Protein AF-A0A6P1XZ75-F1 (afdb_monomer_lite)

Secondary structure (DSSP, 8-state):
-HHHHHHHHHHHHHHHHHHHHHHHHHHHHHT--SSTTEEEEEEETTS-SHHHHHHHHHTT----B-TTHHHHHHTTT-TTSSSSS-PPPHHHHHTTTEETTTTEEEEEEE---HHHHHHHHHHHHHTT---EE--SSSS-HHHHHHHHHHHHHHHHH-SSHHHHHHHHHHHHHHHHH---TTHHHHHHHHHHHHHHHHHHH--SSBPPHHHHHHHHHH-THHHHHHHHHHHHHHHT-HHHHHHHHHHHHHHHHHHHHHHHHHHHHHHHHHHT-SS-----B-SSTT----SS-HHHHHHHHHHHHHHHHHHHHHHHHS-SB-S-TT-SEEEEEEESSSSPBPSSHHHHHHHHHT--TTEEP-HHHHHHHHHHHHHGGGS-TTSPPPPP-TT-EEEEEEEEE-TTS-EEEEEEEEEE-SHHHHHHHTT-GGGGG-HHHHHHHTTSSB--EEEEEEEPP-S-HHHHHHHHHHHTHHHHHHHHHHHH-

Structure (mmCIF, N/CA/C/O backbone):
data_AF-A0A6P1XZ75-F1
#
_entry.id   AF-A0A6P1XZ75-F1
#
loop_
_atom_site.group_PDB
_atom_site.id
_atom_site.type_symbol
_atom_site.label_atom_id
_atom_site.label_alt_id
_atom_site.label_comp_id
_atom_site.label_asym_id
_atom_site.label_entity_id
_atom_site.label_seq_id
_atom_site.pdbx_PDB_ins_code
_atom_site.Cartn_x
_atom_site.Cartn_y
_atom_site.Cartn_z
_atom_site.occupancy
_atom_site.B_iso_or_equiv
_atom_site.auth_seq_id
_atom_site.auth_comp_id
_atom_site.auth_asym_id
_atom_site.auth_atom_id
_atom_site.pdbx_PDB_model_num
ATOM 1 N N . MET A 1 1 ? -27.919 34.553 24.570 1.00 44.66 1 MET A N 1
ATOM 2 C CA . MET A 1 1 ? -27.771 33.078 24.657 1.00 44.66 1 MET A CA 1
ATOM 3 C C . MET A 1 1 ? -28.286 32.321 23.423 1.00 44.66 1 MET A C 1
ATOM 5 O O . MET A 1 1 ? -27.503 31.561 22.878 1.00 44.66 1 MET A O 1
ATOM 9 N N . LYS A 1 2 ? -29.507 32.551 22.892 1.00 48.97 2 LYS A N 1
ATOM 10 C CA . LYS A 1 2 ? -30.018 31.821 21.696 1.00 48.97 2 LYS A CA 1
ATOM 11 C C . LYS A 1 2 ? -29.125 31.904 20.434 1.00 48.97 2 LYS A C 1
ATOM 13 O O . LYS A 1 2 ? -28.911 30.888 19.786 1.00 48.97 2 LYS A O 1
ATOM 18 N N . ARG A 1 3 ? -28.552 33.077 20.114 1.00 49.22 3 ARG A N 1
ATOM 19 C CA . ARG A 1 3 ? -27.633 33.248 18.961 1.00 49.22 3 ARG A CA 1
ATOM 20 C C . ARG A 1 3 ? -26.282 32.530 19.130 1.00 49.22 3 ARG A C 1
ATOM 22 O O . ARG A 1 3 ? -25.754 32.018 18.151 1.00 49.22 3 ARG A O 1
ATOM 29 N N . LEU A 1 4 ? -25.757 32.454 20.359 1.00 57.62 4 LEU A N 1
ATOM 30 C CA . LEU A 1 4 ? -24.490 31.771 20.662 1.00 57.62 4 LEU A CA 1
ATOM 31 C C . LEU A 1 4 ? -24.623 30.251 20.453 1.00 57.62 4 LEU A C 1
ATOM 33 O O . LEU A 1 4 ? -23.743 29.629 19.869 1.00 57.62 4 LEU A O 1
ATOM 37 N N . ASN A 1 5 ? -25.768 29.677 20.843 1.00 66.62 5 ASN A N 1
ATOM 38 C CA . ASN A 1 5 ? -26.056 28.253 20.649 1.00 66.62 5 ASN A CA 1
ATOM 39 C C . ASN A 1 5 ? -26.207 27.886 19.162 1.00 66.62 5 ASN A C 1
ATOM 41 O O . ASN A 1 5 ? -25.733 26.833 18.749 1.00 66.62 5 ASN A O 1
ATOM 45 N N . GLY A 1 6 ? -26.811 28.762 18.347 1.00 69.06 6 G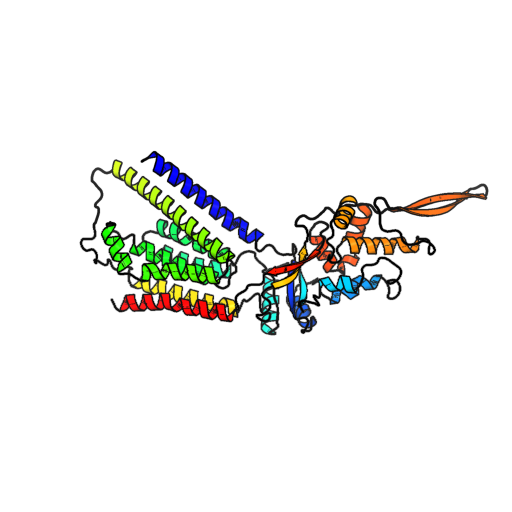LY A N 1
ATOM 46 C CA . GLY A 1 6 ? -26.928 28.549 16.898 1.00 69.06 6 GLY A CA 1
ATOM 47 C C . GLY A 1 6 ? -25.577 28.558 16.173 1.00 69.06 6 GLY A C 1
ATOM 48 O O . GLY A 1 6 ? -25.324 27.698 15.332 1.00 69.06 6 GLY A O 1
ATOM 49 N N . PHE A 1 7 ? -24.679 29.479 16.542 1.00 77.50 7 PHE A N 1
ATOM 50 C CA . PHE A 1 7 ? -23.319 29.525 15.993 1.00 77.50 7 PHE A CA 1
ATOM 51 C C . PHE A 1 7 ? -22.495 28.288 16.382 1.00 77.50 7 PHE A C 1
ATOM 53 O O . PHE A 1 7 ? -21.857 27.685 15.523 1.00 77.50 7 PHE A O 1
ATOM 60 N N . LEU A 1 8 ? -22.552 27.866 17.652 1.00 79.62 8 LEU A N 1
ATOM 61 C CA . LEU A 1 8 ? -21.865 26.658 18.125 1.00 79.62 8 LEU A CA 1
ATOM 62 C C . LEU A 1 8 ? -22.378 25.388 17.433 1.00 79.62 8 LEU A C 1
ATOM 64 O O . LEU A 1 8 ? -21.584 24.513 17.098 1.00 79.62 8 LEU A O 1
ATOM 68 N N . TYR A 1 9 ? -23.685 25.305 17.166 1.00 78.38 9 TYR A N 1
ATOM 69 C CA . TYR A 1 9 ? -24.267 24.205 16.400 1.00 78.38 9 TYR A CA 1
ATOM 70 C C . TYR A 1 9 ? -23.703 24.151 14.974 1.00 78.38 9 TYR A C 1
ATOM 72 O O . TYR A 1 9 ? -23.174 23.117 14.565 1.00 78.38 9 TYR A O 1
ATOM 80 N N . PHE A 1 10 ? -23.736 25.273 14.246 1.00 80.25 10 PHE A N 1
ATOM 81 C CA . PHE A 1 10 ? -23.188 25.353 12.889 1.00 80.25 10 PHE A CA 1
ATOM 82 C C . PHE A 1 10 ? -21.690 25.023 12.854 1.00 80.25 10 PHE A C 1
ATOM 84 O O . PHE A 1 10 ? -21.253 24.233 12.020 1.00 80.25 10 PHE A O 1
ATOM 91 N N . LEU A 1 11 ? -20.914 25.560 13.801 1.00 85.94 11 LEU A N 1
ATOM 92 C CA . LEU A 1 11 ? -19.486 25.283 13.922 1.00 85.94 11 LEU A CA 1
ATOM 93 C C . LEU A 1 11 ? -19.217 23.794 14.186 1.00 85.94 11 LEU A C 1
ATOM 95 O O . LEU A 1 11 ? -18.340 23.215 13.551 1.00 85.94 11 LEU A O 1
ATOM 99 N N . SER A 1 12 ? -19.985 23.156 15.076 1.00 85.12 12 SER A N 1
ATOM 100 C CA . SER A 1 12 ? -19.838 21.724 15.365 1.00 85.12 12 SER A CA 1
ATOM 101 C C . SER A 1 12 ? -20.138 20.850 14.143 1.00 85.12 12 SER A C 1
ATOM 103 O O . SER A 1 12 ? -19.368 19.941 13.841 1.00 85.12 12 SER A O 1
ATOM 105 N N . ALA A 1 13 ? -21.193 21.170 13.387 1.00 85.12 13 ALA A N 1
ATOM 106 C CA . ALA A 1 13 ? -21.538 20.463 12.159 1.00 85.12 13 ALA A CA 1
ATOM 107 C C . ALA A 1 13 ? -20.470 20.670 11.070 1.00 85.12 13 ALA A C 1
ATOM 109 O O . ALA A 1 13 ? -20.054 19.711 10.421 1.00 85.12 13 ALA A O 1
ATOM 110 N N . PHE A 1 14 ? -19.963 21.898 10.915 1.00 87.19 14 PHE A N 1
ATOM 111 C CA . PHE A 1 14 ? -18.882 22.206 9.979 1.00 87.19 14 PHE A CA 1
ATOM 112 C C . PHE A 1 14 ? -17.605 21.422 10.311 1.00 87.19 14 PHE A C 1
ATOM 114 O O . PHE A 1 14 ? -17.053 20.754 9.439 1.00 87.19 14 PHE A O 1
ATOM 121 N N . ILE A 1 15 ? -17.186 21.413 11.582 1.00 89.00 15 ILE A N 1
ATOM 122 C CA . ILE A 1 15 ? -16.032 20.628 12.043 1.00 89.00 15 ILE A CA 1
ATOM 123 C C . ILE A 1 15 ? -16.245 19.132 11.767 1.00 89.00 15 ILE A C 1
ATOM 125 O O . ILE A 1 15 ? -15.349 18.486 11.226 1.00 89.00 15 ILE A O 1
ATOM 129 N N . ALA A 1 16 ? -17.428 18.586 12.066 1.00 87.06 16 ALA A N 1
ATOM 130 C CA . ALA A 1 16 ? -17.729 17.176 11.823 1.00 87.06 16 ALA A CA 1
ATOM 131 C C . ALA A 1 16 ? -17.631 16.809 10.331 1.00 87.06 16 ALA A C 1
ATOM 133 O O . ALA A 1 16 ? -16.977 15.829 9.971 1.00 87.06 16 ALA A O 1
ATOM 134 N N . THR A 1 17 ? -18.223 17.622 9.448 1.00 87.50 17 THR A N 1
ATOM 135 C CA . THR A 1 17 ? -18.143 17.403 7.992 1.00 87.50 17 THR A CA 1
ATOM 136 C C . THR A 1 17 ? -16.714 17.523 7.462 1.00 87.50 17 THR A C 1
ATOM 138 O O . THR A 1 17 ? -16.280 16.675 6.683 1.00 87.50 17 THR A O 1
ATOM 141 N N . GLY A 1 18 ? -15.952 18.515 7.935 1.00 88.69 18 GLY A N 1
ATOM 142 C CA . GLY A 1 18 ? -14.547 18.687 7.581 1.00 88.69 18 GLY A CA 1
ATOM 143 C C . GLY A 1 18 ? -13.712 17.469 7.965 1.00 88.69 18 GLY A C 1
ATOM 144 O O . GLY A 1 18 ? -13.001 16.929 7.124 1.00 88.69 18 GLY A O 1
ATOM 145 N N . ILE A 1 19 ? -13.847 16.974 9.199 1.00 89.56 19 ILE A N 1
ATOM 146 C CA . ILE A 1 19 ? -13.094 15.802 9.669 1.00 89.56 19 ILE A CA 1
ATOM 147 C C . ILE A 1 19 ? -13.485 14.527 8.900 1.00 89.56 19 ILE A C 1
ATOM 149 O O . ILE A 1 19 ? -12.605 13.736 8.562 1.00 89.56 19 ILE A O 1
ATOM 153 N N . LEU A 1 20 ? -14.766 14.332 8.562 1.00 87.75 20 LEU A N 1
ATOM 154 C CA . LEU A 1 20 ? -15.197 13.209 7.716 1.00 87.75 20 LEU A CA 1
ATOM 155 C C . LEU A 1 20 ? -14.524 13.234 6.336 1.00 87.75 20 LEU A C 1
ATOM 157 O O . LEU A 1 20 ? -14.057 12.197 5.865 1.00 87.75 20 LEU A O 1
ATOM 161 N N . LEU A 1 21 ? -14.400 14.411 5.713 1.00 88.00 21 LEU A N 1
ATOM 162 C CA . LEU A 1 21 ? -13.656 14.557 4.458 1.00 88.00 21 LEU A CA 1
ATOM 163 C C . LEU A 1 21 ? -12.169 14.215 4.633 1.00 88.00 21 LEU A C 1
ATOM 165 O O . LEU A 1 21 ? -11.584 13.581 3.752 1.00 88.00 21 LEU A O 1
ATOM 169 N N . LEU A 1 22 ? -11.558 14.564 5.774 1.00 86.69 22 LEU A N 1
ATOM 170 C CA . LEU A 1 22 ? -10.172 14.178 6.060 1.00 86.69 22 LEU A CA 1
ATOM 171 C C . LEU A 1 22 ? -10.022 12.654 6.176 1.00 86.69 22 LEU A C 1
ATOM 173 O O . LEU A 1 22 ? -9.070 12.114 5.616 1.00 86.69 22 LEU A O 1
ATOM 177 N N . PHE A 1 23 ? -10.966 11.946 6.810 1.00 86.00 23 PHE A N 1
ATOM 178 C CA . PHE A 1 23 ? -10.953 10.476 6.866 1.00 86.00 23 PHE A CA 1
ATOM 179 C C . PHE A 1 23 ? -11.045 9.820 5.479 1.00 86.00 23 PHE A C 1
ATOM 181 O O . PHE A 1 23 ? -10.470 8.756 5.271 1.00 86.00 23 PHE A O 1
ATOM 188 N N . ILE A 1 24 ? -11.705 10.457 4.509 1.00 83.44 24 ILE A N 1
ATOM 189 C CA . ILE A 1 24 ? -11.775 9.946 3.132 1.00 83.44 24 ILE A CA 1
ATOM 190 C C . ILE A 1 24 ? -10.464 10.223 2.382 1.00 83.44 24 ILE A C 1
ATOM 192 O O . ILE A 1 24 ? -9.893 9.318 1.776 1.00 83.44 24 ILE A O 1
ATOM 196 N N . ILE A 1 25 ? -9.967 11.463 2.432 1.00 83.94 25 ILE A N 1
ATOM 197 C CA . ILE A 1 25 ? -8.866 11.930 1.574 1.00 83.94 25 ILE A CA 1
ATOM 198 C C . ILE A 1 25 ? -7.489 11.496 2.095 1.00 83.94 25 ILE A C 1
ATOM 200 O O . ILE A 1 25 ? -6.602 11.178 1.301 1.00 83.94 25 ILE A O 1
ATOM 204 N N . PHE A 1 26 ? -7.265 11.503 3.412 1.00 81.69 26 PHE A N 1
ATOM 205 C CA . PHE A 1 26 ? -5.927 11.278 3.967 1.00 81.69 26 PHE A CA 1
ATOM 206 C C . PHE A 1 26 ? -5.398 9.856 3.724 1.00 81.69 26 PHE A C 1
ATOM 208 O O . PHE A 1 26 ? -4.270 9.750 3.241 1.00 81.69 26 PHE A O 1
ATOM 215 N N . PRO A 1 27 ? -6.151 8.765 3.970 1.00 78.56 27 PRO A N 1
ATOM 216 C CA . PRO A 1 27 ? -5.656 7.409 3.711 1.00 78.56 27 PRO A CA 1
ATOM 217 C C . PRO A 1 27 ? -5.260 7.189 2.248 1.00 78.56 27 PRO A C 1
ATOM 219 O O . PRO A 1 27 ? -4.249 6.545 1.975 1.00 78.56 27 PRO A O 1
ATOM 222 N N . LEU A 1 28 ? -5.996 7.799 1.311 1.00 72.88 28 LEU A N 1
ATOM 223 C CA . LEU A 1 28 ? -5.685 7.758 -0.121 1.00 72.88 28 LEU A CA 1
ATOM 224 C C . LEU A 1 28 ? -4.349 8.432 -0.456 1.00 72.88 28 LEU A C 1
ATOM 226 O O . LEU A 1 28 ? -3.687 8.020 -1.400 1.00 72.88 28 LEU A O 1
ATOM 230 N N . ARG A 1 29 ? -3.941 9.454 0.307 1.00 73.38 29 ARG A N 1
ATOM 231 C CA . ARG A 1 29 ? -2.666 10.162 0.108 1.00 73.38 29 ARG A CA 1
ATOM 232 C C . ARG A 1 29 ? -1.499 9.521 0.853 1.00 73.38 29 ARG A C 1
ATOM 234 O O . ARG A 1 29 ? -0.406 9.459 0.305 1.00 73.38 29 ARG A O 1
ATOM 241 N N . PHE A 1 30 ? -1.711 9.087 2.095 1.00 71.06 30 PHE A N 1
ATOM 242 C CA . PHE A 1 30 ? -0.652 8.535 2.950 1.00 71.06 30 PHE A CA 1
ATOM 243 C C . PHE A 1 30 ? -0.270 7.101 2.587 1.00 71.06 30 PHE A C 1
ATOM 245 O O . PHE A 1 30 ? 0.862 6.697 2.829 1.00 71.06 30 PHE A O 1
ATOM 252 N N . TYR A 1 31 ? -1.201 6.345 2.007 1.00 73.19 31 TYR A N 1
ATOM 253 C CA . TYR A 1 31 ? -0.984 4.960 1.601 1.00 73.19 31 TYR A CA 1
ATOM 254 C C . TYR A 1 31 ? -1.151 4.761 0.092 1.00 73.19 31 TYR A C 1
ATOM 256 O O . TY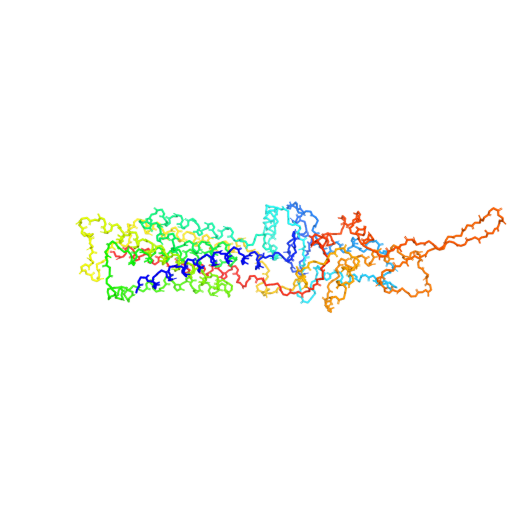R A 1 31 ? -1.504 3.662 -0.344 1.00 73.19 31 TYR A O 1
ATOM 264 N N . ALA A 1 32 ? -0.937 5.824 -0.691 1.00 76.19 32 ALA A N 1
ATOM 265 C CA . ALA A 1 32 ? -0.820 5.710 -2.136 1.00 76.19 32 ALA A CA 1
ATOM 266 C C . ALA A 1 32 ? 0.359 4.784 -2.470 1.00 76.19 32 ALA A C 1
ATOM 268 O O . ALA A 1 32 ? 1.399 4.886 -1.812 1.00 76.19 32 ALA A O 1
ATOM 269 N N . PRO A 1 33 ? 0.208 3.886 -3.457 1.00 84.25 33 PRO A N 1
ATOM 270 C CA . PRO A 1 33 ? 1.321 3.061 -3.883 1.00 84.25 33 PRO A CA 1
ATOM 271 C C . PRO A 1 33 ? 2.429 3.933 -4.469 1.00 84.25 33 PRO A C 1
ATOM 273 O O . PRO A 1 33 ? 2.142 4.965 -5.081 1.00 84.25 33 PRO A O 1
ATOM 276 N N . VAL A 1 34 ? 3.679 3.497 -4.320 1.00 86.19 34 VAL A N 1
ATOM 277 C CA . VAL A 1 34 ? 4.833 4.196 -4.909 1.00 86.19 34 VAL A CA 1
ATOM 278 C C . VAL A 1 34 ? 4.699 4.286 -6.432 1.00 86.19 34 VAL A C 1
ATOM 280 O O . VAL A 1 34 ? 4.957 5.337 -7.013 1.00 86.19 34 VAL A O 1
ATOM 283 N N . TRP A 1 35 ? 4.255 3.196 -7.063 1.00 89.88 35 TRP A N 1
ATOM 284 C CA . TRP A 1 35 ? 4.067 3.089 -8.508 1.00 89.88 35 TRP A CA 1
ATOM 285 C C . TRP A 1 35 ? 2.603 2.779 -8.823 1.00 89.88 35 TRP A C 1
ATOM 287 O O . TRP A 1 35 ? 2.024 1.816 -8.308 1.00 89.88 35 TRP A O 1
ATOM 297 N N . ALA A 1 36 ? 1.969 3.582 -9.680 1.00 87.69 36 ALA A N 1
ATOM 298 C CA . ALA A 1 36 ? 0.579 3.359 -10.060 1.00 87.69 36 ALA A CA 1
ATOM 299 C C . ALA A 1 36 ? 0.443 2.003 -10.771 1.00 87.69 36 ALA A C 1
ATOM 301 O O . ALA A 1 36 ? 1.184 1.715 -11.707 1.00 87.69 36 ALA A O 1
ATOM 302 N N . GLY A 1 37 ? -0.489 1.161 -10.311 1.00 87.88 37 GLY A N 1
ATOM 303 C CA . GLY A 1 37 ? -0.723 -0.176 -10.874 1.00 87.88 37 GLY A CA 1
ATOM 304 C C . GLY A 1 37 ? 0.290 -1.256 -10.474 1.00 87.88 37 GLY A C 1
ATOM 305 O O . GLY A 1 37 ? 0.116 -2.403 -10.875 1.00 87.88 37 GLY A O 1
ATOM 306 N N . TYR A 1 38 ? 1.298 -0.935 -9.658 1.00 91.38 38 TYR A N 1
ATOM 307 C CA . TYR A 1 38 ? 2.317 -1.887 -9.205 1.00 91.38 38 TYR A CA 1
ATOM 308 C C . TYR A 1 38 ? 2.460 -1.860 -7.682 1.00 91.38 38 TYR A C 1
ATOM 310 O O . TYR A 1 38 ? 2.008 -0.926 -7.014 1.00 91.38 38 TYR A O 1
ATOM 318 N N . ARG A 1 39 ? 3.026 -2.923 -7.115 1.00 91.38 39 ARG A N 1
ATOM 319 C CA . ARG A 1 39 ? 3.365 -3.019 -5.693 1.00 91.38 39 ARG A CA 1
ATOM 320 C C . ARG A 1 39 ? 4.803 -3.462 -5.525 1.00 91.38 39 ARG A C 1
ATOM 322 O O . ARG A 1 39 ? 5.260 -4.348 -6.243 1.00 91.38 39 ARG A O 1
ATOM 329 N N . ILE A 1 40 ? 5.490 -2.851 -4.571 1.00 91.62 40 ILE A N 1
ATOM 330 C CA . ILE A 1 40 ? 6.870 -3.200 -4.245 1.00 91.62 40 ILE A CA 1
ATOM 331 C C . ILE A 1 40 ? 6.874 -4.365 -3.254 1.00 91.62 40 ILE A C 1
ATOM 333 O O . ILE A 1 40 ? 6.225 -4.309 -2.205 1.00 91.62 40 ILE A O 1
ATOM 337 N N . ALA A 1 41 ? 7.636 -5.406 -3.573 1.00 91.69 41 ALA A N 1
ATOM 338 C CA . ALA A 1 41 ? 8.097 -6.392 -2.609 1.00 91.69 41 ALA A CA 1
ATOM 339 C C . ALA A 1 41 ? 9.599 -6.192 -2.389 1.00 91.69 41 ALA A C 1
ATOM 341 O O . ALA A 1 41 ? 10.349 -6.079 -3.354 1.00 91.69 41 ALA A O 1
ATOM 342 N N . ALA A 1 42 ? 10.028 -6.116 -1.132 1.00 90.88 42 ALA A N 1
ATOM 343 C CA . ALA A 1 42 ? 11.437 -6.013 -0.772 1.00 90.88 42 ALA A CA 1
ATOM 344 C C . ALA A 1 42 ? 11.883 -7.273 -0.030 1.00 90.88 42 ALA A C 1
ATOM 346 O O . ALA A 1 42 ? 11.169 -7.771 0.844 1.00 90.88 42 ALA A O 1
ATOM 347 N N . VAL A 1 43 ? 13.059 -7.770 -0.384 1.00 90.75 43 VAL A N 1
ATOM 348 C CA . VAL A 1 43 ? 13.627 -9.043 0.071 1.00 90.75 43 VAL A CA 1
ATOM 349 C C . VAL A 1 43 ? 15.085 -8.805 0.481 1.00 90.75 43 VAL A C 1
ATOM 351 O O . VAL A 1 43 ? 15.719 -7.925 -0.096 1.00 90.75 43 VAL A O 1
ATOM 354 N N . PRO A 1 44 ? 15.646 -9.502 1.481 1.00 88.38 44 PRO A N 1
ATOM 355 C CA . PRO A 1 44 ? 17.070 -9.390 1.795 1.00 88.38 44 PRO A CA 1
ATOM 356 C C . PRO A 1 44 ? 17.960 -9.792 0.608 1.00 88.38 44 PRO A C 1
ATOM 358 O O . PRO A 1 44 ? 17.711 -10.809 -0.027 1.00 88.38 44 PRO A O 1
ATOM 361 N N . CYS A 1 45 ? 19.048 -9.057 0.357 1.00 85.94 45 CYS A N 1
ATOM 362 C CA . CYS A 1 45 ? 20.047 -9.429 -0.658 1.00 85.94 45 CYS A CA 1
ATOM 363 C C . CYS A 1 45 ? 20.738 -10.776 -0.387 1.00 85.94 45 CYS A C 1
ATOM 365 O O . CYS A 1 45 ? 21.387 -11.308 -1.284 1.00 85.94 45 CYS A O 1
ATOM 367 N N . SER A 1 46 ? 20.664 -11.283 0.848 1.00 84.00 46 SER A N 1
ATOM 368 C CA . SER A 1 46 ? 21.197 -12.591 1.240 1.00 84.00 46 SER A CA 1
ATOM 369 C C . SER A 1 46 ? 20.386 -13.764 0.705 1.00 84.00 46 SER A C 1
ATOM 371 O O . SER A 1 46 ? 20.901 -14.879 0.680 1.00 84.00 46 SER A O 1
ATOM 373 N N . ASP A 1 47 ? 19.124 -13.531 0.354 1.00 84.44 47 ASP A N 1
ATOM 374 C CA . ASP A 1 47 ? 18.211 -14.582 -0.061 1.00 84.44 47 ASP A CA 1
ATOM 375 C C . ASP A 1 47 ? 18.251 -14.730 -1.586 1.00 84.44 47 ASP A C 1
ATOM 377 O O . ASP A 1 47 ? 18.359 -13.744 -2.319 1.00 84.44 47 ASP A O 1
ATOM 381 N N . ASP A 1 48 ? 18.105 -15.962 -2.073 1.00 86.50 48 ASP A N 1
ATOM 382 C CA . ASP A 1 48 ? 17.923 -16.208 -3.502 1.00 86.50 48 ASP A CA 1
ATOM 383 C C . ASP A 1 48 ? 16.587 -15.608 -3.968 1.00 86.50 48 ASP A C 1
ATOM 385 O O . ASP A 1 48 ? 15.556 -15.768 -3.311 1.00 86.50 48 ASP A O 1
ATOM 389 N N . ILE A 1 49 ? 16.581 -14.932 -5.122 1.00 86.94 49 ILE A N 1
ATOM 390 C CA . ILE A 1 49 ? 15.385 -14.250 -5.651 1.00 86.94 49 ILE A CA 1
ATOM 391 C C . ILE A 1 49 ? 14.404 -15.215 -6.352 1.00 86.94 49 ILE A C 1
ATOM 393 O O . ILE A 1 49 ? 13.207 -14.940 -6.461 1.00 86.94 49 ILE A O 1
ATOM 397 N N . GLU A 1 50 ? 14.884 -16.376 -6.805 1.00 88.69 50 GLU A N 1
ATOM 398 C CA . GLU A 1 50 ? 14.117 -17.375 -7.568 1.00 88.69 50 GLU A CA 1
ATOM 399 C C . GLU A 1 50 ? 12.880 -17.930 -6.819 1.00 88.69 50 GLU A C 1
ATOM 401 O O . GLU A 1 50 ? 11.793 -17.970 -7.409 1.00 88.69 50 GLU A O 1
ATOM 406 N N . PRO A 1 51 ? 12.945 -18.261 -5.512 1.00 88.69 51 PRO A N 1
ATOM 407 C CA . PRO A 1 51 ? 11.771 -18.635 -4.717 1.00 88.69 51 PRO A CA 1
ATOM 408 C C . PRO A 1 51 ? 10.672 -17.563 -4.666 1.00 88.69 51 PRO A C 1
ATOM 410 O O . PRO A 1 51 ? 9.489 -17.892 -4.556 1.00 88.69 51 PRO A O 1
ATOM 413 N N . TYR A 1 52 ? 11.043 -16.282 -4.744 1.00 90.31 52 TYR A N 1
ATOM 414 C CA . TYR A 1 52 ? 10.097 -15.166 -4.705 1.00 90.31 52 TYR A CA 1
ATOM 415 C C . TYR A 1 52 ? 9.421 -14.959 -6.062 1.00 90.31 52 TYR A C 1
ATOM 417 O O . TYR A 1 52 ? 8.212 -14.737 -6.118 1.00 90.31 52 TYR A O 1
ATOM 425 N N . VAL A 1 53 ? 10.177 -15.079 -7.156 1.00 90.31 53 VAL A N 1
ATOM 426 C CA . VAL A 1 53 ? 9.631 -14.993 -8.520 1.00 90.31 53 VAL A CA 1
ATOM 427 C C . VAL A 1 53 ? 8.715 -16.183 -8.808 1.00 90.31 53 VAL A C 1
ATOM 429 O O . VAL A 1 53 ? 7.577 -15.982 -9.227 1.00 90.31 53 VAL A O 1
ATOM 432 N N . SER A 1 54 ? 9.140 -17.404 -8.473 1.00 89.50 54 SER A N 1
ATOM 433 C CA . SER A 1 54 ? 8.307 -18.607 -8.616 1.00 89.50 54 SER A CA 1
ATOM 434 C C . SER A 1 54 ? 7.021 -18.531 -7.788 1.00 89.50 54 SER A C 1
ATOM 436 O O . SER A 1 54 ? 5.950 -18.858 -8.289 1.00 89.50 54 SER A O 1
ATOM 438 N N . ALA A 1 55 ? 7.071 -18.013 -6.554 1.00 90.69 55 ALA A N 1
ATOM 439 C CA . ALA A 1 55 ? 5.864 -17.792 -5.753 1.00 90.69 55 ALA A CA 1
ATOM 440 C C . ALA A 1 55 ? 4.888 -16.791 -6.406 1.00 90.69 55 ALA A C 1
ATOM 442 O O . ALA A 1 55 ? 3.670 -16.932 -6.269 1.00 90.69 55 ALA A O 1
ATOM 443 N N . ALA A 1 56 ? 5.398 -15.774 -7.110 1.00 90.19 56 ALA A N 1
ATOM 444 C CA . ALA A 1 56 ? 4.563 -14.824 -7.843 1.00 90.19 56 ALA A CA 1
ATOM 445 C C . ALA A 1 56 ? 3.903 -15.482 -9.065 1.00 90.19 56 ALA A C 1
ATOM 447 O O . ALA A 1 56 ? 2.710 -15.274 -9.305 1.00 90.19 56 ALA A O 1
ATOM 448 N N . GLU A 1 57 ? 4.644 -16.320 -9.788 1.00 89.56 57 GLU A N 1
ATOM 449 C CA . GLU A 1 57 ? 4.134 -17.095 -10.922 1.00 89.56 57 GLU A CA 1
ATOM 450 C C . GLU A 1 57 ? 3.082 -18.128 -10.490 1.00 89.56 57 GLU A C 1
ATOM 452 O O . GLU A 1 57 ? 2.007 -18.181 -11.088 1.00 89.56 57 GLU A O 1
ATOM 457 N N . GLU A 1 58 ? 3.323 -18.864 -9.398 1.00 90.75 58 GLU A N 1
ATOM 458 C CA . GLU A 1 58 ? 2.359 -19.780 -8.762 1.00 90.75 58 GLU A CA 1
ATOM 459 C C . GLU A 1 58 ? 1.051 -19.059 -8.389 1.00 90.75 58 GLU A C 1
ATOM 461 O O . GLU A 1 58 ? -0.045 -19.594 -8.560 1.00 90.75 58 GLU A O 1
ATOM 466 N N . ALA A 1 59 ? 1.147 -17.814 -7.913 1.00 89.88 59 ALA A N 1
ATOM 467 C CA . ALA A 1 59 ? -0.005 -16.969 -7.599 1.00 89.88 59 ALA A CA 1
ATOM 468 C C . ALA A 1 59 ? -0.692 -16.368 -8.847 1.00 89.88 59 ALA A C 1
ATOM 470 O O . ALA A 1 59 ? -1.680 -15.632 -8.730 1.00 89.88 59 ALA A O 1
ATOM 471 N N . GLY A 1 60 ? -0.181 -16.655 -10.049 1.00 88.88 60 GLY A N 1
ATOM 472 C CA . GLY A 1 60 ? -0.699 -16.168 -11.324 1.00 88.88 60 GLY A CA 1
ATOM 473 C C . GLY A 1 60 ? -0.397 -14.691 -11.595 1.00 88.88 60 GLY A C 1
ATOM 474 O O . GLY A 1 60 ? -1.163 -14.036 -12.318 1.00 88.88 60 GLY A O 1
ATOM 475 N N . ILE A 1 61 ? 0.658 -14.139 -10.987 1.00 89.94 61 ILE A N 1
ATOM 476 C CA . ILE A 1 61 ? 1.152 -12.778 -11.227 1.00 89.94 61 ILE A CA 1
ATOM 477 C C . ILE A 1 61 ? 2.221 -12.845 -12.323 1.00 89.94 61 ILE A C 1
ATOM 479 O O . ILE A 1 61 ? 3.373 -13.180 -12.078 1.00 89.94 61 ILE A O 1
ATOM 483 N N . SER A 1 62 ? 1.834 -12.511 -13.553 1.00 86.56 62 SER A N 1
ATOM 484 C CA . SER A 1 62 ? 2.738 -12.461 -14.706 1.00 86.56 62 SER A CA 1
ATOM 485 C C . SER A 1 62 ? 3.365 -11.077 -14.879 1.00 86.56 62 SER A C 1
ATOM 487 O O . SER A 1 62 ? 2.673 -10.075 -14.698 1.00 86.56 62 SER A O 1
ATOM 489 N N . GLY A 1 63 ? 4.613 -11.013 -15.352 1.00 84.50 63 GLY A N 1
ATOM 490 C CA . GLY A 1 63 ? 5.274 -9.749 -15.708 1.00 84.50 63 GLY A CA 1
ATOM 491 C C . GLY A 1 63 ? 5.907 -9.015 -14.526 1.00 84.50 63 GLY A C 1
ATOM 492 O O . GLY A 1 63 ? 5.938 -7.787 -14.518 1.00 84.50 63 GLY A O 1
ATOM 493 N N . VAL A 1 64 ? 6.381 -9.760 -13.527 1.00 90.38 64 VAL A N 1
ATOM 494 C CA . VAL A 1 64 ? 7.151 -9.218 -12.403 1.00 90.38 64 VAL A CA 1
ATOM 495 C C . VAL A 1 64 ? 8.458 -8.620 -12.922 1.00 90.38 64 VAL A C 1
ATOM 497 O O . VAL A 1 64 ? 9.182 -9.281 -13.665 1.00 90.38 64 VAL A O 1
ATOM 500 N N . ALA A 1 65 ? 8.767 -7.380 -12.537 1.00 91.50 65 ALA A N 1
ATOM 501 C CA . ALA A 1 65 ? 10.087 -6.813 -12.799 1.00 91.50 65 ALA A CA 1
ATOM 502 C C . ALA A 1 65 ? 11.030 -7.189 -11.652 1.00 91.50 65 ALA A C 1
ATOM 504 O O . ALA A 1 65 ? 10.754 -6.879 -10.491 1.00 91.50 65 ALA A O 1
ATOM 505 N N . SER A 1 66 ? 12.119 -7.872 -11.992 1.00 91.31 66 SER A N 1
ATOM 506 C CA . SER A 1 66 ? 13.150 -8.356 -11.070 1.00 91.31 66 SER A CA 1
ATOM 507 C C . SER A 1 66 ? 14.529 -8.284 -11.728 1.00 91.31 66 SER A C 1
ATOM 509 O O . SER A 1 66 ? 14.636 -8.002 -12.926 1.00 91.31 66 SER A O 1
ATOM 511 N N . GLU A 1 67 ? 15.585 -8.599 -10.979 1.00 88.94 67 GLU A N 1
ATOM 512 C CA . GLU A 1 67 ? 16.962 -8.631 -11.491 1.00 88.94 67 GLU A CA 1
ATOM 513 C C . GLU A 1 67 ? 17.130 -9.562 -12.712 1.00 88.94 67 GLU A C 1
ATOM 515 O O . GLU A 1 67 ? 17.900 -9.259 -13.621 1.00 88.94 67 GLU A O 1
ATOM 520 N N . PHE A 1 68 ? 16.320 -10.622 -12.836 1.00 86.19 68 PHE A N 1
ATOM 521 C CA . PHE A 1 68 ? 16.320 -11.488 -14.025 1.00 86.19 68 PHE A CA 1
ATOM 522 C C . PHE A 1 68 ? 15.950 -10.759 -15.324 1.00 86.19 68 PHE A C 1
ATOM 524 O O . PHE A 1 68 ? 16.319 -11.207 -16.406 1.00 86.19 68 PHE A O 1
ATOM 531 N N . SER A 1 69 ? 15.250 -9.624 -15.244 1.00 84.81 69 SER A N 1
ATOM 532 C CA . SER A 1 69 ? 14.876 -8.837 -16.423 1.00 84.81 69 SER A CA 1
ATOM 533 C C . SER A 1 69 ? 16.020 -7.997 -17.005 1.00 84.81 69 SER A C 1
ATOM 535 O O . SER A 1 69 ? 15.920 -7.534 -18.143 1.00 84.81 69 SER A O 1
ATOM 537 N N . VAL A 1 70 ? 17.133 -7.848 -16.275 1.00 86.75 70 VAL A N 1
ATOM 538 C CA . VAL A 1 70 ? 18.306 -7.081 -16.723 1.00 86.75 70 VAL A CA 1
ATOM 539 C C . VAL A 1 70 ? 18.907 -7.700 -17.988 1.00 86.75 70 VAL A C 1
ATOM 541 O O . VAL A 1 70 ? 19.193 -6.992 -18.951 1.00 86.75 70 VAL A O 1
ATOM 544 N N . SER A 1 71 ? 19.028 -9.028 -18.046 1.00 85.19 71 SER A N 1
ATOM 545 C CA . SER A 1 71 ? 19.571 -9.724 -19.220 1.00 85.19 71 SER A CA 1
ATOM 546 C C . SER A 1 71 ? 18.730 -9.472 -20.478 1.00 85.19 71 SER A C 1
ATOM 548 O O . SER A 1 71 ? 19.283 -9.186 -21.540 1.00 85.19 71 SER A O 1
ATOM 550 N N . ASN A 1 72 ? 17.398 -9.471 -20.356 1.00 85.94 72 ASN A N 1
ATOM 551 C CA . ASN A 1 72 ? 16.491 -9.163 -21.462 1.00 85.94 72 ASN A CA 1
ATOM 552 C C . ASN A 1 72 ? 16.720 -7.743 -21.992 1.00 85.94 72 ASN A C 1
ATOM 554 O O . ASN A 1 72 ? 16.761 -7.546 -23.209 1.00 85.94 72 ASN A O 1
ATOM 558 N N . ARG A 1 73 ? 16.934 -6.769 -21.097 1.00 84.25 73 ARG A N 1
ATOM 559 C CA . ARG A 1 73 ? 17.172 -5.366 -21.457 1.00 84.25 73 ARG A CA 1
ATOM 560 C C . ARG A 1 73 ? 18.445 -5.149 -22.276 1.00 84.25 73 ARG A C 1
ATOM 562 O O . ARG A 1 73 ? 18.434 -4.324 -23.195 1.00 84.25 73 ARG A O 1
ATOM 569 N N . PHE A 1 74 ? 19.509 -5.885 -21.963 1.00 82.25 74 PHE A N 1
ATOM 570 C CA . PHE A 1 74 ? 20.826 -5.738 -22.599 1.00 82.25 74 PHE A CA 1
ATOM 571 C C . PHE A 1 74 ? 21.120 -6.781 -23.684 1.00 82.25 74 PHE A C 1
ATOM 573 O O . PHE A 1 74 ? 22.066 -6.608 -24.451 1.00 82.25 74 PHE A O 1
ATOM 580 N N . SER A 1 75 ? 20.274 -7.806 -23.834 1.00 77.94 75 SER A N 1
ATOM 581 C CA . SER A 1 75 ? 20.378 -8.816 -24.902 1.00 77.94 75 SER A CA 1
ATOM 582 C C . SER A 1 75 ? 20.470 -8.207 -26.309 1.00 77.94 75 SER A C 1
ATOM 584 O O . SER A 1 75 ? 21.121 -8.760 -27.193 1.00 77.94 75 SER A O 1
ATOM 586 N N . LEU A 1 76 ? 19.864 -7.031 -26.505 1.00 63.41 76 LEU A N 1
ATOM 587 C CA . LEU A 1 76 ? 19.848 -6.309 -27.773 1.00 63.41 76 LEU A CA 1
ATOM 588 C C . LEU A 1 76 ? 21.178 -5.625 -28.113 1.00 63.41 76 LEU A C 1
ATOM 590 O O . LEU A 1 76 ? 21.509 -5.467 -29.287 1.00 63.41 76 LEU A O 1
ATOM 594 N N . LEU A 1 77 ? 21.916 -5.173 -27.101 1.00 61.16 77 LEU A N 1
ATOM 595 C CA . LEU A 1 77 ? 23.044 -4.260 -27.293 1.00 61.16 77 LEU A CA 1
ATOM 596 C C . LEU A 1 77 ? 24.322 -4.982 -27.750 1.00 61.16 77 LEU A C 1
ATOM 598 O O . LEU A 1 77 ? 25.237 -4.338 -28.262 1.00 61.16 77 LEU A O 1
ATOM 602 N N . GLY A 1 78 ? 24.348 -6.319 -27.684 1.00 55.28 78 GLY A N 1
ATOM 603 C CA . GLY A 1 78 ? 25.494 -7.144 -28.062 1.00 55.28 78 GLY A CA 1
ATOM 604 C C . GLY A 1 78 ? 26.669 -6.958 -27.095 1.00 55.28 78 GLY A C 1
ATOM 605 O O . GLY A 1 78 ? 27.000 -5.851 -26.682 1.00 55.28 78 GLY A O 1
ATOM 606 N N . THR A 1 79 ? 27.347 -8.039 -26.725 1.00 50.84 79 THR A N 1
ATOM 607 C CA . THR A 1 79 ? 28.342 -8.069 -25.634 1.00 50.84 79 THR A CA 1
ATOM 608 C C . THR A 1 79 ? 29.602 -7.207 -25.839 1.00 50.84 79 THR A C 1
ATOM 610 O O . THR A 1 79 ? 30.428 -7.148 -24.941 1.00 50.84 79 THR A O 1
ATOM 613 N N . GLY A 1 80 ? 29.752 -6.483 -26.957 1.00 50.81 80 GLY A N 1
ATOM 614 C CA . GLY A 1 80 ? 30.966 -5.715 -27.285 1.00 50.81 80 GLY A CA 1
ATOM 615 C C . GLY A 1 80 ? 30.775 -4.248 -27.691 1.00 50.81 80 GLY A C 1
ATOM 616 O O . GLY A 1 80 ? 31.738 -3.633 -28.139 1.00 50.81 80 GLY A O 1
ATOM 617 N N . ARG A 1 81 ? 29.567 -3.667 -27.593 1.00 52.44 81 ARG A N 1
ATOM 618 C CA . ARG A 1 81 ? 29.301 -2.272 -28.028 1.00 52.44 81 ARG A CA 1
ATOM 619 C C . ARG A 1 81 ? 29.138 -1.259 -26.888 1.00 52.44 81 ARG A C 1
ATOM 621 O O . ARG A 1 81 ? 28.913 -0.087 -27.159 1.00 52.44 81 ARG A O 1
ATOM 628 N N . HIS A 1 82 ? 29.263 -1.682 -25.633 1.00 51.84 82 HIS A N 1
ATOM 629 C CA . HIS A 1 82 ? 28.908 -0.862 -24.469 1.00 51.84 82 HIS A CA 1
ATOM 630 C C . HIS A 1 82 ? 29.943 0.224 -24.128 1.00 51.84 82 HIS A C 1
ATOM 632 O O . HIS A 1 82 ? 29.569 1.274 -23.627 1.00 51.84 82 HIS A O 1
ATOM 638 N N . GLU A 1 83 ? 31.227 0.020 -24.436 1.00 53.00 83 GLU A N 1
ATOM 639 C CA . GLU A 1 83 ? 32.294 0.914 -23.948 1.00 53.00 83 GLU A CA 1
ATOM 640 C C . GLU A 1 83 ? 32.498 2.189 -24.788 1.00 53.00 83 GLU A C 1
ATOM 642 O O . GLU A 1 83 ? 33.117 3.141 -24.321 1.00 53.00 83 GLU A O 1
ATOM 647 N N . ARG A 1 84 ? 31.994 2.231 -26.031 1.00 53.72 84 ARG A N 1
ATOM 648 C CA . ARG A 1 84 ? 32.203 3.366 -26.960 1.00 53.72 84 ARG A CA 1
ATOM 649 C C . ARG A 1 84 ? 31.018 4.322 -27.093 1.00 53.72 84 ARG A C 1
ATOM 651 O O . ARG A 1 84 ? 31.157 5.351 -27.747 1.00 53.72 84 ARG A O 1
ATOM 658 N N . PHE A 1 85 ? 29.864 3.990 -26.526 1.00 63.31 85 PHE A N 1
ATOM 659 C CA . PHE A 1 85 ? 28.604 4.689 -26.784 1.00 63.31 85 PHE A CA 1
ATOM 660 C C . PHE A 1 85 ? 27.940 5.085 -25.460 1.00 63.31 85 PHE A C 1
ATOM 662 O O . PHE A 1 85 ? 28.144 4.393 -24.464 1.00 63.31 85 PHE A O 1
ATOM 669 N N . PRO A 1 86 ? 27.130 6.160 -25.423 1.00 68.31 86 PRO A N 1
ATOM 670 C CA . PRO A 1 86 ? 26.465 6.639 -24.208 1.00 68.31 86 PRO A CA 1
ATOM 671 C C . PRO A 1 86 ? 25.263 5.757 -23.818 1.00 68.31 86 PRO A C 1
ATOM 673 O O . PRO A 1 86 ? 24.205 6.264 -23.460 1.00 68.31 86 PRO A O 1
ATOM 676 N N . PHE A 1 87 ? 25.401 4.433 -23.931 1.00 80.75 87 PHE A N 1
ATOM 677 C CA . PHE A 1 87 ? 24.361 3.505 -23.517 1.00 80.75 87 PHE A CA 1
ATOM 678 C C . PHE A 1 87 ? 24.222 3.498 -21.999 1.00 80.75 87 PHE A C 1
ATOM 680 O O . PHE A 1 87 ? 25.185 3.718 -21.259 1.00 80.75 87 PHE A O 1
ATOM 687 N N . THR A 1 88 ? 23.014 3.197 -21.531 1.00 83.81 88 THR A N 1
ATOM 688 C CA . THR A 1 88 ? 22.768 2.973 -20.108 1.00 83.81 88 THR A CA 1
ATOM 689 C C . THR A 1 88 ? 23.708 1.893 -19.574 1.00 83.81 88 THR A C 1
ATOM 691 O O . THR A 1 88 ? 23.730 0.772 -20.075 1.00 83.81 88 THR A O 1
ATOM 694 N N . ASP A 1 89 ? 24.466 2.220 -18.531 1.00 84.88 89 ASP A N 1
ATOM 695 C CA . ASP A 1 89 ? 25.335 1.253 -17.868 1.00 84.88 89 ASP A CA 1
ATOM 696 C C . ASP A 1 89 ? 24.519 0.162 -17.150 1.00 84.88 89 ASP A C 1
ATOM 698 O O . ASP A 1 89 ? 23.525 0.450 -16.471 1.00 84.88 89 ASP A O 1
ATOM 702 N N . ILE A 1 90 ? 24.972 -1.090 -17.266 1.00 86.56 90 ILE A N 1
ATOM 703 C CA . ILE A 1 90 ? 24.323 -2.257 -16.654 1.00 86.56 90 ILE A CA 1
ATOM 704 C C . ILE A 1 90 ? 24.304 -2.096 -15.133 1.00 86.56 90 ILE A C 1
ATOM 706 O O . ILE A 1 90 ? 23.258 -2.297 -14.516 1.00 86.56 90 ILE A O 1
ATOM 710 N N . GLY A 1 91 ? 25.421 -1.663 -14.538 1.00 85.75 91 GLY A N 1
ATOM 711 C CA . GLY A 1 91 ? 25.537 -1.442 -13.097 1.00 85.75 91 GLY A CA 1
ATOM 712 C C . GLY A 1 91 ? 24.625 -0.326 -12.584 1.00 85.75 91 GLY A C 1
ATOM 713 O O . GLY A 1 91 ? 24.117 -0.397 -11.469 1.00 85.75 91 GLY A O 1
ATOM 714 N N . ARG A 1 92 ? 24.350 0.704 -13.394 1.00 86.81 92 ARG A N 1
ATOM 715 C CA . ARG A 1 92 ? 23.340 1.720 -13.050 1.00 86.81 92 ARG A CA 1
ATOM 716 C C . ARG A 1 92 ? 21.911 1.199 -13.186 1.00 86.81 92 ARG A C 1
ATOM 718 O O . ARG A 1 92 ? 21.059 1.625 -12.412 1.00 86.81 92 ARG A O 1
ATOM 725 N N . TYR A 1 93 ? 21.629 0.309 -14.137 1.00 89.44 93 TYR A N 1
ATOM 726 C CA . TYR A 1 93 ? 20.291 -0.263 -14.321 1.00 89.44 93 TYR A CA 1
ATOM 727 C C . TYR A 1 93 ? 19.937 -1.289 -13.234 1.00 89.44 93 TYR A C 1
ATOM 729 O O . TYR A 1 93 ? 18.813 -1.281 -12.735 1.00 89.44 93 TYR A O 1
ATOM 737 N N . THR A 1 94 ? 20.893 -2.116 -12.794 1.00 90.19 94 THR A N 1
ATOM 738 C CA . THR A 1 94 ? 20.689 -3.093 -11.703 1.00 90.19 94 THR A CA 1
ATOM 739 C C . THR A 1 94 ? 20.291 -2.435 -10.384 1.00 90.19 94 THR A C 1
ATOM 741 O O . THR A 1 94 ? 19.562 -3.042 -9.599 1.00 90.19 94 THR A O 1
ATOM 744 N N . ARG A 1 95 ? 20.653 -1.161 -10.176 1.00 91.12 95 ARG A N 1
ATOM 745 C CA . ARG A 1 95 ? 20.208 -0.358 -9.028 1.00 91.12 95 ARG A CA 1
ATOM 746 C C . ARG A 1 95 ? 18.693 -0.197 -8.925 1.00 91.12 95 ARG A C 1
ATOM 748 O O . ARG A 1 95 ? 18.233 0.237 -7.885 1.00 91.12 95 ARG A O 1
ATOM 755 N N . TRP A 1 96 ? 17.893 -0.526 -9.938 1.00 92.38 96 TRP A N 1
ATOM 756 C CA . TRP A 1 96 ? 16.437 -0.624 -9.760 1.00 92.38 96 TRP A CA 1
ATOM 757 C C . TRP A 1 96 ? 16.011 -1.801 -8.887 1.00 92.38 96 TRP A C 1
ATOM 759 O O . TRP A 1 96 ? 14.980 -1.736 -8.225 1.00 92.38 96 TRP A O 1
ATOM 769 N N . PHE A 1 97 ? 16.787 -2.879 -8.901 1.00 92.19 97 PHE A N 1
ATOM 770 C CA . PHE A 1 97 ? 16.435 -4.141 -8.260 1.00 92.19 97 PHE A CA 1
ATOM 771 C C . PHE A 1 97 ? 17.278 -4.426 -7.029 1.00 92.19 97 PHE A C 1
ATOM 773 O O . PHE A 1 97 ? 16.878 -5.266 -6.234 1.00 92.19 97 PHE A O 1
ATOM 780 N N . ARG A 1 98 ? 18.414 -3.747 -6.856 1.00 89.31 98 ARG A N 1
ATOM 781 C CA . ARG A 1 98 ? 19.357 -4.008 -5.772 1.00 89.31 98 ARG A CA 1
ATOM 782 C C . ARG A 1 98 ? 19.849 -2.708 -5.150 1.00 89.31 98 ARG A C 1
ATOM 784 O O . ARG A 1 98 ? 20.344 -1.829 -5.855 1.00 89.31 98 ARG A O 1
ATOM 791 N N . ASP A 1 99 ? 19.709 -2.617 -3.834 1.00 85.50 99 ASP A N 1
ATOM 792 C CA . ASP A 1 99 ? 20.327 -1.594 -2.997 1.00 85.50 99 ASP A CA 1
ATOM 793 C C . ASP A 1 99 ? 21.515 -2.227 -2.269 1.00 85.50 99 ASP A C 1
ATOM 795 O O . ASP A 1 99 ? 21.346 -2.959 -1.288 1.00 85.50 99 ASP A O 1
ATOM 799 N N . ASP A 1 100 ? 22.716 -1.983 -2.792 1.00 73.94 100 ASP A N 1
ATOM 800 C CA . ASP A 1 100 ? 23.954 -2.542 -2.247 1.00 73.94 100 ASP A CA 1
ATOM 801 C C . ASP A 1 100 ? 24.303 -1.950 -0.871 1.00 73.94 100 ASP A C 1
ATOM 803 O O . ASP A 1 100 ? 24.878 -2.653 -0.039 1.00 73.94 100 ASP A O 1
ATOM 807 N N . ASP A 1 101 ? 23.895 -0.707 -0.592 1.00 76.88 101 ASP A N 1
ATOM 808 C CA . ASP A 1 101 ? 24.146 -0.041 0.692 1.00 76.88 101 ASP A CA 1
ATOM 809 C C . ASP A 1 101 ? 23.143 -0.496 1.766 1.00 76.88 101 ASP A C 1
ATOM 811 O O . ASP A 1 101 ? 23.494 -0.669 2.936 1.00 76.88 101 ASP A O 1
ATOM 815 N N . GLY A 1 102 ? 21.880 -0.695 1.375 1.00 74.38 102 GLY A N 1
ATOM 816 C CA . GLY A 1 102 ? 20.806 -1.138 2.267 1.00 74.38 102 GLY A CA 1
ATOM 817 C C . GLY A 1 102 ? 20.703 -2.654 2.449 1.00 74.38 102 GLY A C 1
ATOM 818 O O . GLY A 1 102 ? 20.100 -3.099 3.427 1.00 74.38 102 GLY A O 1
ATOM 819 N N . GLY A 1 103 ? 21.278 -3.450 1.544 1.00 84.69 103 GLY A N 1
ATOM 820 C CA . GLY A 1 103 ? 21.233 -4.913 1.591 1.00 84.69 103 GLY A CA 1
ATOM 821 C C . GLY A 1 103 ? 19.864 -5.506 1.239 1.00 84.69 103 GLY A C 1
ATOM 822 O O . GLY A 1 103 ? 19.526 -6.585 1.733 1.00 84.69 103 GLY A O 1
ATOM 823 N N . TYR A 1 104 ? 19.078 -4.822 0.400 1.00 88.62 104 TYR A N 1
ATOM 824 C CA . TYR A 1 104 ? 17.760 -5.282 -0.049 1.00 88.62 104 TYR A CA 1
ATOM 825 C C . TYR A 1 104 ? 17.652 -5.362 -1.572 1.00 88.62 104 TYR A C 1
ATOM 827 O O . TYR A 1 104 ? 18.217 -4.553 -2.305 1.00 88.62 104 TYR A O 1
ATOM 835 N N . GLN A 1 105 ? 16.851 -6.319 -2.030 1.00 90.50 105 GLN A N 1
ATOM 836 C CA . GLN A 1 105 ? 16.415 -6.466 -3.409 1.00 90.50 105 GLN A CA 1
ATOM 837 C C . GLN A 1 105 ? 14.938 -6.089 -3.546 1.00 90.50 105 GLN A C 1
ATOM 839 O O . GLN A 1 105 ? 14.132 -6.348 -2.648 1.00 90.50 105 GLN A O 1
ATOM 844 N N . TYR A 1 106 ? 14.575 -5.501 -4.682 1.00 92.50 106 TYR A N 1
ATOM 845 C CA . TYR A 1 106 ? 13.233 -5.016 -4.988 1.00 92.50 106 TYR A CA 1
ATOM 846 C C . TYR A 1 106 ? 12.626 -5.777 -6.163 1.00 92.50 106 TYR A C 1
ATOM 848 O O . TYR A 1 106 ? 13.221 -5.891 -7.234 1.00 92.50 106 TYR A O 1
ATOM 856 N N . LEU A 1 107 ? 11.396 -6.250 -5.970 1.00 93.44 107 LEU A N 1
ATOM 857 C CA . LEU A 1 107 ? 10.545 -6.796 -7.018 1.00 93.44 107 LEU A CA 1
ATOM 858 C C . LEU A 1 107 ? 9.331 -5.891 -7.217 1.00 93.44 107 LEU A C 1
ATOM 860 O O . LEU A 1 107 ? 8.688 -5.466 -6.252 1.00 93.44 107 LEU A O 1
ATOM 864 N N . TYR A 1 108 ? 8.976 -5.649 -8.475 1.00 94.31 108 TYR A N 1
ATOM 865 C CA . TYR A 1 108 ? 7.797 -4.866 -8.837 1.00 94.31 108 TYR A CA 1
ATOM 866 C C . TYR A 1 108 ? 6.706 -5.784 -9.370 1.00 94.31 108 TYR A C 1
ATOM 868 O O . TYR A 1 108 ? 6.829 -6.379 -10.442 1.00 94.31 108 TYR A O 1
ATOM 876 N N . LEU A 1 109 ? 5.625 -5.895 -8.604 1.00 93.06 109 LEU A N 1
ATOM 877 C CA . LEU A 1 109 ? 4.514 -6.804 -8.857 1.00 93.06 109 LEU A CA 1
ATOM 878 C C . LEU A 1 109 ? 3.356 -6.047 -9.524 1.00 93.06 109 LEU A C 1
ATOM 880 O O . LEU A 1 109 ? 2.811 -5.124 -8.907 1.00 93.06 109 LEU A O 1
ATOM 884 N N . PRO A 1 110 ? 2.921 -6.431 -10.737 1.00 92.00 110 PRO A N 1
ATOM 885 C CA . PRO A 1 110 ? 1.714 -5.882 -11.347 1.00 92.00 110 PRO A CA 1
ATOM 886 C C . PRO A 1 110 ? 0.476 -6.162 -10.485 1.00 92.00 110 PRO A C 1
ATOM 888 O O . PRO A 1 110 ? 0.140 -7.313 -10.188 1.00 92.00 110 PRO A O 1
ATOM 891 N N . TYR A 1 111 ? -0.244 -5.111 -10.100 1.00 88.88 111 TYR A N 1
ATOM 892 C CA . TYR A 1 111 ? -1.442 -5.236 -9.276 1.00 88.88 111 TYR A CA 1
ATOM 893 C C . TYR A 1 111 ? -2.680 -5.460 -10.150 1.00 88.88 111 TYR A C 1
ATOM 895 O O . TYR A 1 111 ? -3.273 -4.517 -10.669 1.00 88.88 111 TYR A O 1
ATOM 903 N N . THR A 1 112 ? -3.080 -6.726 -10.302 1.00 85.81 112 THR A N 1
ATOM 904 C CA . THR A 1 112 ? -4.254 -7.119 -11.109 1.00 85.81 112 THR A CA 1
ATOM 905 C C . THR A 1 112 ? -5.464 -7.517 -10.266 1.00 85.81 112 THR A C 1
ATOM 907 O O . THR A 1 112 ? -6.593 -7.173 -10.601 1.00 85.81 112 THR A O 1
ATOM 910 N N . SER A 1 113 ? -5.253 -8.247 -9.168 1.00 88.06 113 SER A N 1
ATOM 911 C CA . SER A 1 113 ? -6.325 -8.746 -8.302 1.00 88.06 113 SER A CA 1
ATOM 912 C C . SER A 1 113 ? -5.842 -8.921 -6.868 1.00 88.06 113 SER A C 1
ATOM 914 O O . SER A 1 113 ? -4.721 -9.375 -6.628 1.00 88.06 113 SER A O 1
ATOM 916 N N . ILE A 1 114 ? -6.723 -8.630 -5.906 1.00 85.56 114 ILE A N 1
ATOM 917 C CA . ILE A 1 114 ? -6.416 -8.789 -4.483 1.00 85.56 114 ILE A CA 1
ATOM 918 C C . ILE A 1 114 ? -6.238 -10.257 -4.081 1.00 85.56 114 ILE A C 1
ATOM 920 O O . ILE A 1 114 ? -5.433 -10.558 -3.206 1.00 85.56 114 ILE A O 1
ATOM 924 N N . PHE A 1 115 ? -6.941 -11.180 -4.747 1.00 87.00 115 PHE A N 1
ATOM 925 C CA . PHE A 1 115 ? -6.846 -12.612 -4.461 1.00 87.00 115 PHE A CA 1
ATOM 926 C C . PHE A 1 115 ? -5.487 -13.176 -4.865 1.00 87.00 115 PHE A C 1
ATOM 928 O O . PHE A 1 115 ? -4.883 -13.910 -4.090 1.00 87.00 115 PHE A O 1
ATOM 935 N N . LYS A 1 116 ? -4.967 -12.769 -6.031 1.00 89.56 116 LYS A N 1
ATOM 936 C CA . LYS A 1 116 ? -3.609 -13.129 -6.465 1.00 89.56 116 LYS A CA 1
ATOM 937 C C . LYS A 1 116 ? -2.564 -12.591 -5.490 1.00 89.56 116 LYS A C 1
ATOM 939 O O . LYS A 1 116 ? -1.653 -13.308 -5.097 1.00 89.56 116 LYS A O 1
ATOM 944 N N . TYR A 1 117 ? -2.754 -11.356 -5.025 1.00 87.81 117 TYR A N 1
ATOM 945 C CA . TYR A 1 117 ? -1.869 -10.734 -4.044 1.00 87.81 117 TYR A CA 1
ATOM 946 C C . TYR A 1 117 ? -1.862 -11.455 -2.688 1.00 87.81 117 TYR A C 1
ATOM 948 O O . TYR A 1 117 ? -0.808 -11.661 -2.093 1.00 87.81 117 TYR A O 1
ATOM 956 N N . LEU A 1 118 ? -3.036 -11.875 -2.207 1.00 87.25 118 LEU A N 1
ATOM 957 C CA . LEU A 1 118 ? -3.160 -12.680 -0.992 1.00 87.25 118 LEU A CA 1
ATOM 958 C C . LEU A 1 118 ? -2.570 -14.082 -1.181 1.00 87.25 118 LEU A C 1
ATOM 960 O O . LEU A 1 118 ? -1.882 -14.566 -0.289 1.00 87.25 118 LEU A O 1
ATOM 964 N N . SER A 1 119 ? -2.787 -14.714 -2.337 1.00 89.75 119 SER A N 1
ATOM 965 C CA . SER A 1 119 ? -2.184 -16.009 -2.674 1.00 89.75 119 SER A CA 1
ATOM 966 C C . SER A 1 119 ? -0.658 -15.936 -2.640 1.00 89.75 119 SER A C 1
ATOM 968 O O . SER A 1 119 ? -0.013 -16.784 -2.029 1.00 89.75 119 SER A O 1
ATOM 970 N N . PHE A 1 120 ? -0.084 -14.879 -3.221 1.00 91.31 120 PHE A N 1
ATOM 971 C CA . PHE A 1 120 ? 1.349 -14.605 -3.161 1.00 91.31 120 PHE A CA 1
ATOM 972 C C . PHE A 1 120 ? 1.838 -14.433 -1.717 1.00 91.31 120 PHE A C 1
ATOM 974 O O . PHE A 1 120 ? 2.793 -15.090 -1.304 1.00 91.31 120 PHE A O 1
ATOM 981 N N . TYR A 1 121 ? 1.133 -13.626 -0.915 1.00 89.06 121 TYR A N 1
ATOM 982 C CA . TYR A 1 121 ? 1.439 -13.443 0.507 1.00 89.06 121 TYR A CA 1
ATOM 983 C C . TYR A 1 121 ? 1.467 -14.772 1.275 1.00 89.06 121 TYR A C 1
ATOM 985 O O . TYR A 1 121 ? 2.407 -15.039 2.025 1.00 89.06 121 TYR A O 1
ATOM 993 N N . PHE A 1 122 ? 0.446 -15.613 1.094 1.00 87.62 122 PHE A N 1
ATOM 994 C CA . PHE A 1 122 ? 0.359 -16.900 1.779 1.00 87.62 122 PHE A CA 1
ATOM 995 C C . PHE A 1 122 ? 1.407 -17.904 1.293 1.00 87.62 122 PHE A C 1
ATOM 997 O O . PHE A 1 122 ? 1.912 -18.662 2.120 1.00 87.62 122 PHE A O 1
ATOM 1004 N N . SER A 1 123 ? 1.783 -17.884 0.008 1.00 89.62 123 SER A N 1
ATOM 1005 C CA . SER A 1 123 ? 2.884 -18.711 -0.510 1.00 89.62 123 SER A CA 1
ATOM 1006 C C . SER A 1 123 ? 4.208 -18.343 0.169 1.00 89.62 123 SER A C 1
ATOM 1008 O O . SER A 1 123 ? 4.869 -19.209 0.747 1.00 89.62 123 SER A O 1
ATOM 1010 N N . LEU A 1 124 ? 4.545 -17.048 0.233 1.00 88.06 124 LEU A N 1
ATOM 1011 C CA . LEU A 1 124 ? 5.747 -16.581 0.936 1.00 88.06 124 LEU A CA 1
ATOM 1012 C C . LEU A 1 124 ? 5.709 -16.894 2.437 1.00 88.06 124 LEU A C 1
ATOM 1014 O O . LEU A 1 124 ? 6.717 -17.298 3.021 1.00 88.06 124 LEU A O 1
ATOM 1018 N N . TYR A 1 125 ? 4.542 -16.739 3.067 1.00 85.44 125 TYR A N 1
ATOM 1019 C CA . TYR A 1 125 ? 4.363 -17.070 4.477 1.00 85.44 125 TYR A CA 1
ATOM 1020 C C . TYR A 1 125 ? 4.572 -18.564 4.754 1.00 85.44 125 TYR A C 1
ATOM 1022 O O . TYR A 1 125 ? 5.284 -18.914 5.696 1.00 85.44 125 TYR A O 1
ATOM 1030 N N . GLY A 1 126 ? 4.003 -19.440 3.922 1.00 83.88 126 GLY A N 1
ATOM 1031 C CA . GLY A 1 126 ? 4.180 -20.889 4.023 1.00 83.88 126 GLY A CA 1
ATOM 1032 C C . GLY A 1 126 ? 5.642 -21.313 3.868 1.00 83.88 126 GLY A C 1
ATOM 1033 O O . GLY A 1 126 ? 6.115 -22.163 4.621 1.00 83.88 126 GLY A O 1
ATOM 1034 N N . LYS A 1 127 ? 6.380 -20.649 2.968 1.00 85.06 127 LYS A N 1
ATOM 1035 C CA . LYS A 1 127 ? 7.820 -20.859 2.736 1.00 85.06 127 LYS A CA 1
ATOM 1036 C C . LYS A 1 127 ? 8.720 -20.249 3.832 1.00 85.06 127 LYS A C 1
ATOM 1038 O O . LYS A 1 127 ? 9.932 -20.416 3.772 1.00 85.06 127 LYS A O 1
ATOM 1043 N N . ARG A 1 128 ? 8.151 -19.580 4.851 1.00 83.50 128 ARG A N 1
ATOM 1044 C CA . ARG A 1 128 ? 8.871 -18.869 5.936 1.00 83.50 128 ARG A CA 1
ATOM 1045 C C . ARG A 1 128 ? 9.901 -17.848 5.428 1.00 83.50 128 ARG A C 1
ATOM 1047 O O . ARG A 1 128 ? 10.897 -17.595 6.097 1.00 83.50 128 ARG A O 1
ATOM 1054 N N . ALA A 1 129 ? 9.636 -17.255 4.268 1.00 84.88 129 ALA A N 1
ATOM 1055 C CA . ALA A 1 129 ? 10.526 -16.300 3.623 1.00 84.88 129 ALA A CA 1
ATOM 1056 C C . ALA A 1 129 ? 10.537 -14.936 4.341 1.00 84.88 129 ALA A C 1
ATOM 1058 O O . ALA A 1 129 ? 9.540 -14.531 4.957 1.00 84.88 129 ALA A O 1
ATOM 1059 N N . HIS A 1 130 ? 11.647 -14.204 4.229 1.00 87.62 130 HIS A N 1
ATOM 1060 C CA . HIS A 1 130 ? 11.774 -12.845 4.748 1.00 87.62 130 HIS A CA 1
ATOM 1061 C C . HIS A 1 130 ? 11.376 -11.837 3.675 1.00 87.62 130 HIS A C 1
ATOM 1063 O O . HIS A 1 130 ? 12.019 -11.718 2.641 1.00 87.62 130 HIS A O 1
ATOM 1069 N N . PHE A 1 131 ? 10.309 -11.079 3.919 1.00 88.50 131 PHE A N 1
ATOM 1070 C CA . PHE A 1 131 ? 9.833 -10.116 2.933 1.00 88.50 131 PHE A CA 1
ATOM 1071 C C . PHE A 1 131 ? 9.148 -8.911 3.566 1.00 88.50 131 PHE A C 1
ATOM 1073 O O . PHE A 1 131 ? 8.538 -8.984 4.637 1.00 88.50 131 PHE A O 1
ATOM 1080 N N . PHE A 1 132 ? 9.197 -7.802 2.846 1.00 88.50 132 PHE A N 1
ATOM 1081 C CA . PHE A 1 132 ? 8.278 -6.689 2.990 1.00 88.50 132 PHE A CA 1
ATOM 1082 C C . PHE A 1 132 ? 7.402 -6.619 1.745 1.00 88.50 132 PHE A C 1
ATOM 1084 O O . PHE A 1 132 ? 7.888 -6.756 0.627 1.00 88.50 132 PHE A O 1
ATOM 1091 N N . LEU A 1 133 ? 6.108 -6.398 1.946 1.00 88.12 133 LEU A N 1
ATOM 1092 C CA . LEU A 1 133 ? 5.132 -6.313 0.874 1.00 88.12 133 LEU A CA 1
ATOM 1093 C C . LEU A 1 133 ? 4.321 -5.026 1.030 1.00 88.12 133 LEU A C 1
ATOM 1095 O O . LEU A 1 133 ? 3.676 -4.806 2.058 1.00 88.12 133 LEU A O 1
ATOM 1099 N N . GLU A 1 134 ? 4.334 -4.174 0.008 1.00 87.31 134 GLU A N 1
ATOM 1100 C CA . GLU A 1 134 ? 3.555 -2.939 0.004 1.00 87.31 134 GLU A CA 1
ATOM 1101 C C . GLU A 1 134 ? 2.054 -3.242 0.155 1.00 87.31 134 GLU A C 1
ATOM 1103 O O . GLU A 1 134 ? 1.533 -4.259 -0.302 1.00 87.31 134 GLU A O 1
ATOM 1108 N N . ALA A 1 135 ? 1.300 -2.388 0.837 1.00 79.25 135 ALA A N 1
ATOM 1109 C CA . ALA A 1 135 ? -0.101 -2.693 1.097 1.00 79.25 135 ALA A CA 1
ATOM 1110 C C . ALA A 1 135 ? -0.969 -2.580 -0.178 1.00 79.25 135 ALA A C 1
ATOM 1112 O O . ALA A 1 135 ? -0.932 -1.581 -0.894 1.00 79.25 135 ALA A O 1
ATOM 1113 N N . ALA A 1 136 ? -1.820 -3.582 -0.427 1.00 75.88 136 ALA A N 1
ATOM 1114 C CA . ALA A 1 136 ? -2.706 -3.614 -1.597 1.00 75.88 136 ALA A CA 1
ATOM 1115 C C . ALA A 1 136 ? -3.782 -2.511 -1.580 1.00 75.88 136 ALA A C 1
ATOM 1117 O O . ALA A 1 136 ? -3.972 -1.823 -2.585 1.00 75.88 136 ALA A O 1
ATOM 1118 N N . ILE A 1 137 ? -4.459 -2.329 -0.440 1.00 72.62 137 ILE A N 1
ATOM 1119 C CA . ILE A 1 137 ? -5.551 -1.359 -0.247 1.00 72.62 137 ILE A CA 1
ATOM 1120 C C . ILE A 1 137 ? -5.064 -0.226 0.666 1.00 72.62 137 ILE A C 1
ATOM 1122 O O . ILE A 1 137 ? -4.397 -0.531 1.653 1.00 72.62 1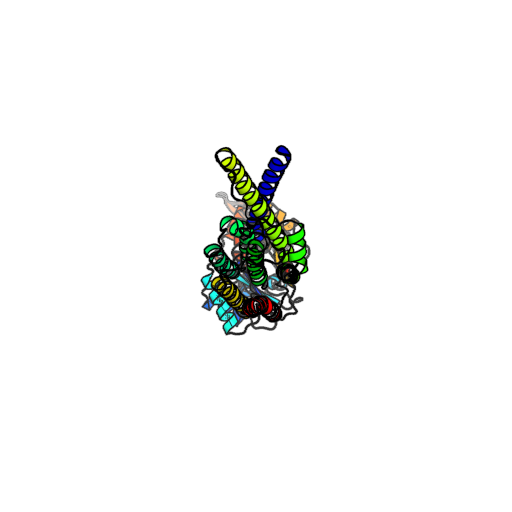37 ILE A O 1
ATOM 1126 N N . PRO A 1 138 ? -5.398 1.056 0.420 1.00 69.44 138 PRO A N 1
ATOM 1127 C CA . PRO A 1 138 ? -5.075 2.176 1.318 1.00 69.44 138 PRO A CA 1
ATOM 1128 C C . PRO A 1 138 ? -5.788 2.126 2.683 1.00 69.44 138 PRO A C 1
ATOM 1130 O O . PRO A 1 138 ? -5.329 2.764 3.624 1.00 69.44 138 PRO A O 1
ATOM 1133 N N . TYR A 1 139 ? -6.852 1.334 2.810 1.00 76.38 139 TYR A N 1
ATOM 1134 C CA . TYR A 1 139 ? -7.625 1.118 4.036 1.00 76.38 139 TYR A CA 1
ATOM 1135 C C . TYR A 1 139 ? -7.304 -0.241 4.673 1.00 76.38 139 TYR A C 1
ATOM 1137 O O . TYR A 1 139 ? -6.774 -1.138 4.013 1.00 76.38 139 TYR A O 1
ATOM 1145 N N . SER A 1 140 ? -7.661 -0.410 5.944 1.00 83.00 140 SER A N 1
ATOM 1146 C CA . SER A 1 140 ? -7.500 -1.648 6.717 1.00 83.00 140 SER A CA 1
ATOM 1147 C C . SER A 1 140 ? -8.857 -2.340 6.952 1.00 83.00 140 SER A C 1
ATOM 1149 O O . SER A 1 140 ? -9.444 -2.244 8.032 1.00 83.00 140 SER A O 1
ATOM 1151 N N . PRO A 1 141 ? -9.389 -3.081 5.956 1.00 83.25 141 PRO A N 1
ATOM 1152 C CA . PRO A 1 141 ? -10.749 -3.622 6.016 1.00 83.25 141 PRO A CA 1
ATOM 1153 C C . PRO A 1 141 ? -10.959 -4.603 7.173 1.00 83.25 141 PRO A C 1
ATOM 1155 O O . PRO A 1 141 ? -12.015 -4.591 7.791 1.00 83.25 141 PRO A O 1
ATOM 1158 N N . ILE A 1 142 ? -9.951 -5.418 7.502 1.00 85.94 142 ILE A N 1
ATOM 1159 C CA . ILE A 1 142 ? -10.034 -6.398 8.595 1.00 85.94 142 ILE A CA 1
ATOM 1160 C C . ILE A 1 142 ? -10.203 -5.682 9.944 1.00 85.94 142 ILE A C 1
ATOM 1162 O O . ILE A 1 142 ? -11.062 -6.050 10.742 1.00 85.94 142 ILE A O 1
ATOM 1166 N N . GLN A 1 143 ? -9.418 -4.629 10.186 1.00 88.50 143 GLN A N 1
ATOM 1167 C CA . GLN A 1 143 ? -9.464 -3.857 11.432 1.00 88.50 143 GLN A CA 1
ATOM 1168 C C . GLN A 1 143 ? -10.787 -3.095 11.563 1.00 88.50 143 GLN A C 1
ATOM 1170 O O . GLN A 1 143 ? -11.421 -3.133 12.618 1.00 88.50 143 GLN A O 1
ATOM 1175 N N . GLY A 1 144 ? -11.241 -2.474 10.471 1.00 89.19 144 GLY A N 1
ATOM 1176 C CA . GLY A 1 144 ? -12.544 -1.819 10.409 1.00 89.19 144 GLY A CA 1
ATOM 1177 C C . GLY A 1 144 ? -13.716 -2.781 10.619 1.00 89.19 144 GLY A C 1
ATOM 1178 O O . GLY A 1 144 ? -14.651 -2.444 11.341 1.00 89.19 144 GLY A O 1
ATOM 1179 N N . LEU A 1 145 ? -13.652 -4.001 10.070 1.00 92.12 145 LEU A N 1
ATOM 1180 C CA . LEU A 1 145 ? -14.685 -5.025 10.260 1.00 92.12 145 LEU A CA 1
ATOM 1181 C C . LEU A 1 145 ? -14.808 -5.442 11.733 1.00 92.12 145 LEU A C 1
ATOM 1183 O O . LEU A 1 145 ? -15.922 -5.517 12.244 1.00 92.12 145 LEU A O 1
ATOM 1187 N N . LEU A 1 146 ? -13.687 -5.655 12.434 1.00 92.62 146 LEU A N 1
ATOM 1188 C CA . LEU A 1 146 ? -13.705 -5.966 13.871 1.00 92.62 146 LEU A CA 1
ATOM 1189 C C . LEU A 1 146 ? -14.368 -4.849 14.686 1.00 92.62 146 LEU A C 1
ATOM 1191 O O . LEU A 1 146 ? -15.222 -5.122 15.531 1.00 92.62 146 LEU A O 1
ATOM 1195 N N . ALA A 1 147 ? -14.015 -3.591 14.406 1.00 93.31 147 ALA A N 1
ATOM 1196 C CA . ALA A 1 147 ? -14.632 -2.437 15.054 1.00 93.31 147 ALA A CA 1
ATOM 1197 C C . ALA A 1 147 ? -16.134 -2.330 14.731 1.00 93.31 147 ALA A C 1
ATOM 1199 O O . ALA A 1 147 ? -16.935 -2.029 15.615 1.00 93.31 147 ALA A O 1
ATOM 1200 N N . LEU A 1 148 ? -16.532 -2.626 13.489 1.00 94.12 148 LEU A N 1
ATOM 1201 C CA . LEU A 1 148 ? -17.924 -2.594 13.039 1.00 94.12 148 LEU A CA 1
ATOM 1202 C C . LEU A 1 148 ? -18.779 -3.667 13.722 1.00 94.12 148 LEU A C 1
ATOM 1204 O O . LEU A 1 148 ? -19.903 -3.366 14.119 1.00 94.12 148 LEU A O 1
ATOM 1208 N N . ILE A 1 149 ? -18.251 -4.882 13.916 1.00 94.25 149 ILE A N 1
ATOM 1209 C CA . ILE A 1 149 ? -18.937 -5.958 14.653 1.00 94.25 149 ILE A CA 1
ATOM 1210 C C . ILE A 1 149 ? -19.261 -5.499 16.078 1.00 94.25 149 ILE A C 1
ATOM 1212 O O . ILE A 1 149 ? -20.408 -5.611 16.516 1.00 94.25 149 ILE A O 1
ATOM 1216 N N . LEU A 1 150 ? -18.276 -4.932 16.786 1.00 92.69 150 LEU A N 1
ATOM 1217 C CA . LEU A 1 150 ? -18.496 -4.418 18.137 1.00 92.69 150 LEU A CA 1
ATOM 1218 C C . LEU A 1 150 ? -19.496 -3.257 18.146 1.00 92.69 150 LEU A C 1
ATOM 1220 O O . LEU A 1 150 ? -20.408 -3.230 18.967 1.00 92.69 150 LEU A O 1
ATOM 1224 N N . PHE A 1 151 ? -19.339 -2.307 17.226 1.00 92.69 151 PHE A N 1
ATOM 1225 C CA . PHE A 1 151 ? -20.210 -1.143 17.104 1.00 92.69 151 PHE A CA 1
ATOM 1226 C C . PHE A 1 151 ? -21.672 -1.538 16.865 1.00 92.69 151 PHE A C 1
ATOM 1228 O O . PHE A 1 151 ? -22.560 -1.054 17.567 1.00 92.69 151 PHE A O 1
ATOM 1235 N N . ALA A 1 152 ? -21.924 -2.451 15.923 1.00 91.81 152 ALA A N 1
ATOM 1236 C CA . ALA A 1 152 ? -23.261 -2.952 15.620 1.00 91.81 152 ALA A CA 1
ATOM 1237 C C . ALA A 1 152 ? -23.882 -3.667 16.825 1.00 91.81 152 ALA A C 1
ATOM 1239 O O . ALA A 1 152 ? -25.049 -3.428 17.144 1.00 91.81 152 ALA A O 1
ATOM 1240 N N . TYR A 1 153 ? -23.088 -4.485 17.527 1.00 90.00 153 TYR A N 1
ATOM 1241 C CA . TYR A 1 153 ? -23.532 -5.138 18.752 1.00 90.00 153 TYR A CA 1
ATOM 1242 C C . TYR A 1 153 ? -23.920 -4.105 19.813 1.00 90.00 153 TYR A C 1
ATOM 1244 O O . TYR A 1 153 ? -25.060 -4.115 20.265 1.00 90.00 153 TYR A O 1
ATOM 1252 N N . CYS A 1 154 ? -23.028 -3.158 20.134 1.00 86.19 154 CYS A N 1
ATOM 1253 C CA . CYS A 1 154 ? -23.255 -2.126 21.146 1.00 86.19 154 CYS A CA 1
ATOM 1254 C C . CYS A 1 154 ? -24.466 -1.224 20.838 1.00 86.19 154 CYS A C 1
ATOM 1256 O O . CYS A 1 154 ? -25.225 -0.910 21.757 1.00 86.19 154 CYS A O 1
ATOM 1258 N N . ILE A 1 155 ? -24.697 -0.848 19.570 1.00 86.50 155 ILE A N 1
ATOM 1259 C CA . ILE A 1 155 ? -25.899 -0.096 19.154 1.00 86.50 155 ILE A CA 1
ATOM 1260 C C . ILE A 1 155 ? -27.170 -0.890 19.426 1.00 86.50 155 ILE A C 1
ATOM 1262 O O . ILE A 1 155 ? -28.158 -0.315 19.883 1.00 86.50 155 ILE A O 1
ATOM 1266 N N . ALA A 1 156 ? -27.172 -2.186 19.103 1.00 84.38 156 ALA A N 1
ATOM 1267 C CA . ALA A 1 156 ? -28.377 -3.002 19.142 1.00 84.38 156 ALA A CA 1
ATOM 1268 C C . ALA A 1 156 ? -28.984 -3.065 20.549 1.00 84.38 156 ALA A C 1
ATOM 1270 O O . ALA A 1 156 ? -30.203 -2.941 20.680 1.00 84.38 156 ALA A O 1
ATOM 1271 N N . GLY A 1 157 ? -28.158 -3.191 21.591 1.00 74.88 157 GLY A N 1
ATOM 1272 C CA . GLY A 1 157 ? -28.636 -3.180 22.976 1.00 74.88 157 GLY A CA 1
ATOM 1273 C C . GLY A 1 157 ? -28.517 -1.842 23.710 1.00 74.88 157 GLY A C 1
ATOM 1274 O O . GLY A 1 157 ? -28.933 -1.766 24.863 1.00 74.88 157 GLY A O 1
ATOM 1275 N N . SER A 1 158 ? -28.024 -0.773 23.073 1.00 76.50 158 SER A N 1
ATOM 1276 C CA . SER A 1 158 ? -28.088 0.570 23.664 1.00 76.50 158 SER A CA 1
ATOM 1277 C C . SER A 1 158 ? -29.525 1.104 23.652 1.00 76.50 158 SER A C 1
ATOM 1279 O O . SER A 1 158 ? -30.195 1.122 22.615 1.00 76.50 158 SER A O 1
ATOM 1281 N N . ARG A 1 159 ? -29.996 1.620 24.797 1.00 73.44 159 ARG A N 1
ATOM 1282 C CA . ARG A 1 159 ? -31.298 2.311 24.891 1.00 73.44 159 ARG A CA 1
ATOM 1283 C C . ARG A 1 159 ? -31.307 3.633 24.111 1.00 73.44 159 ARG A C 1
ATOM 1285 O O . ARG A 1 159 ? -32.327 3.998 23.533 1.00 73.44 159 ARG A O 1
ATOM 1292 N N . LYS A 1 160 ? -30.168 4.335 24.054 1.00 76.94 160 LYS A N 1
ATOM 1293 C CA . LYS A 1 160 ? -30.002 5.649 23.406 1.00 76.94 160 LYS A CA 1
ATOM 1294 C C . LYS A 1 160 ? -29.184 5.529 22.117 1.00 76.94 160 LYS A C 1
ATOM 1296 O O . LYS A 1 160 ? -28.097 6.090 21.986 1.00 76.94 160 LYS A O 1
ATOM 1301 N N . LYS A 1 161 ? -29.746 4.813 21.137 1.00 83.88 161 LYS A N 1
ATOM 1302 C CA . LYS A 1 161 ? -29.087 4.456 19.863 1.00 83.88 161 LYS A CA 1
ATOM 1303 C C . LYS A 1 161 ? -28.428 5.640 19.145 1.00 83.88 161 LYS A C 1
ATOM 1305 O O . LYS A 1 161 ? -27.306 5.508 18.671 1.00 83.88 161 LYS A O 1
ATOM 1310 N N . LEU A 1 162 ? -29.098 6.796 19.090 1.00 84.75 162 LEU A N 1
ATOM 1311 C CA . LEU A 1 162 ? -28.592 7.994 18.401 1.00 84.75 162 LEU A CA 1
ATOM 1312 C C . LEU A 1 162 ? -27.347 8.591 19.071 1.00 84.75 162 LEU A C 1
ATOM 1314 O O . LEU A 1 162 ? -26.410 8.979 18.378 1.00 84.75 162 LEU A O 1
ATOM 1318 N N . LEU A 1 163 ? -27.319 8.645 20.404 1.00 84.81 163 LEU A N 1
ATOM 1319 C CA . LEU A 1 163 ? -26.187 9.209 21.144 1.00 84.81 163 LEU A CA 1
ATOM 1320 C C . LEU A 1 163 ? -24.992 8.258 21.130 1.00 84.81 163 LEU A C 1
ATOM 1322 O O . LEU A 1 163 ? -23.863 8.703 20.936 1.00 84.81 163 LEU A O 1
ATOM 1326 N N . PHE A 1 164 ? -25.239 6.946 21.211 1.00 87.56 164 PHE A N 1
ATOM 1327 C CA . PHE A 1 164 ? -24.184 5.954 21.009 1.00 87.56 164 PHE A CA 1
ATOM 1328 C C . PHE A 1 164 ? -23.600 6.004 19.597 1.00 87.56 164 PHE A C 1
ATOM 1330 O O . PHE A 1 164 ? -22.380 6.034 19.438 1.00 87.56 164 PHE A O 1
ATOM 1337 N N . PHE A 1 165 ? -24.450 6.084 18.571 1.00 89.12 165 PHE A N 1
ATOM 1338 C CA . PHE A 1 165 ? -24.000 6.241 17.190 1.00 89.12 165 PHE A CA 1
ATOM 1339 C C . PHE A 1 165 ? -23.110 7.483 17.026 1.00 89.12 165 PHE A C 1
ATOM 1341 O O . PHE A 1 165 ? -22.028 7.397 16.442 1.00 89.12 165 PHE A O 1
ATOM 1348 N N . ALA A 1 166 ? -23.528 8.618 17.593 1.00 89.00 166 ALA A N 1
ATOM 1349 C CA . ALA A 1 166 ? -22.768 9.864 17.563 1.00 89.00 166 ALA A CA 1
ATOM 1350 C C . ALA A 1 166 ? -21.395 9.746 18.242 1.00 89.00 166 ALA A C 1
ATOM 1352 O O . ALA A 1 166 ? -20.400 10.224 17.705 1.00 89.00 166 ALA A O 1
ATOM 1353 N N . ALA A 1 167 ? -21.334 9.076 19.395 1.00 89.56 167 ALA A N 1
ATOM 1354 C CA . ALA A 1 167 ? -20.104 8.940 20.164 1.00 89.56 167 ALA A CA 1
ATOM 1355 C C . ALA A 1 167 ? -19.112 7.935 19.556 1.00 89.56 167 ALA A C 1
ATOM 1357 O O . ALA A 1 167 ? -17.904 8.162 19.610 1.00 89.56 167 ALA A O 1
ATOM 1358 N N . ALA A 1 168 ? -19.598 6.816 19.008 1.00 92.12 168 ALA A N 1
ATOM 1359 C CA . ALA A 1 168 ? -18.751 5.673 18.660 1.00 92.12 168 ALA A CA 1
ATOM 1360 C C . ALA A 1 168 ? -18.415 5.543 17.160 1.00 92.12 168 ALA A C 1
ATOM 1362 O O . ALA A 1 168 ? -17.416 4.910 16.816 1.00 92.12 168 ALA A O 1
ATOM 1363 N N . SER A 1 169 ? -19.198 6.146 16.256 1.00 91.50 169 SER A N 1
ATOM 1364 C CA . SER A 1 169 ? -19.014 5.998 14.796 1.00 91.50 169 SER A CA 1
ATOM 1365 C C . SER A 1 169 ? -17.659 6.503 14.279 1.00 91.50 169 SER A C 1
ATOM 1367 O O . SER A 1 169 ? -17.094 5.929 13.344 1.00 91.50 169 SER A O 1
ATOM 1369 N N . SER A 1 170 ? -17.088 7.532 14.908 1.00 93.31 170 SER A N 1
ATOM 1370 C CA . SER A 1 170 ? -15.779 8.072 14.526 1.00 93.31 170 SER A CA 1
ATOM 1371 C C . SER A 1 170 ? -14.633 7.083 14.761 1.00 93.31 170 SER A C 1
ATOM 1373 O O . SER A 1 170 ? -13.680 7.054 13.982 1.00 93.31 170 SER A O 1
ATOM 1375 N N . PHE A 1 171 ? -14.733 6.223 15.780 1.00 94.00 171 PHE A N 1
ATOM 1376 C CA . PHE A 1 171 ? -13.725 5.198 16.066 1.00 94.00 171 PHE A CA 1
ATOM 1377 C C . PHE A 1 171 ? -13.772 4.035 15.070 1.00 94.00 171 PHE A C 1
ATOM 1379 O O . PHE A 1 171 ? -12.740 3.432 14.779 1.00 94.00 171 PHE A O 1
ATOM 1386 N N . VAL A 1 172 ? -14.938 3.768 14.474 1.00 93.31 172 VAL A N 1
ATOM 1387 C CA . VAL A 1 172 ? -15.048 2.843 13.336 1.00 93.31 172 VAL A CA 1
ATOM 1388 C C . VAL A 1 172 ? -14.327 3.430 12.119 1.00 93.31 172 VAL A C 1
ATOM 1390 O O . VAL A 1 172 ? -13.521 2.741 11.497 1.00 93.31 172 VAL A O 1
ATOM 1393 N N . CYS A 1 173 ? -14.535 4.719 11.821 1.00 91.38 173 CYS A N 1
ATOM 1394 C CA . CYS A 1 173 ? -13.829 5.408 10.731 1.00 91.38 173 CYS A CA 1
ATOM 1395 C C . CYS A 1 173 ? -12.307 5.380 10.939 1.00 91.38 173 CYS A C 1
ATOM 1397 O O . CYS A 1 173 ? -11.559 5.061 10.016 1.00 91.38 173 CYS A O 1
ATOM 1399 N N . TYR A 1 174 ? -11.853 5.637 12.167 1.00 92.50 174 TYR A N 1
ATOM 1400 C CA . TYR A 1 174 ? -10.452 5.514 12.567 1.00 92.50 174 TYR A CA 1
ATOM 1401 C C . TYR A 1 174 ? -9.879 4.119 12.259 1.00 92.50 174 TYR A C 1
ATOM 1403 O O . TYR A 1 174 ? -8.813 4.023 11.649 1.00 92.50 174 TYR A O 1
ATOM 1411 N N . ALA A 1 175 ? -10.603 3.049 12.611 1.00 91.31 175 ALA A N 1
ATOM 1412 C CA . ALA A 1 175 ? -10.151 1.672 12.408 1.00 91.31 175 ALA A CA 1
ATOM 1413 C C . ALA A 1 175 ? -9.981 1.302 10.928 1.00 91.31 175 ALA A C 1
ATOM 1415 O O . ALA A 1 175 ? -9.093 0.521 10.612 1.00 91.31 175 ALA A O 1
ATOM 1416 N N . PHE A 1 176 ? -10.795 1.867 10.028 1.00 89.06 176 PHE A N 1
ATOM 1417 C CA . PHE A 1 176 ? -10.653 1.672 8.578 1.00 89.06 176 PHE A CA 1
ATOM 1418 C C . PHE A 1 176 ? -9.482 2.456 7.972 1.00 89.06 176 PHE A C 1
ATOM 1420 O O . PHE A 1 176 ? -8.923 2.043 6.954 1.00 89.06 176 PHE A O 1
ATOM 1427 N N . CYS A 1 177 ? -9.143 3.609 8.548 1.00 87.44 177 CYS A N 1
ATOM 1428 C CA . CYS A 1 177 ? -8.224 4.570 7.937 1.00 87.44 177 CYS A CA 1
ATOM 1429 C C . CYS A 1 177 ? -6.748 4.322 8.269 1.00 87.44 177 CYS A C 1
ATOM 1431 O O . CYS A 1 177 ? -5.877 4.840 7.572 1.00 87.44 177 CYS A O 1
ATOM 1433 N N . ILE A 1 178 ? -6.448 3.563 9.325 1.00 85.69 178 ILE A N 1
ATOM 1434 C CA . ILE A 1 178 ? -5.090 3.428 9.864 1.00 85.69 178 ILE A CA 1
ATOM 1435 C C . ILE A 1 178 ? -4.655 1.976 9.833 1.00 85.69 178 ILE A C 1
ATOM 1437 O O . ILE A 1 178 ? -5.273 1.128 10.466 1.00 85.69 178 ILE A O 1
ATOM 1441 N N . LYS A 1 179 ? -3.513 1.718 9.193 1.00 79.00 179 LYS A N 1
ATOM 1442 C CA . LYS A 1 179 ? -2.925 0.374 9.051 1.00 79.00 179 LYS A CA 1
ATOM 1443 C C . LYS A 1 179 ? -2.006 -0.054 10.197 1.00 79.00 179 LYS A C 1
ATOM 1445 O O . LYS A 1 179 ? -1.294 -1.046 10.077 1.00 79.00 179 LYS A O 1
ATOM 1450 N N . SER A 1 180 ? -1.960 0.712 11.283 1.00 81.69 180 SER A N 1
ATOM 1451 C CA . SER A 1 180 ? -1.163 0.351 12.459 1.00 81.69 180 SER A CA 1
ATOM 1452 C C . SER A 1 180 ? -1.673 -0.964 13.046 1.00 81.69 180 SER A C 1
ATOM 1454 O O . SER A 1 180 ? -2.879 -1.172 13.118 1.00 81.69 180 SER A O 1
ATOM 1456 N N . SER A 1 181 ? -0.783 -1.843 13.503 1.00 81.81 181 SER A N 1
ATOM 1457 C CA . SER A 1 181 ? -1.164 -3.104 14.160 1.00 81.81 181 SER A CA 1
ATOM 1458 C C . SER A 1 181 ? -2.038 -2.883 15.401 1.00 81.81 181 SER A C 1
ATOM 1460 O O . SER A 1 181 ? -2.849 -3.738 15.741 1.00 81.81 181 SER A O 1
ATOM 1462 N N . LEU A 1 182 ? -1.902 -1.722 16.049 1.00 87.31 182 LEU A N 1
ATOM 1463 C CA . LEU A 1 182 ? -2.619 -1.348 17.268 1.00 87.31 182 LEU A CA 1
ATOM 1464 C C . LEU A 1 182 ? -3.972 -0.657 17.010 1.00 87.31 182 LEU A C 1
ATOM 1466 O O . LEU A 1 182 ? -4.734 -0.474 17.959 1.00 87.31 182 LEU A O 1
ATOM 1470 N N . SER A 1 183 ? -4.295 -0.277 15.766 1.00 89.19 183 SER A N 1
ATOM 1471 C CA . SER A 1 183 ? -5.476 0.552 15.456 1.00 89.19 183 SER A CA 1
ATOM 1472 C C . SER A 1 183 ? -6.814 -0.145 15.740 1.00 89.19 183 SER A C 1
ATOM 1474 O O . SER A 1 183 ? -7.788 0.492 16.136 1.00 89.19 183 SER A O 1
ATOM 1476 N N . SER A 1 184 ? -6.890 -1.465 15.576 1.00 90.12 184 SER A N 1
ATOM 1477 C CA . SER A 1 184 ? -8.089 -2.225 15.939 1.00 90.12 184 SER A CA 1
ATOM 1478 C C . SER A 1 184 ? -8.283 -2.261 17.452 1.00 90.12 184 SER A C 1
ATOM 1480 O O . SER A 1 184 ? -9.402 -2.082 17.923 1.00 90.12 184 SER A O 1
ATOM 1482 N N . ALA A 1 185 ? -7.211 -2.427 18.230 1.00 90.94 185 ALA A N 1
ATOM 1483 C CA . ALA A 1 185 ? -7.295 -2.441 19.687 1.00 90.94 185 ALA A CA 1
ATOM 1484 C C . ALA A 1 185 ? -7.692 -1.070 20.253 1.00 90.94 185 ALA A C 1
ATOM 1486 O O . ALA A 1 185 ? -8.579 -0.996 21.104 1.00 90.94 185 ALA A O 1
ATOM 1487 N N . THR A 1 186 ? -7.105 0.017 19.739 1.00 92.31 186 THR A N 1
ATOM 1488 C CA . THR A 1 186 ? -7.484 1.386 20.123 1.00 92.31 186 THR A CA 1
ATOM 1489 C C . THR A 1 186 ? -8.959 1.648 19.814 1.00 92.31 186 THR A C 1
ATOM 1491 O O . THR A 1 186 ? -9.686 2.114 20.688 1.00 92.31 186 THR A O 1
ATOM 1494 N N . ALA A 1 187 ? -9.438 1.280 18.621 1.00 93.38 187 ALA A N 1
ATOM 1495 C CA . ALA A 1 187 ? -10.834 1.462 18.231 1.00 93.38 187 ALA A CA 1
ATOM 1496 C C . ALA A 1 187 ? -11.808 0.641 19.089 1.00 93.38 187 ALA A C 1
ATOM 1498 O O . ALA A 1 187 ? -12.809 1.182 19.559 1.00 93.38 187 ALA A O 1
ATOM 1499 N N . LEU A 1 188 ? -11.518 -0.643 19.328 1.00 93.44 188 LEU A N 1
ATOM 1500 C CA . LEU A 1 188 ? -12.357 -1.521 20.152 1.00 93.44 188 LEU A CA 1
ATOM 1501 C C . LEU A 1 188 ? -12.468 -0.997 21.590 1.00 93.44 188 LEU A C 1
ATOM 1503 O O . LEU A 1 188 ? -13.572 -0.922 22.134 1.00 93.44 188 LEU A O 1
ATOM 1507 N N . LEU A 1 189 ? -11.346 -0.579 22.187 1.00 91.62 189 LEU A N 1
ATOM 1508 C CA . LEU A 1 189 ? -11.337 0.040 23.513 1.00 91.62 189 LEU A CA 1
ATOM 1509 C C . LEU A 1 189 ? -12.111 1.358 23.519 1.00 91.62 189 LEU A C 1
ATOM 1511 O O . LEU A 1 189 ? -12.894 1.586 24.431 1.00 91.62 189 LEU A O 1
ATOM 1515 N N . SER A 1 190 ? -11.961 2.208 22.503 1.00 92.56 190 SER A N 1
ATOM 1516 C CA . SER A 1 190 ? -12.695 3.473 22.417 1.00 92.56 190 SER A CA 1
ATOM 1517 C C . SER A 1 190 ? -14.203 3.300 22.262 1.00 92.56 190 SER A C 1
ATOM 1519 O O . SER A 1 190 ? -14.960 4.041 22.885 1.00 92.56 190 SER A O 1
ATOM 1521 N N . ILE A 1 191 ? -14.655 2.314 21.482 1.00 92.12 191 ILE A N 1
ATOM 1522 C CA . ILE A 1 191 ? -16.081 1.979 21.349 1.00 92.12 191 ILE A CA 1
ATOM 1523 C C . ILE A 1 191 ? -16.628 1.482 22.693 1.00 92.12 191 ILE A C 1
ATOM 1525 O O . ILE A 1 191 ? -17.699 1.920 23.118 1.00 92.12 191 ILE A O 1
ATOM 1529 N N . LEU A 1 192 ? -15.873 0.631 23.400 1.00 88.94 192 LEU A N 1
ATOM 1530 C CA . LEU A 1 192 ? -16.228 0.189 24.750 1.00 88.94 192 LEU A CA 1
ATOM 1531 C C . LEU A 1 192 ? -16.278 1.365 25.737 1.00 88.94 192 LEU A C 1
ATOM 1533 O O . LEU A 1 192 ? -17.204 1.456 26.540 1.00 88.94 192 LEU A O 1
ATOM 1537 N N . THR A 1 193 ? -15.325 2.294 25.651 1.00 88.75 193 THR A N 1
ATOM 1538 C CA . THR A 1 193 ? -15.295 3.504 26.478 1.00 88.75 193 THR A CA 1
ATOM 1539 C C . THR A 1 193 ? -16.490 4.402 26.209 1.00 88.75 193 THR A C 1
ATOM 1541 O O . THR A 1 193 ? -17.104 4.875 27.161 1.00 88.75 193 THR A O 1
ATOM 1544 N N . ALA A 1 194 ? -16.866 4.596 24.944 1.00 88.31 194 ALA A N 1
ATOM 1545 C CA . ALA A 1 194 ? -18.049 5.364 24.572 1.00 88.31 194 ALA A CA 1
ATOM 1546 C C . ALA A 1 194 ? -19.337 4.719 25.108 1.00 88.31 194 ALA A C 1
ATOM 1548 O O . ALA A 1 194 ? -20.185 5.427 25.651 1.00 88.31 194 ALA A O 1
ATOM 1549 N N . ALA A 1 195 ? -19.459 3.387 25.019 1.00 84.31 195 ALA A N 1
ATOM 1550 C CA . ALA A 1 195 ? -20.580 2.649 25.604 1.00 84.31 195 ALA A CA 1
ATOM 1551 C C . ALA A 1 195 ? -20.655 2.880 27.121 1.00 84.31 195 ALA A C 1
ATOM 1553 O O . ALA A 1 195 ? -21.684 3.306 27.641 1.00 84.31 195 ALA A O 1
ATOM 1554 N N . TYR A 1 196 ? -19.527 2.685 27.809 1.00 79.31 196 TYR A N 1
ATOM 1555 C CA . TYR A 1 196 ? -19.429 2.837 29.257 1.00 79.31 196 TYR A CA 1
ATOM 1556 C C . TYR A 1 196 ? -19.717 4.272 29.724 1.00 79.31 196 TYR A C 1
ATOM 1558 O O . TYR A 1 196 ? -20.423 4.476 30.710 1.00 79.31 196 TYR A O 1
ATOM 1566 N N . TRP A 1 197 ? -19.196 5.282 29.022 1.00 80.62 197 TRP A N 1
ATOM 1567 C CA . TRP A 1 197 ? -19.395 6.691 29.366 1.00 80.62 197 TRP A CA 1
ATOM 1568 C C . TRP A 1 197 ? -20.835 7.148 29.160 1.00 80.62 197 TRP A C 1
ATOM 1570 O O . TRP A 1 197 ? -21.382 7.802 30.046 1.00 80.62 197 TRP A O 1
ATOM 1580 N N . LEU A 1 198 ? -21.457 6.807 28.029 1.00 77.38 198 LEU A N 1
ATOM 1581 C CA . LEU A 1 198 ? -22.840 7.200 27.758 1.00 77.38 198 LEU A CA 1
ATOM 1582 C C . LEU A 1 198 ? -23.808 6.601 28.774 1.00 77.38 198 LEU A C 1
ATOM 1584 O O . LEU A 1 198 ? -24.687 7.298 29.269 1.00 77.38 198 LEU A O 1
ATOM 1588 N N . GLU A 1 199 ? -23.618 5.344 29.159 1.00 71.44 199 GLU A N 1
ATOM 1589 C CA . GLU A 1 199 ? -24.480 4.726 30.167 1.00 71.44 199 GLU A CA 1
ATOM 1590 C C . GLU A 1 199 ? -24.208 5.259 31.579 1.00 71.44 199 GLU A C 1
ATOM 1592 O O . GLU A 1 199 ? -25.138 5.452 32.361 1.00 71.44 199 GLU A O 1
ATOM 1597 N N . ALA A 1 200 ? -22.954 5.570 31.919 1.00 67.62 200 ALA A N 1
ATOM 1598 C CA . ALA A 1 200 ? -22.627 6.064 33.253 1.00 67.62 200 ALA A CA 1
ATOM 1599 C C . ALA A 1 200 ? -22.984 7.548 33.478 1.00 67.62 200 ALA A C 1
ATOM 1601 O O . ALA A 1 200 ? -23.275 7.946 34.614 1.00 67.62 200 ALA A O 1
ATOM 1602 N N . LEU A 1 201 ? -22.946 8.368 32.424 1.00 63.81 201 LEU A N 1
ATOM 1603 C CA . LEU A 1 201 ? -23.247 9.803 32.479 1.00 63.81 201 LEU A CA 1
ATOM 1604 C C . LEU A 1 201 ? -24.721 10.107 32.192 1.00 63.81 201 LEU A C 1
ATOM 1606 O O . LEU A 1 201 ? -25.229 11.119 32.669 1.00 63.81 201 LEU A O 1
ATOM 1610 N N . GLU A 1 202 ? -25.416 9.247 31.449 1.00 58.84 202 GLU A N 1
ATOM 1611 C CA . GLU A 1 202 ? -26.714 9.566 30.859 1.00 58.84 202 GLU A CA 1
ATOM 1612 C C . GLU A 1 202 ? -27.825 8.589 31.286 1.00 58.84 202 GLU A C 1
ATOM 1614 O O . GLU A 1 202 ? -28.555 8.032 30.461 1.00 58.84 202 GLU A O 1
ATOM 1619 N N . ASN A 1 203 ? -27.989 8.411 32.599 1.00 59.78 203 ASN A N 1
ATOM 1620 C CA . ASN A 1 203 ? -29.107 7.659 33.175 1.00 59.78 203 ASN A CA 1
ATOM 1621 C C . ASN A 1 203 ? -30.457 8.383 32.991 1.00 59.78 203 ASN A C 1
ATOM 1623 O O . ASN A 1 203 ? -30.507 9.588 32.759 1.00 59.78 203 ASN A O 1
ATOM 1627 N N . GLU A 1 204 ? -31.568 7.654 33.156 1.00 55.72 204 GLU A N 1
ATOM 1628 C CA . GLU A 1 204 ? -32.942 8.211 33.191 1.00 55.72 204 GLU A CA 1
ATOM 1629 C C . GLU A 1 204 ? -33.133 9.277 34.293 1.00 55.72 204 GLU A C 1
ATOM 1631 O O . GLU A 1 204 ? -34.106 10.026 34.286 1.00 55.72 204 GLU A O 1
ATOM 1636 N N . LEU A 1 205 ? -32.177 9.367 35.224 1.00 58.25 205 LEU A N 1
ATOM 1637 C CA . LEU A 1 205 ? -32.131 10.335 36.309 1.00 58.25 205 LEU A CA 1
ATOM 1638 C C . LEU A 1 205 ? -31.247 11.526 35.929 1.00 58.25 205 LEU A C 1
ATOM 1640 O O . LEU A 1 205 ? -30.074 11.350 35.597 1.00 58.25 205 LEU A O 1
ATOM 1644 N N . THR A 1 206 ? -31.758 12.747 36.070 1.00 61.84 206 THR A N 1
ATOM 1645 C CA . THR A 1 206 ? -30.954 13.963 35.895 1.00 61.84 206 THR A CA 1
ATOM 1646 C C . THR A 1 206 ? -29.951 14.104 37.045 1.00 61.84 206 THR A C 1
ATOM 1648 O O . THR A 1 206 ? -30.343 14.220 38.209 1.00 61.84 206 THR A O 1
ATOM 1651 N N . ILE A 1 207 ? -28.652 14.084 36.724 1.00 63.62 207 ILE A N 1
ATOM 1652 C CA . ILE A 1 207 ? -27.540 14.125 37.690 1.00 63.62 207 ILE A CA 1
ATOM 1653 C C . ILE A 1 207 ? -27.054 15.569 37.860 1.00 63.62 207 ILE A C 1
ATOM 1655 O O . ILE A 1 207 ? -26.781 16.260 36.879 1.00 63.62 207 ILE A O 1
ATOM 1659 N N . GLN A 1 208 ? -26.889 16.031 39.102 1.00 67.00 208 GLN A N 1
ATOM 1660 C CA . GLN A 1 208 ? -26.293 17.346 39.369 1.00 67.00 208 GLN A CA 1
ATOM 1661 C C . GLN A 1 208 ? -24.763 17.328 39.203 1.00 67.00 208 GLN A C 1
ATOM 1663 O O . GLN A 1 208 ? -24.102 16.340 39.518 1.00 67.00 208 GLN A O 1
ATOM 1668 N N . TRP A 1 209 ? -24.163 18.460 38.811 1.00 66.88 209 TRP A N 1
ATOM 1669 C CA . TRP A 1 209 ? -22.708 18.591 38.594 1.00 66.88 209 TRP A CA 1
ATOM 1670 C C . TRP A 1 209 ? -21.847 18.143 39.790 1.00 66.88 209 TRP A C 1
ATOM 1672 O O . TRP A 1 209 ? -20.808 17.507 39.615 1.00 66.88 209 TRP A O 1
ATOM 1682 N N . LYS A 1 210 ? -22.293 18.418 41.024 1.00 70.19 210 LYS A N 1
ATOM 1683 C CA . LYS A 1 210 ? -21.601 17.971 42.248 1.00 70.19 210 LYS A CA 1
ATOM 1684 C C . LYS A 1 210 ? -21.561 16.441 42.358 1.00 70.19 210 LYS A C 1
ATOM 1686 O O . LYS A 1 210 ? -20.501 15.880 42.619 1.00 70.19 210 LYS A O 1
ATOM 1691 N N . GLN A 1 211 ? -22.680 15.777 42.067 1.00 68.19 211 GLN A N 1
ATOM 1692 C CA . GLN A 1 211 ? -22.788 14.315 42.069 1.00 68.19 211 GLN A CA 1
ATOM 1693 C C . GLN A 1 211 ? -21.955 13.688 40.941 1.00 68.19 211 GLN A C 1
ATOM 1695 O O . GLN A 1 211 ? -21.352 12.635 41.130 1.00 68.19 211 GLN A O 1
ATOM 1700 N N . LEU A 1 212 ? -21.859 14.351 39.784 1.00 70.00 212 LEU A N 1
ATOM 1701 C CA . LEU A 1 212 ? -20.992 13.926 38.682 1.00 70.00 212 LEU A CA 1
ATOM 1702 C C . LEU A 1 212 ? -19.512 13.918 39.096 1.00 70.00 212 LEU A C 1
ATOM 1704 O O . LEU A 1 212 ? -18.806 12.933 38.884 1.00 70.00 212 LEU A O 1
ATOM 1708 N N . LYS A 1 213 ? -19.052 15.003 39.734 1.00 72.62 213 LYS A N 1
ATOM 1709 C CA . LYS A 1 213 ? -17.668 15.139 40.210 1.00 72.62 213 LYS A CA 1
ATOM 1710 C C . LYS A 1 213 ? -17.321 14.067 41.243 1.00 72.62 213 LYS A C 1
ATOM 1712 O O . LYS A 1 213 ? -16.242 13.480 41.182 1.00 72.62 213 LYS A O 1
ATOM 1717 N N . GLU A 1 214 ? -18.239 13.782 42.164 1.00 70.19 214 GLU A N 1
ATOM 1718 C CA . GLU A 1 214 ? -18.069 12.703 43.139 1.00 70.19 214 GLU A CA 1
ATOM 1719 C C . GLU A 1 214 ? -18.042 11.324 42.476 1.00 70.19 214 GLU A C 1
ATOM 1721 O O . GLU A 1 214 ? -17.192 10.508 42.830 1.00 70.19 214 GLU A O 1
ATOM 1726 N N . ARG A 1 215 ? -18.888 11.069 41.471 1.00 69.62 215 ARG A N 1
ATOM 1727 C CA . ARG A 1 215 ? -18.873 9.807 40.715 1.00 69.62 215 ARG A CA 1
ATOM 1728 C C . ARG A 1 215 ? -17.554 9.576 39.986 1.00 69.62 215 ARG A C 1
ATOM 1730 O O . ARG A 1 215 ? -17.018 8.478 40.078 1.00 69.62 215 ARG A O 1
ATOM 1737 N N . ILE A 1 216 ? -17.010 10.597 39.322 1.00 71.12 216 ILE A N 1
ATOM 1738 C CA . ILE A 1 216 ? -15.713 10.496 38.633 1.00 71.12 216 ILE A CA 1
ATOM 1739 C C . ILE A 1 216 ? -14.593 10.226 39.647 1.00 71.12 216 ILE A C 1
ATOM 1741 O O . ILE A 1 216 ? -13.761 9.353 39.422 1.00 71.12 216 ILE A O 1
ATOM 1745 N N . LYS A 1 217 ? -14.600 10.917 40.797 1.00 71.75 217 LYS A N 1
ATOM 1746 C CA . LYS A 1 217 ? -13.583 10.732 41.847 1.00 71.75 217 LYS A CA 1
ATOM 1747 C C . LYS A 1 217 ? -13.575 9.309 42.423 1.00 71.75 217 LYS A C 1
ATOM 1749 O O . LYS A 1 217 ? -12.507 8.792 42.728 1.00 71.75 217 LYS A O 1
ATOM 1754 N N . HIS A 1 218 ? -14.743 8.684 42.571 1.00 68.81 218 HIS A N 1
ATOM 1755 C CA . HIS A 1 218 ? -14.866 7.340 43.150 1.00 68.81 218 HIS A CA 1
ATOM 1756 C C . HIS A 1 218 ? -14.819 6.212 42.106 1.00 68.81 218 HIS A C 1
ATOM 1758 O O . HIS A 1 218 ? -14.741 5.043 42.481 1.00 68.81 218 HIS A O 1
ATOM 1764 N N . ASN A 1 219 ? -14.859 6.529 40.807 1.00 70.75 219 ASN A N 1
ATOM 1765 C CA . ASN A 1 219 ? -14.824 5.548 39.727 1.00 70.75 219 ASN A CA 1
ATOM 1766 C C . ASN A 1 219 ? -13.566 5.718 38.872 1.00 70.75 219 ASN A C 1
ATOM 1768 O O . ASN A 1 219 ? -13.594 6.307 37.792 1.00 70.75 219 ASN A O 1
ATOM 1772 N N . ILE A 1 220 ? -12.462 5.143 39.349 1.00 71.94 220 ILE A N 1
ATOM 1773 C CA . ILE A 1 220 ? -11.154 5.180 38.682 1.00 71.94 220 ILE A CA 1
ATOM 1774 C C . ILE A 1 220 ? -11.243 4.673 37.223 1.00 71.94 220 ILE A C 1
ATOM 1776 O O . ILE A 1 220 ? -10.533 5.173 36.351 1.00 71.94 220 ILE A O 1
ATOM 1780 N N . PHE A 1 221 ? -12.172 3.763 36.902 1.00 71.12 221 PHE A N 1
ATOM 1781 C CA . PHE A 1 221 ? -12.361 3.261 35.534 1.00 71.12 221 PHE A CA 1
ATOM 1782 C C . PHE A 1 221 ? -12.840 4.325 34.546 1.00 71.12 221 PHE A C 1
ATOM 1784 O O . PHE A 1 221 ? -12.497 4.231 33.372 1.00 71.12 221 PHE A O 1
ATOM 1791 N N . MET A 1 222 ? -13.557 5.367 34.988 1.00 73.81 222 MET A N 1
ATOM 1792 C CA . MET A 1 222 ? -13.894 6.489 34.101 1.00 73.81 222 MET A CA 1
ATOM 1793 C C . MET A 1 222 ? -12.652 7.219 33.579 1.00 73.81 222 MET A C 1
ATOM 1795 O O . MET A 1 222 ? -12.717 7.789 32.494 1.00 73.81 222 MET A O 1
ATOM 1799 N N . LEU A 1 223 ? -11.536 7.176 34.315 1.00 77.19 223 LEU A N 1
ATOM 1800 C CA . LEU A 1 223 ? -10.256 7.768 33.917 1.00 77.19 223 LEU A CA 1
ATOM 1801 C C . LEU A 1 223 ? -9.363 6.773 33.162 1.00 77.19 223 LEU A C 1
ATOM 1803 O O . LEU A 1 223 ? -8.730 7.148 32.179 1.00 77.19 223 LEU A O 1
ATOM 1807 N N . ILE A 1 224 ? -9.334 5.504 33.582 1.00 78.62 224 ILE A N 1
ATOM 1808 C CA . ILE A 1 224 ? -8.477 4.476 32.965 1.00 78.62 224 ILE A CA 1
ATOM 1809 C C . ILE A 1 224 ? -8.932 4.130 31.538 1.00 78.62 224 ILE A C 1
ATOM 1811 O O . ILE A 1 224 ? -8.106 4.048 30.628 1.00 78.62 224 ILE A O 1
ATOM 1815 N N . LEU A 1 225 ? -10.236 3.932 31.328 1.00 81.25 225 LEU A N 1
ATOM 1816 C CA . LEU A 1 225 ? -10.788 3.447 30.058 1.00 81.25 225 LEU A CA 1
ATOM 1817 C C . LEU A 1 225 ? -10.548 4.386 28.853 1.00 81.25 225 LEU A C 1
ATOM 1819 O O . LEU A 1 225 ? -10.300 3.869 27.769 1.00 81.25 225 LEU A O 1
ATOM 1823 N N . PRO A 1 226 ? -10.567 5.731 28.979 1.00 84.56 226 PRO A N 1
ATOM 1824 C CA . PRO A 1 226 ? -10.128 6.632 27.904 1.00 84.56 226 PRO A CA 1
ATOM 1825 C C . PRO A 1 226 ? -8.601 6.808 27.818 1.00 84.56 226 PRO A C 1
ATOM 1827 O O . PRO A 1 226 ? -8.090 7.113 26.741 1.00 84.56 226 PRO A O 1
ATOM 1830 N N . ALA A 1 227 ? -7.853 6.598 28.908 1.00 86.50 227 ALA A N 1
ATOM 1831 C CA . ALA A 1 227 ? -6.392 6.711 28.895 1.00 86.50 227 ALA A CA 1
ATOM 1832 C C . ALA A 1 227 ? -5.721 5.561 28.121 1.00 86.50 227 ALA A C 1
ATOM 1834 O O . ALA A 1 227 ? -4.750 5.783 27.399 1.00 86.50 227 ALA A O 1
ATOM 1835 N N . ALA A 1 228 ? -6.262 4.343 28.214 1.00 87.88 228 ALA A N 1
ATOM 1836 C CA . ALA A 1 228 ? -5.758 3.170 27.497 1.00 87.88 228 ALA A CA 1
ATOM 1837 C C . ALA A 1 228 ? -5.759 3.307 25.951 1.00 87.88 228 ALA A C 1
ATOM 1839 O O . ALA A 1 228 ? -4.704 3.087 25.344 1.00 87.88 228 ALA A O 1
ATOM 1840 N N . PRO A 1 229 ? -6.866 3.693 25.276 1.00 90.06 229 PRO A N 1
ATOM 1841 C CA . PRO A 1 229 ? -6.876 3.918 23.830 1.00 90.06 229 PRO A CA 1
ATOM 1842 C C . PRO A 1 229 ? -5.980 5.094 23.413 1.00 90.06 229 PRO A C 1
ATOM 1844 O O . PRO A 1 229 ? -5.352 5.032 22.361 1.00 90.06 229 PRO A O 1
ATOM 1847 N N . LEU A 1 230 ? -5.842 6.133 24.247 1.00 90.88 230 LEU A N 1
ATOM 1848 C CA . LEU A 1 230 ? -4.920 7.243 23.980 1.00 90.88 230 LEU A CA 1
ATOM 1849 C C . LEU A 1 230 ? -3.454 6.777 23.993 1.00 90.88 230 LEU A C 1
ATOM 1851 O O . LEU A 1 230 ? -2.688 7.102 23.087 1.00 90.88 230 LEU A O 1
ATOM 1855 N N . LEU A 1 231 ? -3.068 5.991 25.001 1.00 89.50 231 LEU A N 1
ATOM 1856 C CA . LEU A 1 231 ? -1.706 5.483 25.152 1.00 89.50 231 LEU A CA 1
ATOM 1857 C C . LEU A 1 231 ? -1.354 4.482 24.044 1.00 89.50 231 LEU A C 1
ATOM 1859 O O . LEU A 1 231 ? -0.278 4.558 23.456 1.00 89.50 231 LEU A O 1
ATOM 1863 N N . THR A 1 232 ? -2.285 3.597 23.689 1.00 87.81 232 THR A N 1
ATOM 1864 C CA . THR A 1 232 ? -2.105 2.668 22.561 1.00 87.81 232 THR A CA 1
ATOM 1865 C C . THR A 1 232 ? -2.043 3.397 21.214 1.00 87.81 232 THR A C 1
ATOM 1867 O O . THR A 1 232 ? -1.222 3.034 20.371 1.00 87.81 232 THR A O 1
ATOM 1870 N N . ALA A 1 233 ? -2.809 4.478 21.023 1.00 88.75 233 ALA A N 1
ATOM 1871 C CA . ALA A 1 233 ? -2.721 5.306 19.820 1.00 88.75 233 ALA A CA 1
ATOM 1872 C C . ALA A 1 233 ? -1.370 6.031 19.717 1.00 88.75 233 ALA A C 1
ATOM 1874 O O . ALA A 1 233 ? -0.823 6.105 18.615 1.00 88.75 233 ALA A O 1
ATOM 1875 N N . ALA A 1 234 ? -0.824 6.506 20.845 1.00 88.00 234 ALA A N 1
ATOM 1876 C CA . ALA A 1 234 ? 0.497 7.131 20.930 1.00 88.00 234 ALA A CA 1
ATOM 1877 C C . ALA A 1 234 ? 1.632 6.149 20.605 1.00 88.00 234 ALA A C 1
ATOM 1879 O O . ALA A 1 234 ? 2.517 6.475 19.814 1.00 88.00 234 ALA A O 1
ATOM 1880 N N . ILE A 1 235 ? 1.575 4.927 21.150 1.00 85.50 235 ILE A N 1
ATOM 1881 C CA . ILE A 1 235 ? 2.540 3.861 20.832 1.00 85.50 235 ILE A CA 1
ATOM 1882 C C . ILE A 1 235 ? 2.456 3.474 19.348 1.00 85.50 235 ILE A C 1
ATOM 1884 O O . ILE A 1 235 ? 3.475 3.203 18.719 1.00 85.50 235 ILE A O 1
ATOM 1888 N N . GLY A 1 236 ? 1.256 3.514 18.760 1.00 75.56 236 GLY A N 1
ATOM 1889 C CA . GLY A 1 236 ? 1.028 3.262 17.335 1.00 75.56 236 GLY A CA 1
ATOM 1890 C C . GLY A 1 236 ? 1.644 4.292 16.377 1.00 75.56 236 GLY A C 1
ATOM 1891 O O . GLY A 1 236 ? 1.548 4.101 15.164 1.00 75.56 236 GLY A O 1
ATOM 1892 N N . GLY A 1 237 ? 2.261 5.363 16.890 1.00 83.38 237 GLY A N 1
ATOM 1893 C CA . GLY A 1 237 ? 2.985 6.377 16.125 1.00 83.38 237 GLY A CA 1
ATOM 1894 C C . GLY A 1 237 ? 2.213 7.683 15.916 1.00 83.38 237 GLY A C 1
ATOM 1895 O O . GLY A 1 237 ? 1.011 7.780 16.162 1.00 83.38 237 GLY A O 1
ATOM 1896 N N . VAL A 1 238 ? 2.914 8.705 15.410 1.00 85.81 238 VAL A N 1
ATOM 1897 C CA . VAL A 1 238 ? 2.379 10.075 15.253 1.00 85.81 238 VAL A CA 1
ATOM 1898 C C . VAL A 1 238 ? 1.126 10.105 14.378 1.00 85.81 238 VAL A C 1
ATOM 1900 O O . VAL A 1 238 ? 0.132 10.722 14.749 1.00 85.81 238 VAL A O 1
ATOM 1903 N N . VAL A 1 239 ? 1.136 9.388 13.249 1.00 84.69 239 VAL A N 1
ATOM 1904 C CA . VAL A 1 239 ? -0.022 9.317 12.342 1.00 84.69 239 VAL A CA 1
ATOM 1905 C C . VAL A 1 239 ? -1.231 8.710 13.060 1.00 84.69 239 VAL A C 1
ATOM 1907 O O . VAL A 1 239 ? -2.318 9.279 13.014 1.00 84.69 239 VAL A O 1
ATOM 1910 N N . SER A 1 240 ? -1.033 7.603 13.785 1.00 87.00 240 SER A N 1
ATOM 1911 C CA . SER A 1 240 ? -2.087 6.960 14.577 1.00 87.00 240 SER A CA 1
ATOM 1912 C C . SER A 1 240 ? -2.681 7.919 15.615 1.00 87.00 240 SER A C 1
ATOM 1914 O O . SER A 1 240 ? -3.901 8.044 15.713 1.00 87.00 240 SER A O 1
ATOM 1916 N N . LEU A 1 241 ? -1.835 8.655 16.340 1.00 89.44 241 LEU A N 1
ATOM 1917 C CA . LEU A 1 241 ? -2.271 9.636 17.333 1.00 89.44 241 LEU A CA 1
ATOM 1918 C C . LEU A 1 241 ? -3.047 10.803 16.703 1.00 89.44 241 LEU A C 1
ATOM 1920 O O . LEU A 1 241 ? -4.099 11.179 17.216 1.00 89.44 241 LEU A O 1
ATOM 1924 N N . CYS A 1 242 ? -2.587 11.356 15.578 1.00 89.88 242 CYS A N 1
ATOM 1925 C CA . CYS A 1 242 ? -3.284 12.450 14.895 1.00 89.88 242 CYS A CA 1
ATOM 1926 C C . CYS A 1 242 ? -4.693 12.040 14.448 1.00 89.88 242 CYS A C 1
ATOM 1928 O O . CYS A 1 242 ? -5.657 12.759 14.711 1.00 89.88 242 CYS A O 1
ATOM 1930 N N . PHE A 1 243 ? -4.837 10.869 13.823 1.00 89.75 243 PHE A N 1
ATOM 1931 C CA . PHE A 1 243 ? -6.156 10.366 13.439 1.00 89.75 243 PHE A CA 1
ATOM 1932 C C . PHE A 1 243 ? -7.031 10.021 14.651 1.00 89.75 243 PHE A C 1
ATOM 1934 O O . PHE A 1 243 ? -8.249 10.168 14.578 1.00 89.75 243 PHE A O 1
ATOM 1941 N N . PHE A 1 244 ? -6.441 9.594 15.771 1.00 93.06 244 PHE A N 1
ATOM 1942 C CA . PHE A 1 244 ? -7.182 9.354 17.010 1.00 93.06 244 PHE A CA 1
ATOM 1943 C C . PHE A 1 244 ? -7.765 10.654 17.577 1.00 93.06 244 PHE A C 1
ATOM 1945 O O . PHE A 1 244 ? -8.941 10.707 17.931 1.00 93.06 244 PHE A O 1
ATOM 1952 N N . LEU A 1 245 ? -6.974 11.732 17.596 1.00 93.12 245 LEU A N 1
ATOM 1953 C CA . LEU A 1 245 ? -7.447 13.059 17.997 1.00 93.12 245 LEU A CA 1
ATOM 1954 C C . LEU A 1 245 ? -8.545 13.579 17.059 1.00 93.12 245 LEU A C 1
ATOM 1956 O O . LEU A 1 245 ? -9.539 14.127 17.533 1.00 93.12 245 LEU A O 1
ATOM 1960 N N . LEU A 1 246 ? -8.417 13.354 15.747 1.00 92.50 246 LEU A N 1
ATOM 1961 C CA . LEU A 1 246 ? -9.483 13.653 14.784 1.00 92.50 246 LEU A CA 1
ATOM 1962 C C . LEU A 1 246 ? -10.756 12.845 15.077 1.00 92.50 246 LEU A C 1
ATOM 1964 O O . LEU A 1 246 ? -11.849 13.407 15.053 1.00 92.50 246 LEU A O 1
ATOM 1968 N N . ALA A 1 247 ? -10.638 11.558 15.416 1.00 93.56 247 ALA A N 1
ATOM 1969 C CA . ALA A 1 247 ? -11.778 10.721 15.790 1.00 93.56 247 ALA A CA 1
ATOM 1970 C C . ALA A 1 247 ? -12.466 11.209 17.076 1.00 93.56 247 ALA A C 1
ATOM 1972 O O . ALA A 1 247 ? -13.696 11.211 17.148 1.00 93.56 247 ALA A O 1
ATOM 1973 N N . LEU A 1 248 ? -11.696 11.663 18.070 1.00 93.56 248 LEU A N 1
ATOM 1974 C CA . LEU A 1 248 ? -12.223 12.262 19.300 1.00 93.56 248 LEU A CA 1
ATOM 1975 C C . LEU A 1 248 ? -12.951 13.582 19.031 1.00 93.56 248 LEU A C 1
ATOM 1977 O O . LEU A 1 248 ? -14.057 13.783 19.528 1.00 93.56 248 LEU A O 1
ATOM 1981 N N . LEU A 1 249 ? -12.367 14.464 18.217 1.00 92.69 249 LEU A N 1
ATOM 1982 C CA . LEU A 1 249 ? -13.001 15.722 17.811 1.00 92.69 249 LEU A CA 1
ATOM 1983 C C . LEU A 1 249 ? -14.291 15.472 17.018 1.00 92.69 249 LEU A C 1
ATOM 1985 O O . LEU A 1 249 ? -15.296 16.153 17.233 1.00 92.69 249 LEU A O 1
ATOM 1989 N N . LEU A 1 250 ? -14.291 14.467 16.139 1.00 92.62 250 LEU A N 1
ATOM 1990 C CA . LEU A 1 250 ? -15.480 14.055 15.398 1.00 92.62 250 LEU A CA 1
ATOM 1991 C C . LEU A 1 250 ? -16.557 13.494 16.338 1.00 92.62 250 LEU A C 1
ATOM 1993 O O . LEU A 1 250 ? -17.710 13.899 16.252 1.00 92.62 250 LEU A O 1
ATOM 1997 N N . SER A 1 251 ? -16.177 12.630 17.282 1.00 92.75 251 SER A N 1
ATOM 1998 C CA . SER A 1 251 ? -17.085 12.093 18.304 1.00 92.75 251 SER A CA 1
ATOM 1999 C C . SER A 1 251 ? -17.741 13.219 19.110 1.00 92.75 251 SER A C 1
ATOM 2001 O O . SER A 1 251 ? -18.965 13.300 19.192 1.00 92.75 251 SER A O 1
ATOM 2003 N N . ALA A 1 252 ? -16.939 14.148 19.642 1.00 90.25 252 ALA A N 1
ATOM 2004 C CA . ALA A 1 252 ? -17.427 15.255 20.459 1.00 90.25 252 ALA A CA 1
ATOM 2005 C C . ALA A 1 252 ? -18.331 16.219 19.673 1.00 90.25 252 ALA A C 1
ATOM 2007 O O . ALA A 1 252 ? -19.358 16.658 20.192 1.00 90.25 252 ALA A O 1
ATOM 2008 N N . SER A 1 253 ? -17.977 16.534 18.423 1.00 90.06 253 SER A N 1
ATOM 2009 C CA . SER A 1 253 ? -18.768 17.430 17.569 1.00 90.06 253 SER A CA 1
ATOM 2010 C C . SER A 1 253 ? -20.105 16.812 17.155 1.00 90.06 253 SER A C 1
ATOM 2012 O O . SER A 1 253 ? -21.140 17.469 17.298 1.00 90.06 253 SER A O 1
ATOM 2014 N N . ILE A 1 254 ? -20.122 15.543 16.726 1.00 89.06 254 ILE A N 1
ATOM 2015 C CA . ILE A 1 254 ? -21.371 14.847 16.390 1.00 89.06 254 ILE A CA 1
ATOM 2016 C C . ILE A 1 254 ? -22.233 14.702 17.648 1.00 89.06 254 ILE A C 1
ATOM 2018 O O . ILE A 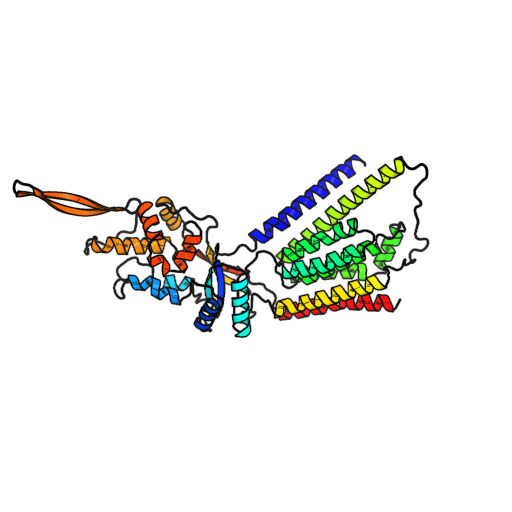1 254 ? -23.412 15.052 17.606 1.00 89.06 254 ILE A O 1
ATOM 2022 N N . LEU A 1 255 ? -21.667 14.272 18.780 1.00 88.50 255 LEU A N 1
ATOM 2023 C CA . LEU A 1 255 ? -22.406 14.126 20.039 1.00 88.50 255 LEU A CA 1
ATOM 2024 C C . LEU A 1 255 ? -23.021 15.459 20.478 1.00 88.50 255 LEU A C 1
ATOM 2026 O O . LEU A 1 255 ? -24.215 15.503 20.770 1.00 88.50 255 LEU A O 1
ATOM 2030 N N . PHE A 1 256 ? -22.261 16.557 20.437 1.00 86.75 256 PHE A N 1
ATOM 2031 C CA . PHE A 1 256 ? -22.778 17.890 20.750 1.00 86.75 256 PHE A CA 1
ATOM 2032 C C . PHE A 1 256 ? -23.924 18.305 19.817 1.00 86.75 256 PHE A C 1
ATOM 2034 O O . PHE A 1 256 ? -24.941 18.820 20.287 1.00 86.75 256 PHE A O 1
ATOM 2041 N N . SER A 1 257 ? -23.793 18.056 18.510 1.00 86.19 257 SER A N 1
ATOM 2042 C CA . SER A 1 257 ? -24.834 18.389 17.531 1.00 86.19 257 SER A CA 1
ATOM 2043 C C . SER A 1 257 ? -26.119 17.582 17.757 1.00 86.19 257 SER A C 1
ATOM 2045 O O . SER A 1 257 ? -27.206 18.158 17.805 1.00 86.19 257 SER A O 1
ATOM 2047 N N . VAL A 1 258 ? -26.004 16.270 17.994 1.00 86.44 258 VAL A N 1
ATOM 2048 C CA . VAL A 1 258 ? -27.142 15.373 18.240 1.00 86.44 258 VAL A CA 1
ATOM 2049 C C . VAL A 1 258 ? -27.807 15.704 19.570 1.00 86.44 258 VAL A C 1
ATOM 2051 O O . VAL A 1 258 ? -29.029 15.811 19.624 1.00 86.44 258 VAL A O 1
ATOM 2054 N N . TYR A 1 259 ? -27.027 15.931 20.627 1.00 84.12 259 TYR A N 1
ATOM 2055 C CA . TYR A 1 259 ? -27.556 16.332 21.928 1.00 84.12 259 TYR A CA 1
ATOM 2056 C C . TYR A 1 259 ? -28.304 17.669 21.840 1.00 84.12 259 TYR A C 1
ATOM 2058 O O . TYR A 1 259 ? -29.437 17.779 22.307 1.00 84.12 259 TYR A O 1
ATOM 2066 N N . SER A 1 260 ? -27.722 18.664 21.164 1.00 82.19 260 SER A N 1
ATOM 2067 C CA . SER A 1 260 ? -28.361 19.968 20.945 1.00 82.19 260 SER A CA 1
ATOM 2068 C C . SER A 1 260 ? -29.655 19.841 20.139 1.00 82.19 260 SER A C 1
ATOM 2070 O O . SER A 1 260 ? -30.654 20.480 20.466 1.00 82.19 260 SER A 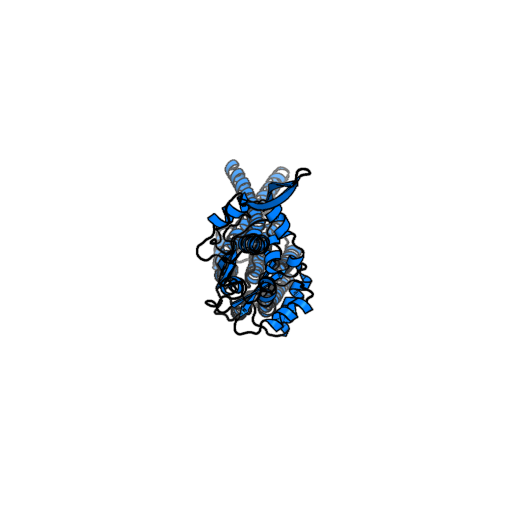O 1
ATOM 2072 N N . PHE A 1 261 ? -29.665 18.991 19.109 1.00 83.38 261 PHE A N 1
ATOM 2073 C CA . PHE A 1 261 ? -30.859 18.712 18.315 1.00 83.38 261 PHE A CA 1
ATOM 2074 C C . PHE A 1 261 ? -31.958 18.038 19.148 1.00 83.38 261 PHE A C 1
ATOM 2076 O O . PHE A 1 261 ? -33.118 18.445 19.081 1.00 83.38 261 PHE A O 1
ATOM 2083 N N . LEU A 1 262 ? -31.605 17.049 19.975 1.00 83.00 262 LEU A N 1
ATOM 2084 C CA . LEU A 1 262 ? -32.548 16.384 20.877 1.00 83.00 262 LEU A CA 1
ATOM 2085 C C . LEU A 1 262 ? -33.119 17.359 21.914 1.00 83.00 262 LEU A C 1
ATOM 2087 O O . LEU A 1 262 ? -34.328 17.367 22.129 1.00 83.00 262 LEU A O 1
ATOM 2091 N N . GLN A 1 263 ? -32.288 18.237 22.479 1.00 81.50 263 GLN A N 1
ATOM 2092 C CA . GLN A 1 263 ? -32.728 19.269 23.419 1.00 81.50 263 GLN A CA 1
ATOM 2093 C C . GLN A 1 263 ? -33.663 20.298 22.757 1.00 81.50 263 GLN A C 1
ATOM 2095 O O . GLN A 1 263 ? -34.660 20.715 23.350 1.00 81.50 263 GLN A O 1
ATOM 2100 N N . LEU A 1 264 ? -33.382 20.704 21.514 1.00 81.94 264 LEU A N 1
ATOM 2101 C CA . LEU A 1 264 ? -34.267 21.580 20.737 1.00 81.94 264 LEU A CA 1
ATOM 2102 C C . LEU A 1 264 ? -35.607 20.903 20.434 1.00 81.94 264 LEU A C 1
ATOM 2104 O O . LEU A 1 264 ? -36.657 21.526 20.566 1.00 81.94 264 LEU A O 1
ATOM 2108 N N . LYS A 1 265 ? -35.583 19.615 20.081 1.00 83.44 265 LYS A N 1
ATOM 2109 C CA . LYS A 1 265 ? -36.798 18.824 19.871 1.00 83.44 265 LYS A CA 1
ATOM 2110 C C . LYS A 1 265 ? -37.630 18.731 21.151 1.00 83.44 265 LYS A C 1
ATOM 2112 O O . LYS A 1 265 ? -38.840 18.926 21.099 1.00 83.44 265 LYS A O 1
ATOM 2117 N N . GLU A 1 266 ? -36.993 18.447 22.284 1.00 81.50 266 GLU A N 1
ATOM 2118 C CA . GLU A 1 266 ? -37.672 18.313 23.572 1.00 81.50 266 GLU A CA 1
ATOM 2119 C C . GLU A 1 266 ? -38.272 19.645 24.031 1.00 81.50 266 GLU A C 1
ATOM 2121 O O . GLU A 1 266 ? -39.449 19.688 24.366 1.00 81.50 266 GLU A O 1
ATOM 2126 N N . THR A 1 267 ? -37.529 20.752 23.931 1.00 81.19 267 THR A N 1
ATOM 2127 C CA . THR A 1 267 ? -38.051 22.094 24.252 1.00 81.19 267 THR A CA 1
ATOM 2128 C C . THR A 1 267 ? -39.198 22.521 23.334 1.00 81.19 267 THR A C 1
ATOM 2130 O O . THR A 1 267 ? -40.151 23.140 23.803 1.00 81.19 267 THR A O 1
ATOM 2133 N N . TYR A 1 268 ? -39.152 22.172 22.045 1.00 80.25 268 TYR A N 1
ATOM 2134 C CA . TYR A 1 268 ? -40.264 22.409 21.123 1.00 80.25 268 TYR A CA 1
ATOM 2135 C C . TYR A 1 268 ? -41.492 21.569 21.498 1.00 80.25 268 TYR A C 1
ATOM 2137 O O . TYR A 1 268 ? -42.600 22.088 21.551 1.00 80.25 268 TYR A O 1
ATOM 2145 N N . TRP A 1 269 ? -41.318 20.288 21.829 1.00 78.56 269 TRP A N 1
ATOM 2146 C CA . TRP A 1 269 ? -42.415 19.435 22.301 1.00 78.56 269 TRP A CA 1
ATOM 2147 C C . TRP A 1 269 ? -42.981 19.868 23.659 1.00 78.56 269 TRP A C 1
ATOM 2149 O O . TRP A 1 269 ? -44.186 19.759 23.874 1.00 78.56 269 TRP A O 1
ATOM 2159 N N . GLU A 1 270 ? -42.150 20.394 24.559 1.00 76.19 270 GLU A N 1
ATOM 2160 C CA . GLU A 1 270 ? -42.590 20.945 25.843 1.00 76.19 270 GLU A CA 1
ATOM 2161 C C . GLU A 1 270 ? -43.493 22.174 25.669 1.00 76.19 270 GLU A C 1
ATOM 2163 O O . GLU A 1 270 ? -44.421 22.338 26.454 1.00 76.19 270 GLU A O 1
ATOM 2168 N N . GLN A 1 271 ? -43.315 22.981 24.613 1.00 77.12 271 GLN A N 1
ATOM 2169 C CA . GLN A 1 271 ? -44.214 24.108 24.310 1.00 77.12 271 GLN A CA 1
ATOM 2170 C C . GLN A 1 271 ? -45.640 23.670 23.949 1.00 77.12 271 GLN A C 1
ATOM 2172 O O . GLN A 1 271 ? -46.578 24.436 24.150 1.00 77.12 271 GLN A O 1
ATOM 2177 N N . TYR A 1 272 ? -45.811 22.446 23.442 1.00 76.25 272 TYR A N 1
ATOM 2178 C CA . TYR A 1 272 ? -47.118 21.879 23.091 1.00 76.25 272 TYR A CA 1
ATOM 2179 C C . TYR A 1 272 ? -47.707 20.980 24.189 1.00 76.25 272 TYR A C 1
ATOM 2181 O O . TYR A 1 272 ? -48.836 20.506 24.054 1.00 76.25 272 TYR A O 1
ATOM 2189 N N . ARG A 1 273 ? -46.974 20.722 25.281 1.00 74.19 273 ARG A N 1
ATOM 2190 C CA . ARG A 1 273 ? -47.463 19.906 26.401 1.00 74.19 273 ARG A CA 1
ATOM 2191 C C . ARG A 1 273 ? -48.279 20.751 27.378 1.00 74.19 273 ARG A C 1
ATOM 2193 O O . ARG A 1 273 ? -47.837 21.798 27.829 1.00 74.19 273 ARG A O 1
ATOM 2200 N N . GLN A 1 274 ? -49.439 20.232 27.777 1.00 71.69 274 GLN A N 1
ATOM 2201 C CA . GLN A 1 274 ? -50.286 20.845 28.811 1.00 71.69 274 GLN A CA 1
ATOM 2202 C C . GLN A 1 274 ? -49.737 20.652 30.236 1.00 71.69 274 GLN A C 1
ATOM 2204 O O . GLN A 1 274 ? -50.059 21.429 31.131 1.00 71.69 274 GLN A O 1
ATOM 2209 N N . HIS A 1 275 ? -48.887 19.641 30.452 1.00 72.81 275 HIS A N 1
ATOM 2210 C CA . HIS A 1 275 ? -48.271 19.348 31.746 1.00 72.81 275 HIS A CA 1
ATOM 2211 C C . HIS A 1 275 ? -46.742 19.263 31.632 1.00 72.81 275 HIS A C 1
ATOM 2213 O O . HIS A 1 275 ? -46.237 18.728 30.637 1.00 72.81 275 HIS A O 1
ATOM 2219 N N . PRO A 1 276 ? -45.995 19.749 32.644 1.00 70.00 276 PRO A N 1
ATOM 2220 C CA . PRO A 1 276 ? -44.541 19.659 32.661 1.00 70.00 276 PRO A CA 1
ATOM 2221 C C . PRO A 1 276 ? -44.078 18.197 32.653 1.00 70.00 276 PRO A C 1
ATOM 2223 O O . PRO A 1 276 ? -44.698 17.321 33.258 1.00 70.00 276 PRO A O 1
ATOM 2226 N N . SER A 1 277 ? -42.978 17.933 31.948 1.00 68.06 277 SER A N 1
ATOM 2227 C CA . SER A 1 277 ? -42.353 16.613 31.885 1.00 68.06 277 SER A CA 1
ATOM 2228 C C . SER A 1 277 ? -41.878 16.173 33.277 1.00 68.06 277 SER A C 1
ATOM 2230 O O . SER A 1 277 ? -41.311 16.959 34.040 1.00 68.06 277 SER A O 1
ATOM 2232 N N . LEU A 1 278 ? -42.119 14.907 33.629 1.00 67.88 278 LEU A N 1
ATOM 2233 C CA . LEU A 1 278 ? -41.684 14.357 34.910 1.00 67.88 278 LEU A CA 1
ATOM 2234 C C . LEU A 1 278 ? -40.163 14.158 34.875 1.00 67.88 278 LEU A C 1
ATOM 2236 O O . LEU A 1 278 ? -39.659 13.292 34.163 1.00 67.88 278 LEU A O 1
ATOM 2240 N N . LYS A 1 279 ? -39.431 14.984 35.630 1.00 67.94 279 LYS A N 1
ATOM 2241 C CA . LYS A 1 279 ? -37.970 14.899 35.771 1.00 67.94 279 LYS A CA 1
ATOM 2242 C C . LYS A 1 279 ? -37.631 14.092 37.016 1.00 67.94 279 LYS A C 1
ATOM 2244 O O . LYS A 1 279 ? -37.863 14.544 38.135 1.00 67.94 279 LYS A O 1
ATOM 2249 N N . LEU A 1 280 ? -37.100 12.891 36.818 1.00 64.44 280 LEU A N 1
ATOM 2250 C CA . LEU A 1 280 ? -36.647 12.035 37.908 1.00 64.44 280 LEU A CA 1
ATOM 2251 C C . LEU A 1 280 ? -35.224 12.448 38.309 1.00 64.44 280 LEU A C 1
ATOM 2253 O O . LEU A 1 280 ? -34.319 12.483 37.478 1.00 64.44 280 LEU A O 1
ATOM 2257 N N . PHE A 1 281 ? -35.015 12.756 39.588 1.00 65.50 281 PHE A N 1
ATOM 2258 C CA . PHE A 1 281 ? -33.700 13.089 40.141 1.00 65.50 281 PHE A CA 1
ATOM 2259 C C . PHE A 1 281 ? -33.179 11.937 40.998 1.00 65.50 281 PHE A C 1
ATOM 2261 O O . PHE A 1 281 ? -33.934 11.300 41.731 1.00 65.50 281 PHE A O 1
ATOM 2268 N N . ALA A 1 282 ? -31.872 11.677 40.934 1.00 62.53 282 ALA A N 1
ATOM 2269 C CA . ALA A 1 282 ? -31.240 10.697 41.808 1.00 62.53 282 ALA A CA 1
ATOM 2270 C C . ALA A 1 282 ? -31.235 11.212 43.260 1.00 62.53 282 ALA A C 1
ATOM 2272 O O . ALA A 1 282 ? -30.571 12.205 43.565 1.00 62.53 282 ALA A O 1
ATOM 2273 N N . MET A 1 283 ? -31.961 10.528 44.152 1.00 61.28 283 MET A N 1
ATOM 2274 C CA . MET A 1 283 ? -32.094 10.901 45.570 1.00 61.28 283 MET A CA 1
ATOM 2275 C C . MET A 1 283 ? -30.795 10.734 46.374 1.00 61.28 283 MET A C 1
ATOM 2277 O O . MET A 1 283 ? -30.620 11.413 47.380 1.00 61.28 283 MET A O 1
ATOM 2281 N N . HIS A 1 284 ? -29.866 9.874 45.934 1.00 58.75 284 HIS A N 1
ATOM 2282 C CA . HIS A 1 284 ? -28.591 9.648 46.620 1.00 58.75 284 HIS A CA 1
ATOM 2283 C C . HIS A 1 284 ? -27.403 9.779 45.647 1.00 58.75 284 HIS A C 1
ATOM 2285 O O . HIS A 1 284 ? -27.444 9.200 44.559 1.00 58.75 284 HIS A O 1
ATOM 2291 N N . PRO A 1 285 ? -26.303 10.474 46.008 1.00 52.75 285 PRO A N 1
ATOM 2292 C CA . PRO A 1 285 ? -25.116 10.600 45.148 1.00 52.75 285 PRO A CA 1
ATOM 2293 C C . PRO A 1 285 ? -24.506 9.234 44.782 1.00 52.75 285 PRO A C 1
ATOM 2295 O O . PRO A 1 285 ? -23.954 9.066 43.691 1.00 52.75 285 PRO A O 1
ATOM 2298 N N . GLN A 1 286 ? -24.683 8.242 45.664 1.00 51.03 286 GLN A N 1
ATOM 2299 C CA . GLN A 1 286 ? -24.241 6.855 45.487 1.00 51.03 286 GLN A CA 1
ATOM 2300 C C . GLN A 1 286 ? -25.332 5.903 44.964 1.00 51.03 286 GLN A C 1
ATOM 2302 O O . GLN A 1 286 ? -25.066 4.709 44.889 1.00 51.03 286 GLN A O 1
ATOM 2307 N N . SER A 1 287 ? -26.544 6.366 44.610 1.00 46.91 287 SER A N 1
ATOM 2308 C CA . SER A 1 287 ? -27.552 5.463 44.032 1.00 46.91 287 SER A CA 1
ATOM 2309 C C . SER A 1 287 ? -27.059 4.971 42.670 1.00 46.91 287 SER A C 1
ATOM 2311 O O . SER A 1 287 ? -27.112 5.694 41.668 1.00 46.91 287 SER A O 1
ATOM 2313 N N . TRP A 1 288 ? -26.525 3.756 42.642 1.00 51.28 288 TRP A N 1
ATOM 2314 C CA . TRP A 1 288 ? -26.175 3.059 41.418 1.00 51.28 288 TRP A CA 1
ATOM 2315 C C . TRP A 1 288 ? -27.468 2.504 40.829 1.00 51.28 288 TRP A C 1
ATOM 2317 O O . TRP A 1 288 ? -27.971 1.480 41.281 1.00 51.28 288 TRP A O 1
ATOM 2327 N N . ALA A 1 289 ? -28.024 3.174 39.819 1.00 46.62 289 ALA A N 1
ATOM 2328 C CA . ALA A 1 289 ? -28.867 2.444 38.880 1.00 46.62 289 ALA A CA 1
ATOM 2329 C C . ALA A 1 289 ? -27.970 1.357 38.271 1.00 46.62 289 ALA A C 1
ATOM 2331 O O . ALA A 1 289 ? -26.847 1.675 37.868 1.00 46.62 289 ALA A O 1
ATOM 2332 N N . GLN A 1 290 ? -28.401 0.089 38.302 1.00 47.66 290 GLN A N 1
ATOM 2333 C CA . GLN A 1 290 ? -27.638 -1.023 37.731 1.00 47.66 290 GLN A CA 1
ATOM 2334 C C . GLN A 1 290 ? -27.179 -0.625 36.329 1.00 47.66 290 GLN A C 1
ATOM 2336 O O . GLN A 1 290 ? -27.995 -0.387 35.442 1.00 47.66 290 GLN A O 1
ATOM 2341 N N . PHE A 1 291 ? -25.859 -0.477 36.190 1.00 48.44 291 PHE A N 1
ATOM 2342 C CA . PHE A 1 291 ? -25.224 0.231 35.079 1.00 48.44 291 PHE A CA 1
ATOM 2343 C C . PHE A 1 291 ? -25.549 -0.392 33.718 1.00 48.44 291 PHE A C 1
ATOM 2345 O O . PHE A 1 291 ? -25.506 0.297 32.710 1.00 48.44 291 PHE A O 1
ATOM 2352 N N . TRP A 1 292 ? -25.891 -1.680 33.705 1.00 49.25 292 TRP A N 1
ATOM 2353 C CA . TRP A 1 292 ? -26.389 -2.428 32.560 1.00 49.25 292 TRP A CA 1
ATOM 2354 C C . TRP A 1 292 ? -27.520 -3.340 33.040 1.00 49.25 292 TRP A C 1
ATOM 2356 O O . TRP A 1 292 ? -27.555 -3.742 34.207 1.00 49.25 292 TRP A O 1
ATOM 2366 N N . ASN A 1 293 ? -28.362 -3.805 32.115 1.00 59.88 293 ASN A N 1
ATOM 2367 C CA . ASN A 1 293 ? -28.940 -5.133 32.298 1.00 59.88 293 ASN A CA 1
ATOM 2368 C C . ASN A 1 293 ? -27.742 -6.094 32.350 1.00 59.88 293 ASN A C 1
ATOM 2370 O O . ASN A 1 293 ? -27.068 -6.255 31.335 1.00 59.88 293 ASN A O 1
ATOM 2374 N N . THR A 1 294 ? -27.399 -6.626 33.526 1.00 63.19 294 THR A N 1
ATOM 2375 C CA . THR A 1 294 ? -26.099 -7.276 33.818 1.00 63.19 294 THR A CA 1
ATOM 2376 C C . THR A 1 294 ? -25.666 -8.275 32.746 1.00 63.19 294 THR A C 1
ATOM 2378 O O . THR A 1 294 ? -24.491 -8.360 32.399 1.00 63.19 294 THR A O 1
ATOM 2381 N N . ARG A 1 295 ? -26.637 -8.961 32.137 1.00 69.50 295 ARG A N 1
ATOM 2382 C CA . ARG A 1 295 ? -26.438 -9.880 31.012 1.00 69.50 295 ARG A CA 1
ATOM 2383 C C . ARG A 1 295 ? -25.809 -9.215 29.787 1.00 69.50 295 ARG A C 1
ATOM 2385 O O . ARG A 1 295 ? -24.861 -9.766 29.246 1.00 69.50 295 ARG A O 1
ATOM 2392 N N . TYR A 1 296 ? -26.291 -8.043 29.381 1.00 71.00 296 TYR A N 1
ATOM 2393 C CA . TYR A 1 296 ? -25.778 -7.322 28.215 1.00 71.00 296 TYR A CA 1
ATOM 2394 C C . TYR A 1 296 ? -24.350 -6.790 28.464 1.00 71.00 296 TYR A C 1
ATOM 2396 O O . TYR A 1 296 ? -23.519 -6.817 27.561 1.00 71.00 296 TYR A O 1
ATOM 2404 N N . ALA A 1 297 ? -24.030 -6.401 29.711 1.00 71.00 297 ALA A N 1
ATOM 2405 C CA . ALA A 1 297 ? -22.694 -5.905 30.118 1.00 71.00 297 ALA A CA 1
ATOM 2406 C C . ALA A 1 297 ? -21.646 -6.963 29.933 1.00 71.00 297 ALA A C 1
ATOM 2408 O O . ALA A 1 297 ? -20.595 -6.749 29.328 1.00 71.00 297 ALA A O 1
ATOM 2409 N N . ILE A 1 298 ? -21.982 -8.128 30.461 1.00 76.31 298 ILE A N 1
ATOM 2410 C CA . ILE A 1 298 ? -21.127 -9.286 30.418 1.00 76.31 298 ILE A CA 1
ATOM 2411 C C . ILE A 1 298 ? -20.966 -9.725 28.963 1.00 76.31 298 ILE A C 1
ATOM 2413 O O . ILE A 1 298 ? -19.845 -9.963 28.534 1.00 76.31 298 ILE A O 1
ATOM 2417 N N . THR A 1 299 ? -22.029 -9.760 28.155 1.00 82.44 299 THR A N 1
ATOM 2418 C CA . THR A 1 299 ? -21.897 -10.188 26.755 1.00 82.44 299 THR A CA 1
ATOM 2419 C C . THR A 1 299 ? -21.100 -9.206 25.900 1.00 82.44 299 THR A C 1
ATOM 2421 O O . THR A 1 299 ? -20.276 -9.647 25.105 1.00 82.44 299 THR A O 1
ATOM 2424 N N . ALA A 1 300 ? -21.271 -7.893 26.073 1.00 81.44 300 ALA A N 1
ATOM 2425 C CA . ALA A 1 300 ? -20.488 -6.902 25.337 1.00 81.44 300 ALA A CA 1
ATOM 2426 C C . ALA A 1 300 ? -19.013 -6.886 25.763 1.00 81.44 300 ALA A C 1
ATOM 2428 O O . ALA A 1 300 ? -18.140 -6.792 24.907 1.00 81.44 300 ALA A O 1
ATOM 2429 N N . THR A 1 301 ? -18.716 -7.019 27.059 1.00 83.06 301 THR A N 1
ATOM 2430 C CA . THR A 1 301 ? -17.329 -7.101 27.562 1.00 83.06 301 THR A CA 1
ATOM 2431 C C . THR A 1 301 ? -16.640 -8.416 27.190 1.00 83.06 301 THR A C 1
ATOM 2433 O O . THR A 1 301 ? -15.446 -8.430 26.899 1.00 83.06 301 THR A O 1
ATOM 2436 N N . VAL A 1 302 ? -17.379 -9.526 27.128 1.00 86.62 302 VAL A N 1
ATOM 2437 C CA . VAL A 1 302 ? -16.869 -10.794 26.585 1.00 86.62 302 VAL A CA 1
ATOM 2438 C C . VAL A 1 302 ? -16.602 -10.656 25.087 1.00 86.62 302 VAL A C 1
ATOM 2440 O O . VAL A 1 302 ? -15.533 -11.048 24.624 1.00 86.62 302 VAL A O 1
ATOM 2443 N N . LEU A 1 303 ? -17.518 -10.040 24.332 1.00 90.06 303 LEU A N 1
ATOM 2444 C CA . LEU A 1 303 ? -17.332 -9.801 22.902 1.00 90.06 303 LEU A CA 1
ATOM 2445 C C . LEU A 1 303 ? -16.115 -8.907 22.628 1.00 90.06 303 LEU A C 1
ATOM 2447 O O . LEU A 1 303 ? -15.329 -9.227 21.738 1.00 90.06 303 LEU A O 1
ATOM 2451 N N . THR A 1 304 ? -15.910 -7.828 23.395 1.00 89.38 304 THR A N 1
ATOM 2452 C CA . THR A 1 304 ? -14.698 -7.002 23.262 1.00 89.38 304 THR A CA 1
ATOM 2453 C C . THR A 1 304 ? -13.439 -7.798 23.561 1.00 89.38 304 THR A C 1
ATOM 2455 O O . THR A 1 304 ? -12.480 -7.687 22.803 1.00 89.38 304 THR A O 1
ATOM 2458 N N . GLY A 1 305 ? -13.445 -8.637 24.601 1.00 89.25 305 GLY A N 1
ATOM 2459 C CA . GLY A 1 305 ? -12.345 -9.553 24.900 1.00 89.25 305 GLY A CA 1
ATOM 2460 C C . GLY A 1 305 ? -12.033 -10.497 23.733 1.00 89.25 305 GLY A C 1
ATOM 2461 O O . GLY A 1 305 ? -10.885 -10.592 23.305 1.00 89.25 305 GLY A O 1
ATOM 2462 N N . CYS A 1 306 ? -13.051 -11.137 23.150 1.00 90.88 306 CYS A N 1
ATOM 2463 C CA . CYS A 1 306 ? -12.881 -12.011 21.987 1.00 90.88 306 CYS A CA 1
ATOM 2464 C C . CYS A 1 306 ? -12.323 -11.256 20.769 1.00 90.88 306 CYS A C 1
ATOM 2466 O O . CYS A 1 306 ? -11.384 -11.729 20.130 1.00 90.88 306 CYS A O 1
ATOM 2468 N N . LEU A 1 307 ? -12.857 -10.071 20.458 1.00 92.75 307 LEU A N 1
ATOM 2469 C CA . LEU A 1 307 ? -12.398 -9.265 19.321 1.00 92.75 307 LEU A CA 1
ATOM 2470 C C . LEU A 1 307 ? -10.979 -8.718 19.528 1.00 92.75 307 LEU A C 1
ATOM 2472 O O . LEU A 1 307 ? -10.208 -8.664 18.572 1.00 92.75 307 LEU A O 1
ATOM 2476 N N . LEU A 1 308 ? -10.603 -8.361 20.760 1.00 90.81 308 LEU A N 1
ATOM 2477 C CA . LEU A 1 308 ? -9.232 -7.972 21.107 1.00 90.81 308 LEU A CA 1
ATOM 2478 C C . LEU A 1 308 ? -8.258 -9.149 20.971 1.00 90.81 308 LEU A C 1
ATOM 2480 O O . LEU A 1 308 ? -7.143 -8.957 20.494 1.00 90.81 308 LEU A O 1
ATOM 2484 N N . LEU A 1 309 ? -8.677 -10.370 21.314 1.00 90.06 309 LEU A N 1
ATOM 2485 C CA . LEU A 1 309 ? -7.865 -11.573 21.117 1.00 90.06 309 LEU A CA 1
ATOM 2486 C C . LEU A 1 309 ? -7.630 -11.830 19.622 1.00 90.06 309 LEU A C 1
ATOM 2488 O O . LEU A 1 309 ? -6.489 -12.008 19.199 1.00 90.06 309 LEU A O 1
ATOM 2492 N N . VAL A 1 310 ? -8.682 -11.750 18.800 1.00 90.38 310 VAL A N 1
ATOM 2493 C CA . VAL A 1 310 ? -8.550 -11.826 17.333 1.00 90.38 310 VAL A CA 1
ATOM 2494 C C . VAL A 1 310 ? -7.636 -10.710 16.814 1.00 90.38 310 VAL A C 1
ATOM 2496 O O . VAL A 1 310 ? -6.736 -10.968 16.016 1.00 90.38 310 VAL A O 1
ATOM 2499 N N . SER A 1 311 ? -7.798 -9.484 17.322 1.00 88.31 311 SER A N 1
ATOM 2500 C CA . SER A 1 311 ? -6.930 -8.346 17.003 1.00 88.31 311 SER A CA 1
ATOM 2501 C C . SER A 1 311 ? -5.464 -8.589 17.370 1.00 88.31 311 SER A C 1
ATOM 2503 O O . SER A 1 311 ? -4.595 -8.093 16.659 1.00 88.31 311 SER A O 1
ATOM 2505 N N . ALA A 1 312 ? -5.168 -9.316 18.450 1.00 87.88 312 ALA A N 1
ATOM 2506 C CA . ALA A 1 312 ? -3.799 -9.635 18.850 1.00 87.88 312 ALA A CA 1
ATOM 2507 C C . ALA A 1 312 ? -3.147 -10.633 17.883 1.00 87.88 312 ALA A C 1
ATOM 2509 O O . ALA A 1 312 ? -1.967 -10.505 17.566 1.00 87.88 312 ALA A O 1
ATOM 2510 N N . ILE A 1 313 ? -3.917 -11.603 17.379 1.00 87.38 313 ILE A N 1
ATOM 2511 C CA . ILE A 1 313 ? -3.422 -12.645 16.467 1.00 87.38 313 ILE A CA 1
ATOM 2512 C C . ILE A 1 313 ? -3.147 -12.088 15.062 1.00 87.38 313 ILE A C 1
ATOM 2514 O O . ILE A 1 313 ? -2.202 -12.526 14.406 1.00 87.38 313 ILE A O 1
ATOM 2518 N N . ILE A 1 314 ? -3.931 -11.107 14.596 1.00 84.75 314 ILE A N 1
ATOM 2519 C CA . ILE A 1 314 ? -3.821 -10.565 13.230 1.00 84.75 314 ILE A CA 1
ATOM 2520 C C . ILE A 1 314 ? -2.390 -10.130 12.866 1.00 84.75 314 ILE A C 1
ATOM 2522 O O . ILE A 1 314 ? -1.915 -10.591 11.831 1.00 84.75 314 ILE A O 1
ATOM 2526 N N . PRO A 1 315 ? -1.662 -9.324 13.666 1.00 78.75 315 PRO A N 1
ATOM 2527 C CA . PRO A 1 315 ? -0.279 -8.955 13.359 1.00 78.75 315 PRO A CA 1
ATOM 2528 C C . PRO A 1 315 ? 0.674 -10.144 13.172 1.00 78.75 315 PRO A C 1
ATOM 2530 O O . PRO A 1 315 ? 1.604 -10.047 12.379 1.00 78.75 315 PRO A O 1
ATOM 2533 N N . LEU A 1 316 ? 0.460 -11.269 13.865 1.00 78.31 316 LEU A N 1
ATOM 2534 C CA . LEU A 1 316 ? 1.319 -12.459 13.753 1.00 78.31 316 LEU A CA 1
ATOM 2535 C C . LEU A 1 316 ? 1.095 -13.215 12.433 1.00 78.31 316 LEU A C 1
ATOM 2537 O O . LEU A 1 316 ? 2.038 -13.749 11.839 1.00 78.31 316 LEU A O 1
ATOM 2541 N N . VAL A 1 317 ? -0.154 -13.244 11.963 1.00 77.56 317 VAL A N 1
ATOM 2542 C CA . VAL A 1 317 ? -0.552 -13.962 10.743 1.00 77.56 317 VAL A CA 1
ATOM 2543 C C . VAL A 1 317 ? -0.404 -13.073 9.505 1.00 77.56 317 VAL A C 1
ATOM 2545 O O . VAL A 1 317 ? 0.192 -13.494 8.519 1.00 77.56 317 VAL A O 1
ATOM 2548 N N . PHE A 1 318 ? -0.867 -11.825 9.584 1.00 75.12 318 PHE A N 1
ATOM 2549 C CA . PHE A 1 318 ? -0.964 -10.852 8.492 1.00 75.12 318 PHE A CA 1
ATOM 2550 C C . PHE A 1 318 ? -0.021 -9.651 8.684 1.00 75.12 318 PHE A C 1
ATOM 2552 O O . PHE A 1 318 ? -0.435 -8.496 8.573 1.00 75.12 318 PHE A O 1
ATOM 2559 N N . SER A 1 319 ? 1.263 -9.896 8.967 1.00 76.25 319 SER A N 1
ATOM 2560 C CA . SER A 1 319 ? 2.269 -8.828 8.900 1.00 76.25 319 SER A CA 1
ATOM 2561 C C . SER A 1 319 ? 2.723 -8.599 7.462 1.00 76.25 319 SER A C 1
ATOM 2563 O O . SER A 1 319 ? 3.229 -9.525 6.827 1.00 76.25 319 SER A O 1
ATOM 2565 N N . THR A 1 320 ? 2.597 -7.367 6.967 1.00 76.69 320 THR A N 1
ATOM 2566 C CA . THR A 1 320 ? 3.183 -6.928 5.688 1.00 76.69 320 THR A CA 1
ATOM 2567 C C . THR A 1 320 ? 4.695 -6.714 5.774 1.00 76.69 320 THR A C 1
ATOM 2569 O O . THR A 1 320 ? 5.348 -6.591 4.745 1.00 76.69 320 THR A O 1
ATOM 2572 N N . ASN A 1 321 ? 5.252 -6.661 6.989 1.00 79.06 321 ASN A N 1
ATOM 2573 C CA . ASN A 1 321 ? 6.685 -6.575 7.237 1.00 79.06 321 ASN A CA 1
ATOM 2574 C C . ASN A 1 321 ? 7.159 -7.803 8.028 1.00 79.06 321 ASN A C 1
ATOM 2576 O O . ASN A 1 321 ? 6.868 -7.938 9.220 1.00 79.06 321 ASN A O 1
ATOM 2580 N N . ARG A 1 322 ? 7.871 -8.703 7.355 1.00 78.81 322 ARG A N 1
ATOM 2581 C CA . ARG A 1 322 ? 8.540 -9.881 7.931 1.00 78.81 322 ARG A CA 1
ATOM 2582 C C . ARG A 1 322 ? 10.060 -9.821 7.744 1.00 78.81 322 ARG A C 1
ATOM 2584 O O . ARG A 1 322 ? 10.743 -10.824 7.961 1.00 78.81 322 ARG A O 1
ATOM 2591 N N . LEU A 1 323 ? 10.580 -8.655 7.359 1.00 75.81 323 LEU A N 1
ATOM 2592 C CA . LEU A 1 323 ? 12.010 -8.376 7.408 1.00 75.81 323 LEU A CA 1
ATOM 2593 C C . LEU A 1 323 ? 12.474 -8.341 8.868 1.00 75.81 323 LEU A C 1
ATOM 2595 O O . LEU A 1 323 ? 11.674 -8.163 9.794 1.00 75.81 323 LEU A O 1
ATOM 2599 N N . SER A 1 324 ? 13.775 -8.529 9.081 1.00 64.69 324 SER A N 1
ATOM 2600 C CA . SER A 1 324 ? 14.359 -8.427 10.416 1.00 64.69 324 SER A CA 1
ATOM 2601 C C . SER A 1 324 ? 14.029 -7.052 11.043 1.00 64.69 324 SER A C 1
ATOM 2603 O O . SER A 1 324 ? 13.964 -6.037 10.343 1.00 64.69 324 SER A O 1
ATOM 2605 N N . PRO A 1 325 ? 13.789 -6.982 12.367 1.00 52.03 325 PRO A N 1
ATOM 2606 C CA . PRO A 1 325 ? 13.238 -5.798 13.041 1.00 52.03 325 PRO A CA 1
ATOM 2607 C C . PRO A 1 325 ? 14.116 -4.530 12.982 1.00 52.03 325 PRO A C 1
ATOM 2609 O O . PRO A 1 325 ? 13.683 -3.479 13.448 1.00 52.03 325 PRO A O 1
ATOM 2612 N N . ALA A 1 326 ? 15.318 -4.598 12.397 1.00 49.00 326 ALA A N 1
ATOM 2613 C CA . ALA A 1 326 ? 16.191 -3.447 12.165 1.00 49.00 326 ALA A CA 1
ATOM 2614 C C . ALA A 1 326 ? 15.740 -2.559 10.982 1.00 49.00 326 ALA A C 1
ATOM 2616 O O . ALA A 1 326 ? 16.129 -1.394 10.902 1.00 49.00 326 ALA A O 1
ATOM 2617 N N . ALA A 1 327 ? 14.883 -3.064 10.087 1.00 58.38 327 ALA A N 1
ATOM 2618 C CA . ALA A 1 327 ? 14.469 -2.384 8.858 1.00 58.38 327 ALA A CA 1
ATOM 2619 C C . ALA A 1 327 ? 13.311 -1.384 9.067 1.00 58.38 327 ALA A C 1
ATOM 2621 O O . ALA A 1 327 ? 12.264 -1.474 8.428 1.00 58.38 327 ALA A O 1
ATOM 2622 N N . ALA A 1 328 ? 13.451 -0.418 9.981 1.00 63.94 328 ALA A N 1
ATOM 2623 C CA . ALA A 1 328 ? 12.420 0.615 10.191 1.00 63.94 328 ALA A CA 1
ATOM 2624 C C . ALA A 1 328 ? 12.260 1.562 8.978 1.00 63.94 328 ALA A C 1
ATOM 2626 O O . ALA A 1 328 ? 11.253 2.264 8.838 1.00 63.94 328 ALA A O 1
ATOM 2627 N N . LYS A 1 329 ? 13.268 1.600 8.102 1.00 76.00 329 LYS A N 1
ATOM 2628 C CA . LYS A 1 329 ? 13.293 2.367 6.857 1.00 76.00 329 LYS A CA 1
ATOM 2629 C C . LYS A 1 329 ? 13.933 1.505 5.774 1.00 76.00 329 LYS A C 1
ATOM 2631 O O . LYS A 1 329 ? 14.997 0.943 6.007 1.00 76.00 329 LYS A O 1
ATOM 2636 N N . LEU A 1 330 ? 13.292 1.436 4.613 1.00 81.69 330 LEU A N 1
ATOM 2637 C CA . LEU A 1 330 ? 13.871 0.867 3.395 1.00 81.69 330 LEU A CA 1
ATOM 2638 C C . LEU A 1 330 ? 14.229 2.014 2.457 1.00 81.69 330 LEU A C 1
ATOM 2640 O O . LEU A 1 330 ? 13.468 2.972 2.367 1.00 81.69 330 LEU A O 1
ATOM 2644 N N . SER A 1 331 ? 15.350 1.944 1.752 1.00 86.31 331 SER A N 1
ATOM 2645 C CA . SER A 1 331 ? 15.636 2.888 0.674 1.00 86.31 331 SER A CA 1
ATOM 2646 C C . SER A 1 331 ? 15.054 2.312 -0.610 1.00 86.31 331 SER A C 1
ATOM 2648 O O . SER A 1 331 ? 15.666 1.462 -1.224 1.00 86.31 331 SER A O 1
ATOM 2650 N N . ALA A 1 332 ? 13.844 2.706 -1.008 1.00 87.56 332 ALA A N 1
ATOM 2651 C CA . ALA A 1 332 ? 13.206 2.143 -2.203 1.00 87.56 332 ALA A CA 1
ATOM 2652 C C . ALA A 1 332 ? 13.286 3.121 -3.387 1.00 87.56 332 ALA A C 1
ATOM 2654 O O . ALA A 1 332 ? 13.226 4.338 -3.165 1.00 87.56 332 ALA A O 1
ATOM 2655 N N . PRO A 1 333 ? 13.337 2.631 -4.640 1.00 90.06 333 PRO A N 1
ATOM 2656 C CA . PRO A 1 333 ? 13.159 3.469 -5.822 1.00 90.06 333 PRO A CA 1
ATOM 2657 C C . PRO A 1 333 ? 11.771 4.118 -5.843 1.00 90.06 333 PRO A C 1
ATOM 2659 O O . PRO A 1 333 ? 10.750 3.431 -5.946 1.00 90.06 333 PRO A O 1
ATOM 2662 N N . GLN A 1 334 ? 11.732 5.449 -5.743 1.00 89.94 334 GLN A N 1
ATOM 2663 C CA . GLN A 1 334 ? 10.503 6.247 -5.747 1.00 89.94 334 GLN A CA 1
ATOM 2664 C C . GLN A 1 334 ? 10.585 7.383 -6.772 1.00 89.94 334 GLN A C 1
ATOM 2666 O O . GLN A 1 334 ? 11.665 7.894 -7.079 1.00 89.94 334 GLN A O 1
ATOM 2671 N N . SER A 1 335 ? 9.426 7.833 -7.260 1.00 87.38 335 SER A N 1
ATOM 2672 C CA . SER A 1 335 ? 9.333 8.985 -8.158 1.00 87.38 335 SER A CA 1
ATOM 2673 C C . SER A 1 335 ? 9.837 10.269 -7.483 1.00 87.38 335 SER A C 1
ATOM 2675 O O . SER A 1 335 ? 9.423 10.616 -6.368 1.00 87.38 335 SER A O 1
ATOM 2677 N N . VAL A 1 336 ? 10.697 11.014 -8.174 1.00 85.00 336 VAL A N 1
ATOM 2678 C CA . VAL A 1 336 ? 11.247 12.292 -7.702 1.00 85.00 336 VAL A CA 1
ATOM 2679 C C . VAL A 1 336 ? 10.173 13.376 -7.745 1.00 85.00 336 VAL A C 1
ATOM 2681 O O . VAL A 1 336 ? 9.975 14.082 -6.748 1.00 85.00 336 VAL A O 1
ATOM 2684 N N . SER A 1 337 ? 9.455 13.449 -8.868 1.00 76.94 337 SER A N 1
ATOM 2685 C CA . SER A 1 337 ? 8.294 14.303 -9.110 1.00 76.94 337 SER A CA 1
ATOM 2686 C C . SER A 1 337 ? 6.993 13.513 -8.944 1.00 76.94 337 SER A C 1
ATOM 2688 O O . SER A 1 337 ? 6.929 12.321 -9.223 1.00 76.94 337 SER A O 1
ATOM 2690 N N . ARG A 1 338 ? 5.931 14.180 -8.473 1.00 67.81 338 ARG A N 1
ATOM 2691 C CA . ARG A 1 338 ? 4.595 13.565 -8.344 1.00 67.81 338 ARG A CA 1
ATOM 2692 C C . ARG A 1 338 ? 3.764 13.631 -9.621 1.00 67.81 338 ARG A C 1
ATOM 2694 O O . ARG A 1 338 ? 2.780 12.909 -9.728 1.00 67.81 338 ARG A O 1
ATOM 2701 N N . GLN A 1 339 ? 4.096 14.543 -10.532 1.00 82.62 339 GLN A N 1
ATOM 2702 C CA . GLN A 1 339 ? 3.340 14.744 -11.763 1.00 82.62 339 GLN A CA 1
ATOM 2703 C C . GLN A 1 339 ? 4.124 14.168 -12.943 1.00 82.62 339 GLN A C 1
ATOM 2705 O O . GLN A 1 339 ? 5.272 14.575 -13.143 1.00 82.62 339 GLN A O 1
ATOM 2710 N N . PRO A 1 340 ? 3.527 13.231 -13.698 1.00 86.38 340 PRO A N 1
ATOM 2711 C CA . PRO A 1 340 ? 4.148 12.691 -14.894 1.00 86.38 340 PRO A CA 1
ATOM 2712 C C . PRO A 1 340 ? 4.207 13.761 -15.985 1.00 86.38 340 PRO A C 1
ATOM 2714 O O . PRO A 1 340 ? 3.247 14.503 -16.203 1.00 86.38 340 PRO A O 1
ATOM 2717 N N . ILE A 1 341 ? 5.344 13.834 -16.673 1.00 90.75 341 ILE A N 1
ATOM 2718 C CA . ILE A 1 341 ? 5.551 14.743 -17.803 1.00 90.75 341 ILE A CA 1
ATOM 2719 C C . ILE A 1 341 ? 5.092 14.026 -19.086 1.00 90.75 341 ILE A C 1
ATOM 2721 O O . ILE A 1 341 ? 5.433 12.860 -19.278 1.00 90.75 341 ILE A O 1
ATOM 2725 N N . PRO A 1 342 ? 4.305 14.657 -19.974 1.00 92.62 342 PRO A N 1
ATOM 2726 C CA . PRO A 1 342 ? 3.720 13.975 -21.130 1.00 92.62 342 PRO A CA 1
ATOM 2727 C C . PRO A 1 342 ? 4.775 13.403 -22.090 1.00 92.62 342 PRO A C 1
ATOM 2729 O O . PRO A 1 342 ? 5.835 14.000 -22.286 1.00 92.62 342 PRO A O 1
ATOM 2732 N N . PHE A 1 343 ? 4.452 12.274 -22.736 1.00 93.38 343 PHE A N 1
ATOM 2733 C CA . PHE A 1 343 ? 5.300 11.595 -23.730 1.00 93.38 343 PHE A CA 1
ATOM 2734 C C . PHE A 1 343 ? 5.418 12.389 -25.038 1.00 93.38 343 PHE A C 1
ATOM 2736 O O . PHE A 1 343 ? 4.823 12.054 -26.060 1.00 93.38 343 PHE A O 1
ATOM 2743 N N . THR A 1 344 ? 6.185 13.466 -24.976 1.00 93.06 344 THR A N 1
ATOM 2744 C CA . THR A 1 344 ? 6.474 14.398 -26.068 1.00 93.06 344 THR A CA 1
ATOM 2745 C C . THR A 1 344 ? 7.972 14.670 -26.103 1.00 93.06 344 THR A C 1
ATOM 2747 O O . THR A 1 344 ? 8.669 14.415 -25.122 1.00 93.06 344 THR A O 1
ATOM 2750 N N . ASP A 1 345 ? 8.477 15.201 -27.209 1.00 91.62 345 ASP A N 1
ATOM 2751 C CA . ASP A 1 345 ? 9.873 15.630 -27.344 1.00 91.62 345 ASP A CA 1
ATOM 2752 C C . ASP A 1 345 ? 10.229 16.715 -26.316 1.00 91.62 345 ASP A C 1
ATOM 2754 O O . ASP A 1 345 ? 11.217 16.586 -25.595 1.00 91.62 345 ASP A O 1
ATOM 2758 N N . SER A 1 346 ? 9.372 17.724 -26.139 1.00 92.19 346 SER A N 1
ATOM 2759 C CA . SER A 1 346 ? 9.545 18.718 -25.069 1.00 92.19 346 SER A CA 1
ATOM 2760 C C . SER A 1 346 ? 9.501 18.082 -23.672 1.00 92.19 346 SER A C 1
ATOM 2762 O O . SER A 1 346 ? 10.321 18.398 -22.806 1.00 92.19 346 SER A O 1
ATOM 2764 N N . GLY A 1 347 ? 8.600 17.121 -23.457 1.00 91.31 347 GLY A N 1
ATOM 2765 C CA . GLY A 1 347 ? 8.523 16.348 -22.222 1.00 91.31 347 GLY A CA 1
ATOM 2766 C C . GLY A 1 347 ? 9.801 15.556 -21.928 1.00 91.31 347 GLY A C 1
ATOM 2767 O O . GLY A 1 347 ? 10.290 15.552 -20.804 1.00 91.31 347 GLY A O 1
ATOM 2768 N N . PHE A 1 348 ? 10.399 14.948 -22.946 1.00 93.19 348 PHE A N 1
ATOM 2769 C CA . PHE A 1 348 ? 11.648 14.202 -22.823 1.00 93.19 348 PHE A CA 1
ATOM 2770 C C . PHE A 1 348 ? 12.797 15.094 -22.324 1.00 93.19 348 PHE A C 1
ATOM 2772 O O . PHE A 1 348 ? 13.435 14.779 -21.318 1.00 93.19 348 PHE A O 1
ATOM 2779 N N . PHE A 1 349 ? 13.017 16.249 -22.962 1.00 92.25 349 PHE A N 1
ATOM 2780 C CA . PHE A 1 349 ? 14.107 17.154 -22.576 1.00 92.25 349 PHE A CA 1
ATOM 2781 C C . PHE A 1 349 ? 13.863 17.851 -21.231 1.00 92.25 349 PHE A C 1
ATOM 2783 O O . PHE A 1 349 ? 14.808 18.090 -20.480 1.00 92.25 349 PHE A O 1
ATOM 2790 N N . THR A 1 350 ? 12.606 18.138 -20.880 1.00 91.12 350 THR A N 1
ATOM 2791 C CA . THR A 1 350 ? 12.280 18.710 -19.560 1.00 91.12 350 THR A CA 1
ATOM 2792 C C . THR A 1 350 ? 12.575 17.730 -18.426 1.00 91.12 350 THR A C 1
ATOM 2794 O O . THR A 1 350 ? 13.123 18.136 -17.401 1.00 91.12 350 THR A O 1
ATOM 2797 N N . VAL A 1 351 ? 12.295 16.435 -18.614 1.00 90.00 351 VAL A N 1
ATOM 2798 C CA . VAL A 1 351 ? 12.631 15.394 -17.628 1.00 90.00 351 VAL A CA 1
ATOM 2799 C C . VAL A 1 351 ? 14.135 15.302 -17.457 1.00 90.00 351 VAL A C 1
ATOM 2801 O O . VAL A 1 351 ? 14.600 15.379 -16.323 1.00 90.00 351 VAL A O 1
ATOM 2804 N N . GLN A 1 352 ? 14.885 15.218 -18.561 1.00 88.81 352 GLN A N 1
ATOM 2805 C CA . GLN A 1 352 ? 16.347 15.165 -18.538 1.00 88.81 352 GLN A CA 1
ATOM 2806 C C . GLN A 1 352 ? 16.960 16.344 -17.773 1.00 88.81 352 GLN A C 1
ATOM 2808 O O . GLN A 1 352 ? 17.827 16.133 -16.926 1.00 88.81 352 GLN A O 1
ATOM 2813 N N . ALA A 1 353 ? 16.467 17.564 -18.009 1.00 87.62 353 ALA A N 1
ATOM 2814 C CA . ALA A 1 353 ? 16.925 18.765 -17.310 1.00 87.62 353 ALA A CA 1
ATOM 2815 C C . ALA A 1 353 ? 16.578 18.773 -15.807 1.00 87.62 353 ALA A C 1
ATOM 2817 O O . ALA A 1 353 ? 17.242 19.446 -15.023 1.00 87.62 353 ALA A O 1
ATOM 2818 N N . SER A 1 354 ? 15.544 18.033 -15.395 1.00 85.62 354 SER A N 1
ATOM 2819 C CA . SER A 1 354 ? 15.059 17.970 -14.008 1.00 85.62 354 SER A CA 1
ATOM 2820 C C . SER A 1 354 ? 15.629 16.810 -13.177 1.00 85.62 354 SER A C 1
ATOM 2822 O O . SER A 1 354 ? 15.243 16.638 -12.017 1.00 85.62 354 SER A O 1
ATOM 2824 N N . ARG A 1 355 ? 16.521 15.988 -13.751 1.00 86.81 355 ARG A N 1
ATOM 2825 C CA . ARG A 1 355 ? 17.062 14.796 -13.084 1.00 86.81 355 ARG A CA 1
ATOM 2826 C C . ARG A 1 355 ? 17.924 15.182 -11.868 1.00 86.81 355 ARG A C 1
ATOM 2828 O O . ARG A 1 355 ? 18.810 16.028 -11.993 1.00 86.81 355 ARG A O 1
ATOM 2835 N N . PRO A 1 356 ? 17.714 14.559 -10.694 1.00 84.88 356 PRO A N 1
ATOM 2836 C CA . PRO A 1 356 ? 18.626 14.715 -9.562 1.00 84.88 356 PRO A CA 1
ATOM 2837 C C . PRO A 1 356 ? 19.961 14.002 -9.824 1.00 84.88 356 PRO A C 1
ATOM 2839 O O . PRO A 1 356 ? 20.049 13.161 -10.712 1.00 84.88 356 PRO A O 1
ATOM 2842 N N . GLN A 1 357 ? 20.993 14.298 -9.029 1.00 81.38 357 GLN A N 1
ATOM 2843 C CA . GLN A 1 357 ? 22.327 13.694 -9.192 1.00 81.38 357 GLN A CA 1
ATOM 2844 C C . GLN A 1 357 ? 22.307 12.155 -9.068 1.00 81.38 357 GLN A C 1
ATOM 2846 O O . GLN A 1 357 ? 22.889 11.470 -9.907 1.00 81.38 357 GLN A O 1
ATOM 2851 N N . ASP A 1 358 ? 21.544 11.615 -8.112 1.00 83.69 358 ASP A N 1
ATOM 2852 C CA . ASP A 1 358 ? 21.441 10.170 -7.836 1.00 83.69 358 ASP A CA 1
ATOM 2853 C C . ASP A 1 358 ? 20.217 9.508 -8.494 1.00 83.69 358 ASP A C 1
ATOM 2855 O O . ASP A 1 358 ? 19.556 8.644 -7.910 1.00 83.69 358 ASP A O 1
ATOM 2859 N N . TYR A 1 359 ? 19.859 9.946 -9.703 1.00 88.81 359 TYR A N 1
ATOM 2860 C CA . TYR A 1 359 ? 18.728 9.366 -10.425 1.00 88.81 359 TYR A CA 1
ATOM 2861 C C . TYR A 1 359 ? 19.017 7.934 -10.904 1.00 88.81 359 TYR A C 1
ATOM 2863 O O . TYR A 1 359 ? 20.142 7.579 -11.268 1.00 88.81 359 TYR A O 1
ATOM 2871 N N . LEU A 1 360 ? 17.966 7.119 -10.925 1.00 91.69 360 LEU A N 1
ATOM 2872 C CA . LEU A 1 360 ? 17.959 5.786 -11.516 1.00 91.69 360 LEU A CA 1
ATOM 2873 C C . LEU A 1 360 ? 17.592 5.874 -13.004 1.00 91.69 360 LEU A C 1
ATOM 2875 O O . LEU A 1 360 ? 16.772 6.728 -13.355 1.00 91.69 360 LEU A O 1
ATOM 2879 N N . PRO A 1 361 ? 18.138 4.998 -13.873 1.00 91.00 361 PRO A N 1
ATOM 2880 C CA . PRO A 1 361 ? 17.828 5.023 -15.301 1.00 91.00 361 PRO A CA 1
ATOM 2881 C C . PRO A 1 361 ? 16.323 4.926 -15.568 1.00 91.00 361 PRO A C 1
ATOM 2883 O O . PRO A 1 361 ? 15.677 3.979 -15.137 1.00 91.00 361 PRO A O 1
ATOM 2886 N N . ASP A 1 362 ? 15.749 5.898 -16.263 1.00 90.75 362 ASP A N 1
ATOM 2887 C CA . ASP A 1 362 ? 14.303 5.993 -16.484 1.00 90.75 362 ASP A CA 1
ATOM 2888 C C . ASP A 1 362 ? 13.925 5.692 -17.952 1.00 90.75 362 ASP A C 1
ATOM 2890 O O . ASP A 1 362 ? 14.747 5.255 -18.763 1.00 90.75 362 ASP A O 1
ATOM 2894 N N . LEU A 1 363 ? 12.664 5.936 -18.335 1.00 91.75 363 LEU A N 1
ATOM 2895 C CA . LEU A 1 363 ? 12.220 5.745 -19.724 1.00 91.75 363 LEU A CA 1
ATOM 2896 C C . LEU A 1 363 ? 12.974 6.606 -20.732 1.00 91.75 363 LEU A C 1
ATOM 2898 O O . LEU A 1 363 ? 13.077 6.218 -21.894 1.00 91.75 363 LEU A O 1
ATOM 2902 N N . SER A 1 364 ? 13.480 7.769 -20.323 1.00 91.06 364 SER A N 1
ATOM 2903 C CA . SER A 1 364 ? 14.257 8.599 -21.235 1.00 91.06 364 SER A CA 1
ATOM 2904 C C . SER A 1 364 ? 15.621 7.977 -21.538 1.00 91.06 364 SER A C 1
ATOM 2906 O O . SER A 1 364 ? 16.040 8.042 -22.687 1.00 91.06 364 SER A O 1
ATOM 2908 N N . ASN A 1 365 ? 16.244 7.263 -20.592 1.00 90.69 365 ASN A N 1
ATOM 2909 C CA . ASN A 1 365 ? 17.425 6.439 -20.887 1.00 90.69 365 ASN A CA 1
ATOM 2910 C C . ASN A 1 365 ? 17.104 5.282 -21.852 1.00 90.69 365 ASN A C 1
ATOM 2912 O O . ASN A 1 365 ? 17.864 5.019 -22.779 1.00 90.69 365 ASN A O 1
ATOM 2916 N N . TYR A 1 366 ? 15.949 4.622 -21.698 1.00 90.44 366 TYR A N 1
ATOM 2917 C CA . TYR A 1 366 ? 15.515 3.589 -22.649 1.00 90.44 366 TYR A CA 1
ATOM 2918 C C . TYR A 1 366 ? 15.325 4.132 -24.074 1.00 90.44 366 TYR A C 1
ATOM 2920 O O . TYR A 1 366 ? 15.784 3.520 -25.037 1.00 90.44 366 TYR A O 1
ATOM 2928 N N . ILE A 1 367 ? 14.664 5.282 -24.218 1.00 91.44 367 ILE A N 1
ATOM 2929 C CA . ILE A 1 367 ? 14.450 5.921 -25.524 1.00 91.44 367 ILE A CA 1
ATOM 2930 C C . ILE A 1 367 ? 15.774 6.378 -26.138 1.00 91.44 367 ILE A C 1
ATOM 2932 O O . ILE A 1 367 ? 15.947 6.265 -27.349 1.00 91.44 367 ILE A O 1
ATOM 2936 N N . GLU A 1 368 ? 16.696 6.882 -25.323 1.00 89.69 368 GLU A N 1
ATOM 2937 C CA . GLU A 1 368 ? 18.031 7.294 -25.751 1.00 89.69 368 GLU A CA 1
ATOM 2938 C C . GLU A 1 368 ? 18.834 6.102 -26.291 1.00 89.69 368 GLU A C 1
ATOM 2940 O O . GLU A 1 368 ? 19.321 6.148 -27.421 1.00 89.69 368 GLU A O 1
ATOM 2945 N N . ASP A 1 369 ? 18.855 4.977 -25.572 1.00 87.81 369 ASP A N 1
ATOM 2946 C CA . ASP A 1 369 ? 19.468 3.737 -26.061 1.00 87.81 369 ASP A CA 1
ATOM 2947 C C . ASP A 1 369 ? 18.797 3.242 -27.355 1.00 87.81 369 ASP A C 1
ATOM 2949 O O . ASP A 1 369 ? 19.459 2.774 -28.287 1.00 87.81 369 ASP A O 1
ATOM 2953 N N . TYR A 1 370 ? 17.469 3.359 -27.444 1.00 87.69 370 TYR A N 1
ATOM 2954 C CA . TYR A 1 370 ? 16.711 2.983 -28.635 1.00 87.69 370 TYR A CA 1
ATOM 2955 C C . TYR A 1 370 ? 17.030 3.884 -29.842 1.00 87.69 370 TYR A C 1
ATOM 2957 O O . TYR A 1 370 ? 17.148 3.404 -30.969 1.00 87.69 370 TYR A O 1
ATOM 2965 N N . TRP A 1 371 ? 17.219 5.184 -29.616 1.00 89.19 371 TRP A N 1
ATOM 2966 C CA . TRP A 1 371 ? 17.679 6.127 -30.633 1.00 89.19 371 TRP A CA 1
ATOM 2967 C C . TRP A 1 371 ? 19.076 5.771 -31.124 1.00 89.19 371 TRP A C 1
ATOM 2969 O O . TRP A 1 371 ? 19.273 5.571 -32.323 1.00 89.19 371 TRP A O 1
ATOM 2979 N N . TYR A 1 372 ? 20.030 5.616 -30.206 1.00 86.38 372 TYR A N 1
ATOM 2980 C CA . TYR A 1 372 ? 21.405 5.312 -30.578 1.00 86.38 372 TYR A CA 1
ATOM 2981 C C . TYR A 1 372 ? 21.514 3.967 -31.296 1.00 86.38 372 TYR A C 1
ATOM 2983 O O . TYR A 1 372 ? 22.210 3.884 -32.301 1.00 86.38 372 TYR A O 1
ATOM 2991 N N . THR A 1 373 ? 20.774 2.935 -30.885 1.00 84.31 373 THR A N 1
ATOM 2992 C CA . THR A 1 373 ? 20.755 1.657 -31.621 1.00 84.31 373 THR A CA 1
ATOM 2993 C C . THR A 1 373 ? 20.183 1.775 -33.036 1.00 84.31 373 THR A C 1
ATOM 2995 O O . THR A 1 373 ? 20.702 1.125 -33.943 1.00 84.31 373 THR A O 1
ATOM 2998 N N . ALA A 1 374 ? 19.157 2.604 -33.250 1.00 86.06 374 ALA A N 1
ATOM 2999 C CA . ALA A 1 374 ? 18.556 2.814 -34.568 1.00 86.06 374 ALA A CA 1
ATOM 3000 C C . ALA A 1 374 ? 19.450 3.639 -35.510 1.00 86.06 374 ALA A C 1
ATOM 3002 O O . ALA A 1 374 ? 19.494 3.382 -36.714 1.00 86.06 374 ALA A O 1
ATOM 3003 N N . VAL A 1 375 ? 20.155 4.626 -34.958 1.00 86.50 375 VAL A N 1
ATOM 3004 C CA . VAL A 1 375 ? 20.916 5.623 -35.719 1.00 86.50 375 VAL A CA 1
ATOM 3005 C C . VAL A 1 375 ? 22.367 5.206 -35.959 1.00 86.50 375 VAL A C 1
ATOM 3007 O O . VAL A 1 375 ? 22.930 5.566 -36.988 1.00 86.50 375 VAL A O 1
ATOM 3010 N N . LEU A 1 376 ? 22.958 4.397 -35.074 1.00 81.81 376 LEU A N 1
ATOM 3011 C CA . LEU A 1 376 ? 24.358 3.955 -35.141 1.00 81.81 376 LEU A CA 1
ATOM 3012 C C . LEU A 1 376 ? 24.814 3.439 -36.520 1.00 81.81 376 LEU A C 1
ATOM 3014 O O . LEU A 1 376 ? 25.920 3.802 -36.912 1.00 81.81 376 LEU A O 1
ATOM 3018 N N . PRO A 1 377 ? 24.021 2.667 -37.295 1.00 84.38 377 PRO A N 1
ATOM 3019 C CA . PRO A 1 377 ? 24.428 2.229 -38.636 1.00 84.38 377 PRO A CA 1
ATOM 3020 C C . PRO A 1 377 ? 24.638 3.360 -39.655 1.00 84.38 377 PRO A C 1
ATOM 3022 O O . PRO A 1 377 ? 25.254 3.130 -40.691 1.00 84.38 377 PRO A O 1
ATOM 3025 N N . TYR A 1 378 ? 24.106 4.551 -39.382 1.00 83.25 378 TYR A N 1
ATOM 3026 C CA . TYR A 1 378 ? 24.103 5.705 -40.284 1.00 83.25 378 TYR A CA 1
ATOM 3027 C C . TYR A 1 378 ? 25.047 6.823 -39.828 1.00 83.25 378 TYR A C 1
ATOM 3029 O O . TYR A 1 378 ? 25.159 7.837 -40.511 1.00 83.25 378 TYR A O 1
ATOM 3037 N N . LEU A 1 379 ? 25.707 6.668 -38.676 1.00 80.19 379 LEU A N 1
ATOM 3038 C CA . LEU A 1 379 ? 26.660 7.651 -38.167 1.00 80.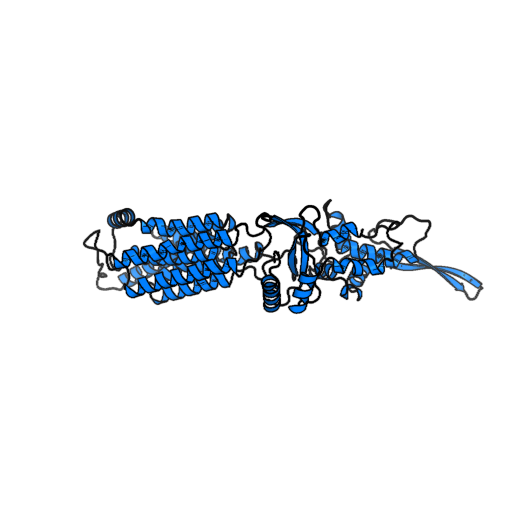19 379 LEU A CA 1
ATOM 3039 C C . LEU A 1 379 ? 28.065 7.389 -38.704 1.00 80.19 379 LEU A C 1
ATOM 3041 O O . LEU A 1 379 ? 28.491 6.245 -38.868 1.00 80.19 379 LEU A O 1
ATOM 3045 N N . ASN A 1 380 ? 28.807 8.471 -38.926 1.00 77.19 380 ASN A N 1
ATOM 3046 C CA . ASN A 1 380 ? 30.205 8.401 -39.319 1.00 77.19 380 ASN A CA 1
ATOM 3047 C C . ASN A 1 380 ? 31.049 7.828 -38.169 1.00 77.19 380 ASN A C 1
ATOM 3049 O O . ASN A 1 380 ? 31.081 8.380 -37.072 1.00 77.19 380 ASN A O 1
ATOM 3053 N N . VAL A 1 381 ? 31.771 6.734 -38.429 1.00 74.12 381 VAL A N 1
ATOM 3054 C CA . VAL A 1 381 ? 32.606 6.033 -37.434 1.00 74.12 381 VAL A CA 1
ATOM 3055 C C . VAL A 1 381 ? 33.752 6.913 -36.913 1.00 74.12 381 VAL A C 1
ATOM 3057 O O . VAL A 1 381 ? 34.278 6.666 -35.829 1.00 74.12 381 VAL A O 1
ATOM 3060 N N . HIS A 1 382 ? 34.145 7.935 -37.676 1.00 77.44 382 HIS A N 1
ATOM 3061 C CA . HIS A 1 382 ? 35.222 8.857 -37.316 1.00 77.44 382 HIS A CA 1
ATOM 3062 C C . HIS A 1 382 ? 34.756 10.058 -36.485 1.00 77.44 382 HIS A C 1
ATOM 3064 O O . HIS A 1 382 ? 35.594 10.789 -35.958 1.00 77.44 382 HIS A O 1
ATOM 3070 N N . GLU A 1 383 ? 33.447 10.270 -36.354 1.00 74.44 383 GLU A N 1
ATOM 3071 C CA . GLU A 1 383 ? 32.891 11.374 -35.578 1.00 74.44 383 GLU A CA 1
ATOM 3072 C C . GLU A 1 383 ? 32.516 10.921 -34.169 1.00 74.44 383 GLU A C 1
ATOM 3074 O O . GLU A 1 383 ? 32.022 9.815 -33.944 1.00 74.44 383 GLU A O 1
ATOM 3079 N N . SER A 1 384 ? 32.752 11.799 -33.193 1.00 71.00 384 SER A N 1
ATOM 3080 C CA . SER A 1 384 ? 32.269 11.561 -31.833 1.00 71.00 384 SER A CA 1
ATOM 3081 C C . SER A 1 384 ? 30.741 11.607 -31.804 1.00 71.00 384 SER A C 1
ATOM 3083 O O . SER A 1 384 ? 30.129 12.483 -32.418 1.00 71.00 384 SER A O 1
ATOM 3085 N N . LEU A 1 385 ? 30.121 10.668 -31.083 1.00 73.69 385 LEU A N 1
ATOM 3086 C CA . LEU A 1 385 ? 28.672 10.672 -30.905 1.00 73.69 385 LEU A CA 1
ATOM 3087 C C . LEU A 1 385 ? 28.253 11.927 -30.160 1.00 73.69 385 LEU A C 1
ATOM 3089 O O . LEU A 1 385 ? 28.645 12.152 -29.015 1.00 73.69 385 LEU A O 1
ATOM 3093 N N . GLN A 1 386 ? 27.425 12.724 -30.820 1.00 75.94 386 GLN A N 1
ATOM 3094 C CA . GLN A 1 386 ? 26.851 13.902 -30.203 1.00 75.94 386 GLN A CA 1
ATOM 3095 C C . GLN A 1 386 ? 25.763 13.497 -29.196 1.00 75.94 386 GLN A C 1
ATOM 3097 O O . GLN A 1 386 ? 25.021 12.530 -29.432 1.00 75.94 386 GLN A O 1
ATOM 3102 N N . PRO A 1 387 ? 25.647 14.228 -28.072 1.00 81.62 387 PRO A N 1
ATOM 3103 C CA . PRO A 1 387 ? 24.531 14.051 -27.160 1.00 81.62 387 PRO A CA 1
ATOM 3104 C C . PRO A 1 387 ? 23.223 14.378 -27.882 1.00 81.62 387 PRO A C 1
ATOM 3106 O O . PRO A 1 387 ? 23.170 15.238 -28.765 1.00 81.62 387 PRO A O 1
ATOM 3109 N N . LEU A 1 388 ? 22.162 13.681 -27.496 1.00 85.69 388 LEU A N 1
ATOM 3110 C CA . LEU A 1 388 ? 20.842 13.876 -28.067 1.00 85.69 388 LEU A CA 1
ATOM 3111 C C . LEU A 1 388 ? 20.344 15.305 -27.802 1.00 85.69 388 LEU A C 1
ATOM 3113 O O . LEU A 1 388 ? 20.263 15.748 -26.657 1.00 85.69 388 LEU A O 1
ATOM 3117 N N . THR A 1 389 ? 19.996 16.026 -28.866 1.00 85.56 389 THR A N 1
ATOM 3118 C CA . THR A 1 389 ? 19.487 17.404 -28.799 1.00 85.56 389 THR A CA 1
ATOM 3119 C C . THR A 1 389 ? 18.100 17.519 -29.424 1.00 85.56 389 THR A C 1
ATOM 3121 O O . THR A 1 389 ? 17.652 16.655 -30.183 1.00 85.56 389 THR A O 1
ATOM 3124 N N . SER A 1 390 ? 17.383 18.591 -29.081 1.00 81.50 390 SER A N 1
ATOM 3125 C CA . SER A 1 390 ? 16.065 18.866 -29.657 1.00 81.50 390 SER A CA 1
ATOM 3126 C C . SER A 1 390 ? 16.166 19.050 -31.174 1.00 81.50 390 SER A C 1
ATOM 3128 O O . SER A 1 390 ? 17.075 19.719 -31.661 1.00 81.50 390 SER A O 1
ATOM 3130 N N . ASN A 1 391 ? 15.222 18.461 -31.915 1.00 81.62 391 ASN A N 1
ATOM 3131 C CA . ASN A 1 391 ? 15.174 18.457 -33.381 1.00 81.62 391 ASN A CA 1
ATOM 3132 C C . ASN A 1 391 ? 16.356 17.760 -34.076 1.00 81.62 391 ASN A C 1
ATOM 3134 O O . ASN A 1 391 ? 16.622 18.040 -35.248 1.00 81.62 391 ASN A O 1
ATOM 3138 N N . MET A 1 392 ? 17.046 16.837 -33.397 1.00 87.69 392 MET A N 1
ATOM 3139 C CA . MET A 1 392 ? 18.104 16.041 -34.019 1.00 87.69 392 MET A CA 1
ATOM 3140 C C . MET A 1 392 ? 17.555 15.237 -35.206 1.00 87.69 392 MET A C 1
ATOM 3142 O O . MET A 1 392 ? 16.526 14.562 -35.110 1.00 87.69 392 MET A O 1
ATOM 3146 N N . ARG A 1 393 ? 18.246 15.321 -36.345 1.00 89.94 393 ARG A N 1
ATOM 3147 C CA . ARG A 1 393 ? 17.901 14.617 -37.584 1.00 89.94 393 ARG A CA 1
ATOM 3148 C C . ARG A 1 393 ? 19.129 13.921 -38.136 1.00 89.94 393 ARG A C 1
ATOM 3150 O O . ARG A 1 393 ? 20.223 14.475 -38.110 1.00 89.94 393 ARG A O 1
ATOM 3157 N N . VAL A 1 394 ? 18.919 12.719 -38.648 1.00 87.56 394 VAL A N 1
ATOM 3158 C CA . VAL A 1 394 ? 19.950 11.908 -39.288 1.00 87.56 394 VAL A CA 1
ATOM 3159 C C . VAL A 1 394 ? 19.675 11.921 -40.777 1.00 87.56 394 VAL A C 1
ATOM 3161 O O . VAL A 1 394 ? 18.615 11.471 -41.224 1.00 87.56 394 VAL A O 1
ATOM 3164 N N . TYR A 1 395 ? 20.628 12.468 -41.518 1.00 85.50 395 TYR A N 1
ATOM 3165 C CA . TYR A 1 395 ? 20.573 12.578 -42.965 1.00 85.50 395 TYR A CA 1
ATOM 3166 C C . TYR A 1 395 ? 21.382 11.453 -43.593 1.00 85.50 395 TYR A C 1
ATOM 3168 O O . TYR A 1 395 ? 22.395 11.020 -43.047 1.00 85.50 395 TYR A O 1
ATOM 3176 N N . PHE A 1 396 ? 20.923 10.985 -44.742 1.00 84.62 396 PHE A N 1
ATOM 3177 C CA . PHE A 1 396 ? 21.653 10.051 -45.573 1.00 84.62 396 PHE A CA 1
ATOM 3178 C C . PHE A 1 396 ? 21.546 10.492 -47.019 1.00 84.62 396 PHE A C 1
ATOM 3180 O O . PHE A 1 396 ? 20.455 10.774 -47.521 1.00 84.62 396 PHE A O 1
ATOM 3187 N N . ASP A 1 397 ? 22.695 10.536 -47.672 1.00 83.88 397 ASP A N 1
ATOM 3188 C CA . ASP A 1 397 ? 22.795 10.927 -49.063 1.00 83.88 397 ASP A CA 1
ATOM 3189 C C . ASP A 1 397 ? 22.415 9.755 -49.956 1.00 83.88 397 ASP A C 1
ATOM 3191 O O . ASP A 1 397 ? 23.104 8.735 -50.007 1.00 83.88 397 ASP A O 1
ATOM 3195 N N . SER A 1 398 ? 21.308 9.902 -50.678 1.00 82.75 398 SER A N 1
ATOM 3196 C CA . SER A 1 398 ? 21.000 9.031 -51.806 1.00 82.75 398 SER A CA 1
ATOM 3197 C C . SER A 1 398 ? 21.532 9.653 -53.089 1.00 82.75 398 SER A C 1
ATOM 3199 O O . SER A 1 398 ? 21.337 10.840 -53.341 1.00 82.75 398 SER A O 1
ATOM 3201 N N . PHE A 1 399 ? 22.202 8.841 -53.899 1.00 87.12 399 PHE A N 1
ATOM 3202 C CA . PHE A 1 399 ? 22.722 9.247 -55.198 1.00 87.12 399 PHE A CA 1
ATOM 3203 C C . PHE A 1 399 ? 21.946 8.511 -56.283 1.00 87.12 399 PHE A C 1
ATOM 3205 O O . PHE A 1 399 ? 21.801 7.289 -56.209 1.00 87.12 399 PHE A O 1
ATOM 3212 N N . TYR A 1 400 ? 21.449 9.238 -57.279 1.00 88.31 400 TYR A N 1
ATOM 3213 C CA . TYR A 1 400 ? 20.824 8.647 -58.460 1.00 88.31 400 TYR A CA 1
ATOM 3214 C C . TYR A 1 400 ? 21.375 9.286 -59.731 1.00 88.31 400 TYR A C 1
ATOM 3216 O O . TYR A 1 400 ? 21.792 10.443 -59.737 1.00 88.31 400 TYR A O 1
ATOM 3224 N N . GLU A 1 401 ? 21.408 8.509 -60.805 1.00 89.25 401 GLU A N 1
ATOM 3225 C CA . GLU A 1 401 ? 21.896 8.944 -62.109 1.00 89.25 401 GLU A CA 1
ATOM 3226 C C . GLU A 1 401 ? 20.705 9.338 -62.989 1.00 89.25 401 GLU A C 1
ATOM 3228 O O . GLU A 1 401 ? 19.718 8.603 -63.073 1.00 89.25 401 GLU A O 1
ATOM 3233 N N . ASP A 1 402 ? 20.760 10.522 -63.601 1.00 89.25 402 ASP A N 1
ATOM 3234 C CA . ASP A 1 402 ? 19.734 10.961 -64.545 1.00 89.25 402 ASP A CA 1
ATOM 3235 C C . ASP A 1 402 ? 19.911 10.332 -65.938 1.00 89.25 402 ASP A C 1
ATOM 3237 O O . ASP A 1 402 ? 20.914 9.691 -66.251 1.00 89.25 402 ASP A O 1
ATOM 3241 N N . SER A 1 403 ? 18.932 10.543 -66.823 1.00 85.88 403 SER A N 1
ATOM 3242 C CA . SER A 1 403 ? 18.959 10.026 -68.199 1.00 85.88 403 SER A CA 1
ATOM 3243 C C . SER A 1 403 ? 20.110 10.567 -69.060 1.00 85.88 403 SER A C 1
ATOM 3245 O O . SER A 1 403 ? 20.325 10.068 -70.161 1.00 85.88 403 SER A O 1
ATOM 3247 N N . ASN A 1 404 ? 20.829 11.590 -68.587 1.00 88.19 404 ASN A N 1
ATOM 3248 C CA . ASN A 1 404 ? 21.985 12.187 -69.251 1.00 88.19 404 ASN A CA 1
ATOM 3249 C C . ASN A 1 404 ? 23.316 11.719 -68.632 1.00 88.19 404 ASN A C 1
ATOM 3251 O O . ASN A 1 404 ? 24.363 12.280 -68.964 1.00 88.19 404 ASN A O 1
ATOM 3255 N N . GLY A 1 405 ? 23.286 10.735 -67.727 1.00 85.62 405 GLY A N 1
ATOM 3256 C CA . GLY A 1 405 ? 24.467 10.212 -67.042 1.00 85.62 405 GLY A CA 1
ATOM 3257 C C . GLY A 1 405 ? 25.034 11.149 -65.971 1.00 85.62 405 GLY A C 1
ATOM 3258 O O . GLY A 1 405 ? 26.213 11.059 -65.629 1.00 85.62 405 GLY A O 1
ATOM 3259 N N . ARG A 1 406 ? 24.244 12.109 -65.464 1.00 88.19 406 ARG A N 1
ATOM 3260 C CA . ARG A 1 406 ? 24.664 12.997 -64.369 1.00 88.19 406 ARG A CA 1
ATOM 3261 C C . ARG A 1 406 ? 24.174 12.450 -63.035 1.00 88.19 406 ARG A C 1
ATOM 3263 O O . ARG A 1 406 ? 22.987 12.197 -62.849 1.00 88.19 406 ARG A O 1
ATOM 3270 N N . LEU A 1 407 ? 25.103 12.315 -62.092 1.00 86.75 407 LEU A N 1
ATOM 3271 C CA . LEU A 1 407 ? 24.819 11.954 -60.705 1.00 86.75 407 LEU A CA 1
ATOM 3272 C C . LEU A 1 407 ? 24.229 13.148 -59.947 1.00 86.75 407 LEU A C 1
ATOM 3274 O O . LEU A 1 407 ? 24.867 14.197 -59.839 1.00 86.75 407 LEU A O 1
ATOM 3278 N N . HIS A 1 408 ? 23.043 12.960 -59.376 1.00 87.12 408 HIS A N 1
ATOM 3279 C CA . HIS A 1 408 ? 22.397 13.900 -58.463 1.00 87.12 408 HIS A CA 1
ATOM 3280 C C . HIS A 1 408 ? 22.459 13.359 -57.037 1.00 87.12 408 HIS A C 1
ATOM 3282 O O . HIS A 1 408 ? 22.232 12.172 -56.798 1.00 87.12 408 HIS A O 1
ATOM 3288 N N . ARG A 1 409 ? 22.776 14.242 -56.088 1.00 87.88 409 ARG A N 1
ATOM 3289 C CA . ARG A 1 409 ? 22.754 13.960 -54.650 1.00 87.88 409 ARG A CA 1
ATOM 3290 C C . ARG A 1 409 ? 21.446 14.479 -54.069 1.00 87.88 409 ARG A C 1
ATOM 3292 O O . ARG A 1 409 ? 21.143 15.661 -54.202 1.00 87.88 409 ARG A O 1
ATOM 3299 N N . GLU A 1 410 ? 20.712 13.611 -53.390 1.00 87.88 410 GLU A N 1
ATOM 3300 C CA . GLU A 1 410 ? 19.514 13.957 -52.634 1.00 87.88 410 GLU A CA 1
ATOM 3301 C C . GLU A 1 410 ? 19.732 13.621 -51.156 1.00 87.88 410 GLU A C 1
ATOM 3303 O O . GLU A 1 410 ? 19.901 12.457 -50.783 1.00 87.88 410 GLU A O 1
ATOM 3308 N N . GLU A 1 411 ? 19.738 14.659 -50.318 1.00 85.31 411 GLU A N 1
ATOM 3309 C CA . GLU A 1 411 ? 19.815 14.537 -48.863 1.00 85.31 411 GLU A CA 1
ATOM 3310 C C . GLU A 1 411 ? 18.459 14.107 -48.304 1.00 85.31 411 GLU A C 1
ATOM 3312 O O . GLU A 1 411 ? 17.493 14.875 -48.293 1.00 85.31 411 GLU A O 1
ATOM 3317 N N . LYS A 1 412 ? 18.380 12.874 -47.800 1.00 86.88 412 LYS A N 1
ATOM 3318 C CA . LYS A 1 412 ? 17.151 12.320 -47.235 1.00 86.88 412 LYS A CA 1
ATOM 3319 C C . LYS A 1 412 ? 17.245 12.211 -45.718 1.00 86.88 412 LYS A C 1
ATOM 3321 O O . LYS A 1 412 ? 18.186 11.629 -45.186 1.00 86.88 412 LYS A O 1
ATOM 3326 N N . VAL A 1 413 ? 16.235 12.710 -45.005 1.00 86.94 413 VAL A N 1
ATOM 3327 C CA . VAL A 1 413 ? 16.099 12.480 -43.555 1.00 86.94 413 VAL A CA 1
ATOM 3328 C C . VAL A 1 413 ? 15.639 11.040 -43.330 1.00 86.94 413 VAL A C 1
ATOM 3330 O O . VAL A 1 413 ? 14.525 10.683 -43.714 1.00 86.94 413 VAL A O 1
ATOM 3333 N N . ILE A 1 414 ? 16.479 10.213 -42.704 1.00 88.06 414 ILE A N 1
ATOM 3334 C CA . ILE A 1 414 ? 16.120 8.832 -42.344 1.00 88.06 414 ILE A CA 1
ATOM 3335 C C . ILE A 1 414 ? 15.440 8.791 -40.975 1.00 88.06 414 ILE A C 1
ATOM 3337 O O . ILE A 1 414 ? 14.413 8.131 -40.815 1.00 88.06 414 ILE A O 1
ATOM 3341 N N . TYR A 1 415 ? 15.991 9.511 -39.996 1.00 88.44 415 TYR A N 1
ATOM 3342 C CA . TYR A 1 415 ? 15.450 9.564 -38.640 1.00 88.44 415 TYR A CA 1
ATOM 3343 C C . TYR A 1 415 ? 15.326 11.002 -38.151 1.00 88.44 415 TYR A C 1
ATOM 3345 O O . TYR A 1 415 ? 16.242 11.807 -38.308 1.00 88.44 415 TYR A O 1
ATOM 3353 N N . SER A 1 416 ? 14.203 11.300 -37.507 1.00 91.69 416 SER A N 1
ATOM 3354 C CA . SER A 1 416 ? 13.976 12.507 -36.718 1.00 91.69 416 SER A CA 1
ATOM 3355 C C . SER A 1 416 ? 13.738 12.109 -35.268 1.00 91.69 416 SER A C 1
ATOM 3357 O O . SER A 1 416 ? 12.951 11.203 -34.990 1.00 91.69 416 SER A O 1
ATOM 3359 N N . PHE A 1 417 ? 14.414 12.779 -34.336 1.00 92.31 417 PHE A N 1
ATOM 3360 C CA . PHE A 1 417 ? 14.078 12.665 -32.925 1.00 92.31 417 PHE A CA 1
ATOM 3361 C C . PHE A 1 417 ? 12.931 13.628 -32.612 1.00 92.31 417 PHE A C 1
ATOM 3363 O O . PHE A 1 417 ? 13.138 14.819 -32.378 1.00 92.31 417 PHE A O 1
ATOM 3370 N N . ASP A 1 418 ? 11.708 13.109 -32.667 1.00 92.06 418 ASP A N 1
ATOM 3371 C CA . ASP A 1 418 ? 10.472 13.848 -32.426 1.00 92.06 418 ASP A CA 1
ATOM 3372 C C . ASP A 1 418 ? 9.494 13.044 -31.547 1.00 92.06 418 ASP A C 1
ATOM 3374 O O . ASP A 1 418 ? 9.755 11.909 -31.130 1.00 92.06 418 ASP A O 1
ATOM 3378 N N . THR A 1 419 ? 8.330 13.631 -31.259 1.00 92.31 419 THR A N 1
ATOM 3379 C CA . THR A 1 419 ? 7.269 12.956 -30.497 1.00 92.31 419 THR A CA 1
ATOM 3380 C C . THR A 1 419 ? 6.827 11.638 -31.159 1.00 92.31 419 THR A C 1
ATOM 3382 O O . THR A 1 419 ? 6.490 10.681 -30.461 1.00 92.31 419 THR A O 1
ATOM 3385 N N . VAL A 1 420 ? 6.855 11.535 -32.493 1.00 92.62 420 VAL A N 1
ATOM 3386 C CA . VAL A 1 420 ? 6.465 10.308 -33.206 1.00 92.62 420 VAL A CA 1
ATOM 3387 C C . VAL A 1 420 ? 7.486 9.200 -32.960 1.00 92.62 420 VAL A C 1
ATOM 3389 O O . VAL A 1 420 ? 7.090 8.062 -32.696 1.00 92.62 420 VAL A O 1
ATOM 3392 N N . PHE A 1 421 ? 8.780 9.522 -32.984 1.00 92.62 421 PHE A N 1
ATOM 3393 C CA . PHE A 1 421 ? 9.847 8.590 -32.633 1.00 92.62 421 PHE A CA 1
ATOM 3394 C C . PHE A 1 421 ? 9.685 8.068 -31.204 1.00 92.62 421 PHE A C 1
ATOM 3396 O O . PHE A 1 421 ? 9.677 6.853 -30.998 1.00 92.62 421 PHE A O 1
ATOM 3403 N N . ILE A 1 422 ? 9.472 8.966 -30.235 1.00 92.25 422 ILE A N 1
ATOM 3404 C CA . ILE A 1 422 ? 9.243 8.612 -28.825 1.00 92.25 422 ILE A CA 1
ATOM 3405 C C . ILE A 1 422 ? 8.069 7.638 -28.697 1.00 92.25 422 ILE A C 1
ATOM 3407 O O . ILE A 1 422 ? 8.205 6.564 -28.112 1.00 92.25 422 ILE A O 1
ATOM 3411 N N . LEU A 1 423 ? 6.920 7.963 -29.292 1.00 93.06 423 LEU A N 1
ATOM 3412 C CA . LEU A 1 423 ? 5.740 7.101 -29.228 1.00 93.06 423 LEU A CA 1
ATOM 3413 C C . LEU A 1 423 ? 5.961 5.754 -29.927 1.00 93.06 423 LEU A C 1
ATOM 3415 O O . LEU A 1 423 ? 5.424 4.743 -29.475 1.00 93.06 423 LEU A O 1
ATOM 3419 N N . ARG A 1 424 ? 6.754 5.711 -31.003 1.00 91.81 424 ARG A N 1
ATOM 3420 C CA . ARG A 1 424 ? 7.114 4.464 -31.690 1.00 91.81 424 ARG A CA 1
ATOM 3421 C C . ARG A 1 424 ? 8.048 3.605 -30.830 1.00 91.81 424 ARG A C 1
ATOM 3423 O O . ARG A 1 424 ? 7.828 2.401 -30.735 1.00 91.81 424 ARG A O 1
ATOM 3430 N N . ALA A 1 425 ? 9.025 4.211 -30.153 1.00 90.25 425 ALA A N 1
ATOM 3431 C CA . ALA A 1 425 ? 9.911 3.526 -29.209 1.00 90.25 425 ALA A CA 1
ATOM 3432 C C . ALA A 1 425 ? 9.129 2.921 -28.027 1.00 90.25 425 ALA A C 1
ATOM 3434 O O . ALA A 1 425 ? 9.363 1.774 -27.644 1.00 90.25 425 ALA A O 1
ATOM 3435 N N . LEU A 1 426 ? 8.141 3.659 -27.508 1.00 90.19 426 LEU A N 1
ATOM 3436 C CA . LEU A 1 426 ? 7.256 3.236 -26.414 1.00 90.19 426 LEU A CA 1
ATOM 3437 C C . LEU A 1 426 ? 6.153 2.242 -26.833 1.00 90.19 426 LEU A C 1
ATOM 3439 O O . LEU A 1 426 ? 5.417 1.748 -25.982 1.00 90.19 426 LEU A O 1
ATOM 3443 N N . ARG A 1 427 ? 6.023 1.936 -28.129 1.00 88.81 427 ARG A N 1
ATOM 3444 C CA . ARG A 1 427 ? 5.095 0.925 -28.673 1.00 88.81 427 ARG A CA 1
ATOM 3445 C C . ARG A 1 427 ? 5.812 -0.271 -29.292 1.00 88.81 427 ARG A C 1
ATOM 3447 O O . ARG A 1 427 ? 5.177 -1.089 -29.949 1.00 88.81 427 ARG A O 1
ATOM 3454 N N . ASN A 1 428 ? 7.126 -0.368 -29.113 1.00 85.50 428 ASN A N 1
ATOM 3455 C CA . ASN A 1 428 ? 7.903 -1.465 -29.663 1.00 85.50 428 ASN A CA 1
ATOM 3456 C C . ASN A 1 428 ? 7.438 -2.808 -29.068 1.00 85.50 428 ASN A C 1
ATOM 3458 O O . ASN A 1 428 ? 7.312 -2.937 -27.851 1.00 85.50 428 ASN A O 1
ATOM 3462 N N . GLU A 1 429 ? 7.233 -3.820 -29.913 1.00 81.50 429 GLU A N 1
ATOM 3463 C CA . GLU A 1 429 ? 6.826 -5.176 -29.512 1.00 81.50 429 GLU A CA 1
ATOM 3464 C C . GLU A 1 429 ? 7.766 -5.793 -28.466 1.00 81.50 429 GLU A C 1
ATOM 3466 O O . GLU A 1 429 ? 7.339 -6.548 -27.592 1.00 81.50 429 GLU A O 1
ATOM 3471 N N . ARG A 1 430 ? 9.047 -5.412 -28.480 1.00 79.38 430 ARG A N 1
ATOM 3472 C CA . ARG A 1 430 ? 10.046 -5.886 -27.513 1.00 79.38 430 ARG A CA 1
ATOM 3473 C C . ARG A 1 430 ? 9.797 -5.426 -26.085 1.00 79.38 430 ARG A C 1
ATOM 3475 O O . ARG A 1 430 ? 10.279 -6.082 -25.165 1.00 79.38 430 ARG A O 1
ATOM 3482 N N . LEU A 1 431 ? 8.996 -4.379 -25.875 1.00 83.94 431 LEU A N 1
ATOM 3483 C CA . LEU A 1 431 ? 8.577 -3.980 -24.532 1.00 83.94 431 LEU A CA 1
ATOM 3484 C C . LEU A 1 431 ? 7.865 -5.118 -23.804 1.00 83.94 431 LEU A C 1
ATOM 3486 O O . LEU A 1 431 ? 7.873 -5.133 -22.580 1.00 83.94 431 LEU A O 1
ATOM 3490 N N . VAL A 1 432 ? 7.313 -6.110 -24.520 1.00 80.94 432 VAL A N 1
ATOM 3491 C CA . VAL A 1 432 ? 6.751 -7.329 -23.922 1.00 80.94 432 VAL A CA 1
ATOM 3492 C C . VAL A 1 432 ? 7.750 -8.032 -22.991 1.00 80.94 432 VAL A C 1
ATOM 3494 O O . VAL A 1 432 ? 7.321 -8.539 -21.954 1.00 80.94 432 VAL A O 1
ATOM 3497 N N . LEU A 1 433 ? 9.047 -7.987 -23.308 1.00 84.69 433 LEU A N 1
ATOM 3498 C CA . LEU A 1 433 ? 10.138 -8.627 -22.563 1.00 84.69 433 LEU A CA 1
ATOM 3499 C C . LEU A 1 433 ? 10.758 -7.732 -21.473 1.00 84.69 433 LEU A C 1
ATOM 3501 O O . LEU A 1 433 ? 11.627 -8.193 -20.735 1.00 84.69 433 LEU A O 1
ATOM 3505 N N . LEU A 1 434 ? 10.320 -6.470 -21.376 1.00 90.00 434 LEU A N 1
ATOM 3506 C CA . LEU A 1 434 ? 10.910 -5.422 -20.538 1.00 90.00 434 LEU A CA 1
ATOM 3507 C C . LEU A 1 434 ? 9.919 -4.967 -19.445 1.00 90.00 434 LEU A C 1
ATOM 3509 O O . LEU A 1 434 ? 9.191 -3.985 -19.622 1.00 90.00 434 LEU A O 1
ATOM 3513 N N . PRO A 1 435 ? 9.805 -5.707 -18.326 1.00 90.31 435 PRO A N 1
ATOM 3514 C CA . PRO A 1 435 ? 8.779 -5.465 -17.312 1.00 90.31 435 PRO A CA 1
ATOM 3515 C C . PRO A 1 435 ? 8.962 -4.139 -16.553 1.00 90.31 435 PRO A C 1
ATOM 3517 O O . PRO A 1 435 ? 7.961 -3.519 -16.190 1.00 90.31 435 PRO A O 1
ATOM 3520 N N . LEU A 1 436 ? 10.197 -3.662 -16.355 1.00 92.69 436 LEU A N 1
ATOM 3521 C CA . LEU A 1 436 ? 10.450 -2.368 -15.711 1.00 92.69 436 LEU A CA 1
ATOM 3522 C C . LEU A 1 436 ? 9.972 -1.207 -16.593 1.00 92.69 436 LEU A C 1
ATOM 3524 O O . LEU A 1 436 ? 9.244 -0.330 -16.137 1.00 92.69 436 LEU A O 1
ATOM 3528 N N . GLU A 1 437 ? 10.308 -1.225 -17.879 1.00 93.06 437 GLU A N 1
ATOM 3529 C CA . GLU A 1 437 ? 9.865 -0.222 -18.843 1.00 93.06 437 GLU A CA 1
ATOM 3530 C C . GLU A 1 437 ? 8.334 -0.223 -18.963 1.00 93.06 437 GLU A C 1
ATOM 3532 O O . GLU A 1 437 ? 7.726 0.846 -18.983 1.00 93.06 437 GLU A O 1
ATOM 3537 N N . LYS A 1 438 ? 7.677 -1.395 -18.931 1.00 92.19 438 LYS A N 1
ATOM 3538 C CA . LYS A 1 438 ? 6.205 -1.468 -18.837 1.00 92.19 438 LYS A CA 1
ATOM 3539 C C . LYS A 1 438 ? 5.663 -0.792 -17.579 1.00 92.19 438 LYS A C 1
ATOM 3541 O O . LYS A 1 438 ? 4.647 -0.100 -17.658 1.00 92.19 438 LYS A O 1
ATOM 3546 N N . MET A 1 439 ? 6.308 -0.993 -16.429 1.00 93.19 439 MET A N 1
ATOM 3547 C CA . MET A 1 439 ? 5.920 -0.335 -15.180 1.00 93.19 439 MET A CA 1
ATOM 3548 C C . MET A 1 439 ? 6.019 1.183 -15.296 1.00 93.19 439 MET A C 1
ATOM 3550 O O . MET A 1 439 ? 5.092 1.892 -14.896 1.00 93.19 439 MET A O 1
ATOM 3554 N N . LEU A 1 440 ? 7.114 1.683 -15.867 1.00 92.94 440 LEU A N 1
ATOM 3555 C CA . LEU A 1 440 ? 7.321 3.114 -16.047 1.00 92.94 440 LEU A CA 1
ATOM 3556 C C . LEU A 1 440 ? 6.340 3.706 -17.073 1.00 92.94 440 LEU A C 1
ATOM 3558 O O . LEU A 1 440 ? 5.798 4.784 -16.843 1.00 92.94 440 LEU A O 1
ATOM 3562 N N . ILE A 1 441 ? 6.029 2.992 -18.163 1.00 92.19 441 ILE A N 1
ATOM 3563 C CA . ILE A 1 441 ? 5.035 3.428 -19.164 1.00 92.19 441 ILE A CA 1
ATOM 3564 C C . ILE A 1 441 ? 3.643 3.540 -18.534 1.00 92.19 441 ILE A C 1
ATOM 3566 O O . ILE A 1 441 ? 2.896 4.476 -18.831 1.00 92.19 441 ILE A O 1
ATOM 3570 N N . ALA A 1 442 ? 3.303 2.628 -17.617 1.00 91.00 442 ALA A N 1
ATOM 3571 C CA . ALA A 1 442 ? 2.027 2.640 -16.905 1.00 91.00 442 ALA A CA 1
ATOM 3572 C C . ALA A 1 442 ? 1.816 3.896 -16.036 1.00 91.00 442 ALA A C 1
ATOM 3574 O O . ALA A 1 442 ? 0.685 4.170 -15.640 1.00 91.00 442 ALA A O 1
ATOM 3575 N N . GLN A 1 443 ? 2.862 4.694 -15.785 1.00 90.94 443 GLN A N 1
ATOM 3576 C CA . GLN A 1 443 ? 2.753 5.963 -15.061 1.00 90.94 443 GLN A CA 1
ATOM 3577 C C . GLN A 1 443 ? 2.198 7.114 -15.920 1.00 90.94 443 GLN A C 1
ATOM 3579 O O . GLN A 1 443 ? 2.071 8.236 -15.432 1.00 90.94 443 GLN A O 1
ATOM 3584 N N . THR A 1 444 ? 1.823 6.858 -17.181 1.00 89.06 444 THR A N 1
ATOM 3585 C CA . THR A 1 444 ? 1.177 7.807 -18.119 1.00 89.06 444 THR A CA 1
ATOM 3586 C C . THR A 1 444 ? 2.016 9.026 -18.523 1.00 89.06 444 THR A C 1
ATOM 3588 O O . THR A 1 444 ? 1.519 9.933 -19.188 1.00 89.06 444 THR A O 1
ATOM 3591 N N . GLY A 1 445 ? 3.303 9.025 -18.184 1.00 90.56 445 GLY A N 1
ATOM 3592 C CA . GLY A 1 445 ? 4.279 10.010 -18.630 1.00 90.56 445 GLY A CA 1
ATOM 3593 C C . GLY A 1 445 ? 5.671 9.704 -18.089 1.00 90.56 445 GLY A C 1
ATOM 3594 O O . GLY A 1 445 ? 5.884 8.723 -17.376 1.00 90.56 445 GLY A O 1
ATOM 3595 N N . PHE A 1 446 ? 6.629 10.549 -18.441 1.00 91.94 446 PHE A N 1
ATOM 3596 C CA . PHE A 1 446 ? 7.992 10.475 -17.954 1.00 91.94 446 PHE A CA 1
ATOM 3597 C C . PHE A 1 446 ? 8.076 10.851 -16.473 1.00 91.94 446 PHE A C 1
ATOM 3599 O O . PHE A 1 446 ? 7.528 11.870 -16.038 1.00 91.94 446 PHE A O 1
ATOM 3606 N N . LEU A 1 447 ? 8.806 10.034 -15.716 1.00 90.44 447 LEU A N 1
ATOM 3607 C CA . LEU A 1 447 ? 9.108 10.243 -14.307 1.00 90.44 447 LEU A CA 1
ATOM 3608 C C . LEU A 1 447 ? 10.564 9.870 -14.045 1.00 90.44 447 LEU A C 1
ATOM 3610 O O . LEU A 1 447 ? 10.984 8.760 -14.367 1.00 90.44 447 LEU A O 1
ATOM 3614 N N . ALA A 1 448 ? 11.301 10.777 -13.407 1.00 90.25 448 ALA A N 1
ATOM 3615 C CA . ALA A 1 448 ? 12.608 10.463 -12.849 1.00 90.25 448 ALA A CA 1
ATOM 3616 C C . ALA A 1 448 ? 12.429 9.715 -11.520 1.00 90.25 448 ALA A C 1
ATOM 3618 O O . ALA A 1 448 ? 11.568 10.075 -10.706 1.00 90.25 448 ALA A O 1
ATOM 3619 N N . ALA A 1 449 ? 13.257 8.702 -11.282 1.00 91.25 449 ALA A N 1
ATOM 3620 C CA . ALA A 1 449 ? 13.253 7.915 -10.054 1.00 91.25 449 ALA A CA 1
ATOM 3621 C C . ALA A 1 449 ? 14.568 8.088 -9.295 1.00 91.25 449 ALA A C 1
ATOM 3623 O O . ALA A 1 449 ? 15.616 8.297 -9.898 1.00 91.25 449 ALA A O 1
ATOM 3624 N N . ALA A 1 450 ? 14.511 8.002 -7.971 1.00 91.06 450 ALA A N 1
ATOM 3625 C CA . ALA A 1 450 ? 15.688 7.982 -7.113 1.00 91.06 450 ALA A CA 1
ATOM 3626 C C . ALA A 1 450 ? 15.394 7.175 -5.847 1.00 91.06 450 ALA A C 1
ATOM 3628 O O . ALA A 1 450 ? 14.234 6.984 -5.464 1.00 91.06 450 ALA A O 1
ATOM 3629 N N . TYR A 1 451 ? 16.452 6.738 -5.177 1.00 88.75 451 TYR A N 1
ATOM 3630 C CA . TYR A 1 451 ? 16.349 6.098 -3.876 1.00 88.75 451 TYR A CA 1
ATOM 3631 C C . TYR A 1 451 ? 15.829 7.081 -2.822 1.00 88.75 451 TYR A C 1
ATOM 3633 O O . TYR A 1 451 ? 16.387 8.159 -2.612 1.00 88.75 451 TYR A O 1
ATOM 3641 N N . ARG A 1 452 ? 14.712 6.731 -2.175 1.00 87.19 452 ARG A N 1
ATOM 3642 C CA . ARG A 1 452 ? 14.095 7.530 -1.108 1.00 87.19 452 ARG A CA 1
ATOM 3643 C C . ARG A 1 452 ? 13.645 6.640 0.048 1.00 87.19 452 ARG A C 1
ATOM 3645 O O . ARG A 1 452 ? 13.230 5.500 -0.178 1.00 87.19 452 ARG A O 1
ATOM 3652 N N . PRO A 1 453 ? 13.649 7.166 1.286 1.00 85.31 453 PRO A N 1
ATOM 3653 C CA . PRO A 1 453 ? 13.205 6.406 2.442 1.00 85.31 453 PRO A CA 1
ATOM 3654 C C . PRO A 1 453 ? 11.716 6.058 2.318 1.00 85.31 453 PRO A C 1
ATOM 3656 O O . PRO A 1 453 ? 10.849 6.928 2.236 1.00 85.31 453 PRO A O 1
ATOM 3659 N N . LEU A 1 454 ? 11.428 4.764 2.327 1.00 82.62 454 LEU A N 1
ATOM 3660 C CA . LEU A 1 454 ? 10.115 4.168 2.476 1.00 82.62 454 LEU A CA 1
ATOM 3661 C C . LEU A 1 454 ? 9.954 3.752 3.940 1.00 82.62 454 LEU A C 1
ATOM 3663 O O . LEU A 1 454 ? 10.686 2.903 4.456 1.00 82.62 454 LEU A O 1
ATOM 3667 N N . HIS A 1 455 ? 9.007 4.382 4.628 1.00 75.44 455 HIS A N 1
ATOM 3668 C CA . HIS A 1 455 ? 8.711 4.053 6.016 1.00 75.44 455 HIS A CA 1
ATOM 3669 C C . HIS A 1 455 ? 7.979 2.719 6.102 1.00 75.44 455 HIS A C 1
ATOM 3671 O O . HIS A 1 455 ? 6.855 2.580 5.617 1.00 75.44 455 HIS A O 1
ATOM 3677 N N . VAL A 1 456 ? 8.605 1.758 6.772 1.00 72.38 456 VAL A N 1
ATOM 3678 C CA . VAL A 1 456 ? 7.991 0.471 7.082 1.00 72.38 456 VAL A CA 1
ATOM 3679 C C . VAL A 1 456 ? 7.401 0.539 8.490 1.00 72.38 456 VAL A C 1
ATOM 3681 O O . VAL A 1 456 ? 7.913 1.254 9.352 1.00 72.38 456 VAL A O 1
ATOM 3684 N N . SER A 1 457 ? 6.280 -0.156 8.713 1.00 62.47 457 SER A N 1
ATOM 3685 C CA . SER A 1 457 ? 5.614 -0.211 10.021 1.00 62.47 457 SER A CA 1
ATOM 3686 C C . SER A 1 457 ? 6.623 -0.509 11.137 1.00 62.47 457 SER A C 1
ATOM 3688 O O . SER A 1 457 ? 7.370 -1.484 11.054 1.00 62.47 457 SER A O 1
ATOM 3690 N N . THR A 1 458 ? 6.651 0.358 12.152 1.00 56.28 458 THR A N 1
ATOM 3691 C CA . THR A 1 458 ? 7.740 0.459 13.136 1.00 56.28 458 THR A CA 1
ATOM 3692 C C . THR A 1 458 ? 7.657 -0.557 14.269 1.00 56.28 458 THR A C 1
ATOM 3694 O O . THR A 1 458 ? 8.663 -0.816 14.926 1.00 56.28 458 THR A O 1
ATOM 3697 N N . LEU A 1 459 ? 6.475 -1.119 14.534 1.00 67.75 459 LEU A N 1
ATOM 3698 C CA . LEU A 1 459 ? 6.273 -2.047 15.642 1.00 67.75 459 LEU A CA 1
ATOM 3699 C C . LEU A 1 459 ? 6.381 -3.492 15.162 1.00 67.75 459 LEU A C 1
ATOM 3701 O O . LEU A 1 459 ? 5.673 -3.904 14.242 1.00 67.75 459 LEU A O 1
ATOM 3705 N N . SER A 1 460 ? 7.231 -4.278 15.825 1.00 73.31 460 SER A N 1
ATOM 3706 C CA . SER A 1 460 ? 7.325 -5.703 15.527 1.00 73.31 460 SER A CA 1
ATOM 3707 C C . SER A 1 460 ? 5.979 -6.405 15.794 1.00 73.31 460 SER A C 1
ATOM 3709 O O . SER A 1 460 ? 5.219 -6.010 16.693 1.00 73.31 460 SER A O 1
ATOM 3711 N N . PRO A 1 461 ? 5.645 -7.461 15.031 1.00 76.50 461 PRO A N 1
ATOM 3712 C CA . PRO A 1 461 ? 4.423 -8.234 15.253 1.00 76.50 461 PRO A CA 1
ATOM 3713 C C . PRO A 1 461 ? 4.285 -8.750 16.690 1.00 76.50 461 PRO A C 1
ATOM 3715 O O . PRO A 1 461 ? 3.197 -8.714 17.260 1.00 76.50 461 PRO A O 1
ATOM 3718 N N . PHE A 1 462 ? 5.400 -9.162 17.304 1.00 80.75 462 PHE A N 1
ATOM 3719 C CA . PHE A 1 462 ? 5.429 -9.668 18.676 1.00 80.75 462 PHE A CA 1
ATOM 3720 C C . PHE A 1 462 ? 5.174 -8.582 19.723 1.00 80.75 462 PHE A C 1
ATOM 3722 O O . PHE A 1 462 ? 4.385 -8.805 20.638 1.00 80.75 462 PHE A O 1
ATOM 3729 N N . THR A 1 463 ? 5.786 -7.399 19.603 1.00 82.88 463 THR A N 1
ATOM 3730 C CA . THR A 1 463 ? 5.506 -6.306 20.551 1.00 82.88 463 THR A CA 1
ATOM 3731 C C . THR A 1 463 ? 4.058 -5.848 20.429 1.00 82.88 463 THR A C 1
ATOM 3733 O O . THR A 1 463 ? 3.391 -5.660 21.444 1.00 82.88 463 THR A O 1
ATOM 3736 N N . SER A 1 464 ? 3.537 -5.774 19.201 1.00 81.94 464 SER A N 1
ATOM 3737 C CA . SER A 1 464 ? 2.122 -5.487 18.945 1.00 81.94 464 SER A CA 1
ATOM 3738 C C . SER A 1 464 ? 1.209 -6.512 19.625 1.00 81.94 464 SER A C 1
ATOM 3740 O O . SER A 1 464 ? 0.270 -6.123 20.316 1.00 81.94 464 SER A O 1
ATOM 3742 N N . PHE A 1 465 ? 1.512 -7.809 19.492 1.00 84.88 465 PHE A N 1
ATOM 3743 C CA . PHE A 1 465 ? 0.769 -8.887 20.147 1.00 84.88 465 PHE A CA 1
ATOM 3744 C C . PHE A 1 465 ? 0.724 -8.707 21.668 1.00 84.88 465 PHE A C 1
ATOM 3746 O O . PHE A 1 465 ? -0.363 -8.707 22.238 1.00 84.88 465 PHE A O 1
ATOM 3753 N N . PHE A 1 466 ? 1.870 -8.498 22.327 1.00 86.19 466 PHE A N 1
ATOM 3754 C CA . PHE A 1 466 ? 1.914 -8.348 23.787 1.00 86.19 466 PHE A CA 1
ATOM 3755 C C . PHE A 1 466 ? 1.193 -7.093 24.282 1.00 86.19 466 PHE A C 1
ATOM 3757 O O . PHE A 1 466 ? 0.525 -7.148 25.314 1.00 86.19 466 PHE A O 1
ATOM 3764 N N . ILE A 1 467 ? 1.277 -5.981 23.548 1.00 85.94 467 ILE A N 1
ATOM 3765 C CA . ILE A 1 467 ? 0.547 -4.756 23.896 1.00 85.94 467 ILE A CA 1
ATOM 3766 C C . ILE A 1 467 ? -0.962 -5.004 23.816 1.00 85.94 467 ILE A C 1
ATOM 3768 O O . ILE A 1 467 ? -1.678 -4.698 24.767 1.00 85.94 467 ILE A O 1
ATOM 3772 N N . ILE A 1 468 ? -1.451 -5.603 22.723 1.00 84.81 468 ILE A N 1
ATOM 3773 C CA . ILE A 1 468 ? -2.883 -5.901 22.561 1.00 84.81 468 ILE A CA 1
ATOM 3774 C C . ILE A 1 468 ? -3.334 -6.934 23.601 1.00 84.81 468 ILE A C 1
ATOM 3776 O O . ILE A 1 468 ? -4.379 -6.757 24.223 1.00 84.81 468 ILE A O 1
ATOM 3780 N N . LEU A 1 469 ? -2.530 -7.963 23.871 1.00 86.06 469 LEU A N 1
ATOM 3781 C CA . LEU A 1 469 ? -2.808 -8.942 24.921 1.00 86.06 469 LEU A CA 1
ATOM 3782 C C . LEU A 1 469 ? -2.913 -8.267 26.298 1.00 86.06 469 LEU A C 1
ATOM 3784 O O . LEU A 1 469 ? -3.842 -8.548 27.048 1.00 86.06 469 LEU A O 1
ATOM 3788 N N . GLY A 1 470 ? -2.027 -7.316 26.607 1.00 82.38 470 GLY A N 1
ATOM 3789 C CA . GLY A 1 470 ? -2.099 -6.511 27.827 1.00 82.38 470 GLY A CA 1
ATOM 3790 C C . GLY A 1 470 ? -3.408 -5.724 27.945 1.00 82.38 470 GLY A C 1
ATOM 3791 O O . GLY A 1 470 ? -3.958 -5.600 29.039 1.00 82.38 470 GLY A O 1
ATOM 3792 N N . THR A 1 471 ? -3.978 -5.264 26.824 1.00 83.81 471 THR A N 1
ATOM 3793 C CA . THR A 1 471 ? -5.282 -4.580 26.837 1.00 83.81 471 THR A CA 1
ATOM 3794 C C . THR A 1 471 ? -6.471 -5.491 27.158 1.00 83.81 471 THR A C 1
ATOM 3796 O O . THR A 1 471 ? -7.518 -4.984 27.558 1.00 83.81 471 THR A O 1
ATOM 3799 N N . LEU A 1 472 ? -6.328 -6.821 27.085 1.00 81.00 472 LEU A N 1
ATOM 3800 C CA . LEU A 1 472 ? -7.378 -7.757 27.517 1.00 81.00 472 LEU A CA 1
ATOM 3801 C C . LEU A 1 472 ? -7.640 -7.699 29.026 1.00 81.00 472 LEU A C 1
ATOM 3803 O O . LEU A 1 472 ? -8.716 -8.092 29.476 1.00 81.00 472 LEU A O 1
ATOM 3807 N N . LEU A 1 473 ? -6.702 -7.168 29.816 1.00 78.62 473 LEU A N 1
ATOM 3808 C CA . LEU A 1 473 ? -6.911 -6.975 31.249 1.00 78.62 473 LEU A CA 1
ATOM 3809 C C . LEU A 1 473 ? -8.086 -6.023 31.527 1.00 78.62 473 LEU A C 1
ATOM 3811 O O . LEU A 1 473 ? -8.805 -6.223 32.502 1.00 78.62 473 LEU A O 1
ATOM 3815 N N . PHE A 1 474 ? -8.344 -5.038 30.660 1.00 74.12 474 PHE A N 1
ATOM 3816 C CA . PHE A 1 474 ? -9.424 -4.066 30.860 1.00 74.12 474 PHE A CA 1
ATOM 3817 C C . PHE A 1 474 ? -10.832 -4.692 30.850 1.00 74.12 474 PHE A C 1
ATOM 3819 O O . PHE A 1 474 ? -11.546 -4.523 31.844 1.00 74.12 474 PHE A O 1
ATOM 3826 N N . PRO A 1 475 ? -11.262 -5.441 29.812 1.00 71.88 475 PRO A N 1
ATOM 3827 C CA . PRO A 1 475 ? -12.552 -6.129 29.848 1.00 71.88 475 PRO A CA 1
ATOM 3828 C C . PRO A 1 475 ? -12.625 -7.183 30.965 1.00 71.88 475 PRO A C 1
ATOM 3830 O O . PRO A 1 475 ? -13.660 -7.289 31.619 1.00 71.88 475 PRO A O 1
ATOM 3833 N N . CYS A 1 476 ? -11.535 -7.901 31.264 1.00 70.06 476 CYS A N 1
ATOM 3834 C CA . CYS A 1 476 ? -11.503 -8.885 32.354 1.00 70.06 476 CYS A CA 1
ATOM 3835 C C . CYS A 1 476 ? -11.760 -8.255 33.733 1.00 70.06 476 CYS A C 1
ATOM 3837 O O . CYS A 1 476 ? -12.565 -8.768 34.512 1.00 70.06 476 CYS A O 1
ATOM 3839 N N . VAL A 1 477 ? -11.126 -7.117 34.032 1.00 70.69 477 VAL A N 1
ATOM 3840 C CA . VAL A 1 477 ? -11.330 -6.398 35.299 1.00 70.69 477 VAL A CA 1
ATOM 3841 C C . VAL A 1 477 ? -12.757 -5.847 35.402 1.00 70.69 477 VAL A C 1
ATOM 3843 O O . VAL A 1 477 ? -13.365 -5.927 36.472 1.00 70.69 477 VAL A O 1
ATOM 3846 N N . LEU A 1 478 ? -13.331 -5.353 34.297 1.00 67.81 478 LEU A N 1
ATOM 3847 C CA . LEU A 1 478 ? -14.731 -4.913 34.263 1.00 67.81 478 LEU A CA 1
ATOM 3848 C C . LEU A 1 478 ? -15.705 -6.061 34.579 1.00 67.81 478 LEU A C 1
ATOM 3850 O O . LEU A 1 478 ? -16.646 -5.863 35.350 1.00 67.81 478 LEU A O 1
ATOM 3854 N N . ILE A 1 479 ? -15.457 -7.268 34.057 1.00 65.81 479 ILE A N 1
ATOM 3855 C CA . ILE A 1 479 ? -16.274 -8.458 34.346 1.00 65.81 479 ILE A CA 1
ATOM 3856 C C . ILE A 1 479 ? -16.191 -8.836 35.829 1.00 65.81 479 ILE A C 1
ATOM 3858 O O . ILE A 1 479 ? -17.229 -9.061 36.454 1.00 65.81 479 ILE A O 1
ATOM 3862 N N . ILE A 1 480 ? -14.988 -8.873 36.413 1.00 62.84 480 ILE A N 1
ATOM 3863 C CA . ILE A 1 480 ? -14.797 -9.205 37.836 1.00 62.84 480 ILE A CA 1
ATOM 3864 C C . ILE A 1 480 ? -15.561 -8.213 38.716 1.00 62.84 480 ILE A C 1
ATOM 3866 O O . ILE A 1 480 ? -16.340 -8.619 39.575 1.00 62.84 480 ILE A O 1
ATOM 3870 N N . MET A 1 481 ? -15.423 -6.912 38.459 1.00 60.62 481 MET A N 1
ATOM 3871 C CA . MET A 1 481 ? -16.139 -5.897 39.232 1.00 60.62 481 MET A CA 1
ATOM 3872 C C . MET A 1 481 ? -17.661 -5.979 39.088 1.00 60.62 481 MET A C 1
ATOM 3874 O O . MET A 1 481 ? -18.370 -5.700 40.051 1.00 60.62 481 MET A O 1
ATOM 3878 N N . SER A 1 482 ? -18.167 -6.365 37.912 1.00 58.88 482 SER A N 1
ATOM 3879 C CA . SER A 1 482 ? -19.609 -6.538 37.690 1.00 58.88 482 SER A CA 1
ATOM 3880 C C . SER A 1 482 ? -20.219 -7.710 38.468 1.00 58.88 482 SER A C 1
ATOM 3882 O O . SER A 1 482 ? -21.432 -7.741 38.637 1.00 58.88 482 SER A O 1
ATOM 3884 N N . LYS A 1 483 ? -19.390 -8.666 38.919 1.00 56.09 483 LYS A N 1
ATOM 3885 C CA . LYS A 1 483 ? -19.803 -9.844 39.700 1.00 56.09 483 LYS A CA 1
ATOM 3886 C C . LYS A 1 483 ? -19.525 -9.732 41.203 1.00 56.09 483 LYS A C 1
ATOM 3888 O O . LYS A 1 483 ? -20.125 -10.475 41.968 1.00 56.09 483 LYS A O 1
ATOM 3893 N N . VAL A 1 484 ? -18.570 -8.891 41.609 1.00 51.97 484 VAL A N 1
ATOM 3894 C CA . VAL A 1 484 ? -18.169 -8.703 43.021 1.00 51.97 484 VAL A CA 1
ATOM 3895 C C . VAL A 1 484 ? -19.027 -7.639 43.731 1.00 51.97 484 VAL A C 1
ATOM 3897 O O . VAL A 1 484 ? -19.026 -7.569 44.957 1.00 51.97 484 VAL A O 1
ATOM 3900 N N . ARG A 1 485 ? -19.780 -6.831 42.976 1.00 44.34 485 ARG A N 1
ATOM 3901 C CA . ARG A 1 485 ? -20.879 -5.988 43.476 1.00 44.34 485 ARG A CA 1
ATOM 3902 C C . ARG A 1 485 ? -22.212 -6.686 43.285 1.00 44.34 485 ARG A C 1
ATOM 3904 O O . ARG A 1 485 ? -23.111 -6.393 44.099 1.00 44.34 485 ARG A O 1
#

Organism: NCBI:txid69710

Radius of gyration: 32.31 Å; chains: 1; bounding box: 86×54×116 Å

pLDDT: mean 81.96, std 11.03, range [44.34, 94.31]

Sequence (485 aa):
MKRLNGFLYFLSAFIATGILLLFIIFPLRFYAPVWAGYRIAAVPCSDDIEPYVSAAEEAGISGVASEFSVSNRFSLLGTGRHERFPFTDIGRYTRWFRDDDGGYQYLYLPYTSIFKYLSFYFSLYGKRAHFFLEAAIPYSPIQGLLALILFAYCIAGSRKKLLFFAAASSFVCYAFCIKSSLSSATALLSILTAAYWLEALENELTIQWKQLKERIKHNIFMLILPAAPLLTAAIGGVVSLCFFLLALLLSASILFSVYSFLQLKETYWEQYRQHPSLKLFAMHPQSWAQFWNTRYAITATVLTGCLLLVSAIIPLVFSTNRLSPAAAKLSAPQSVSRQPIPFTDSGFFTVQASRPQDYLPDLSNYIEDYWYTAVLPYLNVHESLQPLTSNMRVYFDSFYEDSNGRLHREEKVIYSFDTVFILRALRNERLVLLPLEKMLIAQTGFLAAAYRPLHVSTLSPFTSFFIILGTLLFPCVLIIMSKVR

Foldseek 3Di:
DVVVLVVLLVVLVVLLVVLVVCLVVVLCVVQPALFVQKKKKKAFLPDDCVLLVVLLVVLVFPLKDALVLLCLLCVVVDPPNPPADPADDSVLQNVQQDDPPQRMGIIITGRDDPSSVVSSVVSCVVVVGAMFIRDNDSWDVVLLVLLVVLLVLLLVQDPCNQLLCLQQVLLSSLSGRDPQLLSSLLSLLSSVLSSLCCLVCPDLADEDPVLVVVCCVVCCCNVVSNVLSQVSQVVSDDVSNVSVVSSNSSSVSSSSNSVSVVVVVVVVVCVVDPDDDDHHHDPDSPPDPLSHPLVSLLVSLVSSLVSLLVSLCCLVSPPSGRHDLVCQKDFHKGFPDPDFQALWLVSLVVQVVVADPQWRDWLSSLLQNVVCSVCVVQDDPPDRDDDDDAFDWGWDWDWDADPVRDIDTDIDTPDTPTSVSSVCSLPDPSCVSNSRNVSRVVSNHTTIIHTDIDGHRNDRSVNSSVSSVVSSVSSVVSNVVSVVD